Protein AF-0000000075105653 (afdb_homodimer)

Structure (mmCIF, N/CA/C/O backbone):
data_AF-0000000075105653-model_v1
#
loop_
_entity.id
_entity.type
_entity.pdbx_description
1 polymer 'Endonuclease/exonuclease/phosphatase domain-containing protein'
#
loop_
_atom_site.group_PDB
_atom_site.id
_atom_site.type_symbol
_atom_site.label_atom_id
_atom_site.label_alt_id
_atom_site.label_comp_id
_atom_site.label_asym_id
_atom_site.label_entity_id
_atom_site.label_seq_id
_atom_site.pdbx_PDB_ins_code
_atom_site.Cartn_x
_atom_site.Cartn_y
_atom_site.Cartn_z
_atom_site.occupancy
_atom_site.B_iso_or_equiv
_atom_site.auth_seq_id
_atom_site.auth_comp_id
_atom_site.auth_asym_id
_atom_site.auth_atom_id
_atom_site.pdbx_PDB_model_num
ATOM 1 N N . MET A 1 1 ? 20.938 -47.406 -11.391 1 32.22 1 MET A N 1
ATOM 2 C CA . MET A 1 1 ? 21.25 -45.969 -11.5 1 32.22 1 MET A CA 1
ATOM 3 C C . MET A 1 1 ? 20.562 -45.188 -10.383 1 32.22 1 MET A C 1
ATOM 5 O O . MET A 1 1 ? 19.422 -45.469 -10.023 1 32.22 1 MET A O 1
ATOM 9 N N . PRO A 1 2 ? 21.281 -44.562 -9.492 1 34.5 2 PRO A N 1
ATOM 10 C CA . PRO A 1 2 ? 20.594 -43.906 -8.391 1 34.5 2 PRO A CA 1
ATOM 11 C C . PRO A 1 2 ? 19.422 -43.062 -8.859 1 34.5 2 PRO A C 1
ATOM 13 O O . PRO A 1 2 ? 19.516 -42.406 -9.898 1 34.5 2 PRO A O 1
ATOM 16 N N . THR A 1 3 ? 18.203 -43.375 -8.609 1 37.66 3 THR A N 1
ATOM 17 C CA . THR A 1 3 ? 17 -42.656 -9.016 1 37.66 3 THR A CA 1
ATOM 18 C C . THR A 1 3 ? 17.078 -41.188 -8.633 1 37.66 3 THR A C 1
ATOM 20 O O . THR A 1 3 ? 17.312 -40.875 -7.461 1 37.66 3 THR A O 1
ATOM 23 N N . ILE A 1 4 ? 17.656 -40.312 -9.445 1 46.31 4 ILE A N 1
ATOM 24 C CA . ILE A 1 4 ? 17.641 -38.875 -9.188 1 46.31 4 ILE A CA 1
ATOM 25 C C . ILE A 1 4 ? 16.312 -38.469 -8.555 1 46.31 4 ILE A C 1
ATOM 27 O O . ILE A 1 4 ? 15.242 -38.75 -9.117 1 46.31 4 ILE A O 1
ATOM 31 N N . PRO A 1 5 ? 16.406 -38.344 -7.254 1 54.28 5 PRO A N 1
ATOM 32 C CA . PRO A 1 5 ? 15.156 -37.969 -6.594 1 54.28 5 PRO A CA 1
ATOM 33 C C . PRO A 1 5 ? 14.375 -36.906 -7.359 1 54.28 5 PRO A C 1
ATOM 35 O O . PRO A 1 5 ? 14.961 -36 -7.93 1 54.28 5 PRO A O 1
ATOM 38 N N . SER A 1 6 ? 13.117 -37.219 -7.668 1 77.62 6 SER A N 1
ATOM 39 C CA . SER A 1 6 ? 12.211 -36.344 -8.391 1 77.62 6 SER A CA 1
ATOM 40 C C . SER A 1 6 ? 12.094 -35 -7.711 1 77.62 6 SER A C 1
ATOM 42 O O . SER A 1 6 ? 12.047 -34.906 -6.48 1 77.62 6 SER A O 1
ATOM 44 N N . LEU A 1 7 ? 12.492 -33.938 -8.43 1 86.75 7 LEU A N 1
ATOM 45 C CA . LEU A 1 7 ? 12.297 -32.594 -7.969 1 86.75 7 LEU A CA 1
ATOM 46 C C . LEU A 1 7 ? 10.883 -32.406 -7.422 1 86.75 7 LEU A C 1
ATOM 48 O O . LEU A 1 7 ? 10.656 -31.547 -6.555 1 86.75 7 LEU A O 1
ATOM 52 N N . VAL A 1 8 ? 10.016 -33.281 -7.848 1 87.5 8 VAL A N 1
ATOM 53 C CA . VAL A 1 8 ? 8.633 -33.156 -7.402 1 87.5 8 VAL A CA 1
ATOM 54 C C . VAL A 1 8 ? 8.453 -33.906 -6.082 1 87.5 8 VAL A C 1
ATOM 56 O O . VAL A 1 8 ? 8.406 -35.156 -6.066 1 87.5 8 VAL A O 1
ATOM 59 N N . GLN A 1 9 ? 8.5 -33.188 -5.031 1 88.81 9 GLN A N 1
ATOM 60 C CA . GLN A 1 9 ? 8.367 -33.719 -3.68 1 88.81 9 GLN A CA 1
ATOM 61 C C . GLN A 1 9 ? 7.941 -32.625 -2.697 1 88.81 9 GLN A C 1
ATOM 63 O O . GLN A 1 9 ? 8.039 -31.438 -3.004 1 88.81 9 GLN A O 1
ATOM 68 N N . THR A 1 10 ? 7.48 -33.062 -1.556 1 87.81 10 THR A N 1
ATOM 69 C CA . THR A 1 10 ? 7.062 -32.094 -0.527 1 87.81 10 THR A CA 1
ATOM 70 C C . THR A 1 10 ? 8.266 -31.359 0.034 1 87.81 10 THR A C 1
ATOM 72 O O . THR A 1 10 ? 9.312 -31.953 0.294 1 87.81 10 THR A O 1
ATOM 75 N N . ALA A 1 11 ? 8.078 -30.141 0.125 1 89.62 11 ALA A N 1
ATOM 76 C CA . ALA A 1 11 ? 9.141 -29.297 0.685 1 89.62 11 ALA A CA 1
ATOM 77 C C . ALA A 1 11 ? 9.367 -29.625 2.158 1 89.62 11 ALA A C 1
ATOM 79 O O . ALA A 1 11 ? 8.43 -29.953 2.885 1 89.62 11 ALA A O 1
ATOM 80 N N . ALA A 1 12 ? 10.57 -29.484 2.564 1 86.69 12 ALA A N 1
ATOM 81 C CA . ALA A 1 12 ? 10.914 -29.625 3.977 1 86.69 12 ALA A CA 1
ATOM 82 C C . ALA A 1 12 ? 10.828 -28.281 4.695 1 86.69 12 ALA A C 1
ATOM 84 O O . ALA A 1 12 ? 11.289 -27.266 4.176 1 86.69 12 ALA A O 1
ATOM 85 N N . HIS A 1 13 ? 10.164 -28.312 5.84 1 91.81 13 HIS A N 1
ATOM 86 C CA . HIS A 1 13 ? 10.07 -27.094 6.648 1 91.81 13 HIS A CA 1
ATOM 87 C C . HIS A 1 13 ? 10.484 -27.359 8.094 1 91.81 13 HIS A C 1
ATOM 89 O O . HIS A 1 13 ? 10.227 -28.453 8.625 1 91.81 13 HIS A O 1
ATOM 95 N N . PRO A 1 14 ? 11.18 -26.422 8.734 1 92.38 14 PRO A N 1
ATOM 96 C CA . PRO A 1 14 ? 11.648 -25.156 8.18 1 92.38 14 PRO A CA 1
ATOM 97 C C . PRO A 1 14 ? 12.797 -25.344 7.188 1 92.38 14 PRO A C 1
ATOM 99 O O . PRO A 1 14 ? 13.547 -26.312 7.277 1 92.38 14 PRO A O 1
ATOM 102 N N . SER A 1 15 ? 12.891 -24.422 6.242 1 95.56 15 SER A N 1
ATOM 103 C CA . SER A 1 15 ? 13.977 -24.469 5.27 1 95.56 15 SER A CA 1
ATOM 104 C C . SER A 1 15 ? 15.336 -24.359 5.949 1 95.56 15 SER A C 1
ATOM 106 O O . SER A 1 15 ? 15.5 -23.578 6.895 1 95.56 15 SER A O 1
ATOM 108 N N . ALA A 1 16 ? 16.312 -25.094 5.465 1 96.38 16 ALA A N 1
ATOM 109 C CA . ALA A 1 16 ? 17.688 -25.047 5.965 1 96.38 16 ALA A CA 1
ATOM 110 C C . ALA A 1 16 ? 18.344 -23.719 5.605 1 96.38 16 ALA A C 1
ATOM 112 O O . ALA A 1 16 ? 17.875 -23 4.711 1 96.38 16 ALA A O 1
ATOM 113 N N . PRO A 1 17 ? 19.406 -23.406 6.406 1 97.06 17 PRO A N 1
ATOM 114 C CA . PRO A 1 17 ? 20.172 -22.234 5.977 1 97.06 17 PRO A CA 1
ATOM 115 C C . PRO A 1 17 ? 20.609 -22.312 4.516 1 97.06 17 PRO A C 1
ATOM 117 O O . PRO A 1 17 ? 20.875 -23.406 4.008 1 97.06 17 PRO A O 1
ATOM 120 N N . SER A 1 18 ? 20.578 -21.234 3.822 1 97.19 18 SER A N 1
ATOM 121 C CA . SER A 1 18 ? 21 -21.094 2.434 1 97.19 18 SER A CA 1
ATOM 122 C C . SER A 1 18 ? 20.016 -21.766 1.485 1 97.19 18 SER A C 1
ATOM 124 O O . SER A 1 18 ? 20.359 -22.094 0.35 1 97.19 18 SER A O 1
ATOM 126 N N . THR A 1 19 ? 18.859 -22.094 2.006 1 98.19 19 THR A N 1
ATOM 127 C CA . THR A 1 19 ? 17.734 -22.531 1.192 1 98.19 19 THR A CA 1
ATOM 128 C C . THR A 1 19 ? 16.469 -21.734 1.553 1 98.19 19 THR A C 1
ATOM 130 O O . THR A 1 19 ? 16.406 -21.125 2.621 1 98.19 19 THR A O 1
ATOM 133 N N . PHE A 1 20 ? 15.539 -21.672 0.665 1 98.69 20 PHE A N 1
ATOM 134 C CA . PHE A 1 20 ? 14.258 -21.047 0.959 1 98.69 20 PHE A CA 1
ATOM 135 C C . PHE A 1 20 ? 13.18 -21.562 0.019 1 98.69 20 PHE A C 1
ATOM 137 O O . PHE A 1 20 ? 13.469 -21.984 -1.102 1 98.69 20 PHE A O 1
ATOM 144 N N . SER A 1 21 ? 12 -21.578 0.508 1 98.81 21 SER A N 1
ATOM 145 C CA . SER A 1 21 ? 10.852 -21.969 -0.305 1 98.81 21 SER A CA 1
ATOM 146 C C . SER A 1 21 ? 10 -20.75 -0.66 1 98.81 21 SER A C 1
ATOM 148 O O . SER A 1 21 ? 9.852 -19.828 0.151 1 98.81 21 SER A O 1
ATOM 150 N N . ILE A 1 22 ? 9.461 -20.75 -1.882 1 98.88 22 ILE A N 1
ATOM 151 C CA . ILE A 1 22 ? 8.602 -19.672 -2.357 1 98.88 22 ILE A CA 1
ATOM 152 C C . ILE A 1 22 ? 7.352 -20.266 -3.01 1 98.88 22 ILE A C 1
ATOM 154 O O . ILE A 1 22 ? 7.449 -21.141 -3.865 1 98.88 22 ILE A O 1
ATOM 158 N N . ALA A 1 23 ? 6.227 -19.734 -2.553 1 98.88 23 ALA A N 1
ATOM 159 C CA . ALA A 1 23 ? 4.945 -20.125 -3.137 1 98.88 23 ALA A CA 1
ATOM 160 C C . ALA A 1 23 ? 4.352 -18.984 -3.961 1 98.88 23 ALA A C 1
ATOM 162 O O . ALA A 1 23 ? 4.551 -17.812 -3.643 1 98.88 23 ALA A O 1
ATOM 163 N N . GLN A 1 24 ? 3.689 -19.328 -5.008 1 98.88 24 GLN A N 1
ATOM 164 C CA . GLN A 1 24 ? 3.018 -18.422 -5.934 1 98.88 24 GLN A CA 1
ATOM 165 C C . GLN A 1 24 ? 1.549 -18.797 -6.105 1 98.88 24 GLN A C 1
ATOM 167 O O . GLN A 1 24 ? 1.226 -19.969 -6.34 1 98.88 24 GLN A O 1
ATOM 172 N N . LEU A 1 25 ? 0.626 -17.781 -5.914 1 98.94 25 LEU A N 1
ATOM 173 C CA . LEU A 1 25 ? -0.786 -18.094 -6.109 1 98.94 25 LEU A CA 1
ATOM 174 C C . LEU A 1 25 ? -1.576 -16.828 -6.445 1 98.94 25 LEU A C 1
ATOM 176 O O . LEU A 1 25 ? -1.507 -15.836 -5.719 1 98.94 25 LEU A O 1
ATOM 180 N N . ASN A 1 26 ? -2.25 -16.812 -7.562 1 98.75 26 ASN A N 1
ATOM 181 C CA . ASN A 1 26 ? -3.377 -15.906 -7.75 1 98.75 26 ASN A CA 1
ATOM 182 C C . ASN A 1 26 ? -4.598 -16.359 -6.957 1 98.75 26 ASN A C 1
ATOM 184 O O . ASN A 1 26 ? -5.188 -17.391 -7.258 1 98.75 26 ASN A O 1
ATOM 188 N N . ILE A 1 27 ? -5.043 -15.562 -6.02 1 98.69 27 ILE A N 1
ATOM 189 C CA . ILE A 1 27 ? -5.977 -16.109 -5.043 1 98.69 27 ILE A CA 1
ATOM 190 C C . ILE A 1 27 ? -7.41 -15.789 -5.457 1 98.69 27 ILE A C 1
ATOM 192 O O . ILE A 1 27 ? -8.352 -16.078 -4.719 1 98.69 27 ILE A O 1
ATOM 196 N N . LEU A 1 28 ? -7.641 -15.203 -6.637 1 97.94 28 LEU A N 1
ATOM 197 C CA . LEU A 1 28 ? -8.961 -14.828 -7.121 1 97.94 28 LEU A CA 1
ATOM 198 C C . LEU A 1 28 ? -9.602 -13.789 -6.207 1 97.94 28 LEU A C 1
ATOM 200 O O . LEU A 1 28 ? -10.086 -14.125 -5.121 1 97.94 28 LEU A O 1
ATOM 204 N N . ALA A 1 29 ? -9.719 -12.602 -6.672 1 97.44 29 ALA A N 1
ATOM 205 C CA . ALA A 1 29 ? -10.148 -11.453 -5.875 1 97.44 29 ALA A CA 1
ATOM 206 C C . ALA A 1 29 ? -11.562 -11.656 -5.344 1 97.44 29 ALA A C 1
ATOM 208 O O . ALA A 1 29 ? -12.352 -12.414 -5.922 1 97.44 29 ALA A O 1
ATOM 209 N N . SER A 1 30 ? -11.883 -10.938 -4.273 1 96.38 30 SER A N 1
ATOM 210 C CA . SER A 1 30 ? -13.141 -11.078 -3.545 1 96.38 30 SER A CA 1
ATOM 211 C C . SER A 1 30 ? -14.336 -10.812 -4.445 1 96.38 30 SER A C 1
ATOM 213 O O . SER A 1 30 ? -15.391 -11.438 -4.297 1 96.38 30 SER A O 1
ATOM 215 N N . ASN A 1 31 ? -14.18 -9.93 -5.371 1 93.81 31 ASN A N 1
ATOM 216 C CA . ASN A 1 31 ? -15.312 -9.484 -6.172 1 93.81 31 ASN A CA 1
ATOM 217 C C . ASN A 1 31 ? -15.359 -10.195 -7.523 1 93.81 31 ASN A C 1
ATOM 219 O O . ASN A 1 31 ? -16.172 -9.859 -8.383 1 93.81 31 ASN A O 1
ATOM 223 N N . LEU A 1 32 ? -14.531 -11.211 -7.719 1 94.12 32 LEU A N 1
ATOM 224 C CA . LEU A 1 32 ? -14.422 -11.773 -9.062 1 94.12 32 LEU A CA 1
ATOM 225 C C . LEU A 1 32 ? -15.016 -13.18 -9.109 1 94.12 32 LEU A C 1
ATOM 227 O O . LEU A 1 32 ? -15.172 -13.75 -10.188 1 94.12 32 LEU A O 1
ATOM 231 N N . ALA A 1 33 ? -15.344 -13.734 -7.973 1 94.88 33 ALA A N 1
ATOM 232 C CA . ALA A 1 33 ? -15.969 -15.055 -7.922 1 94.88 33 ALA A CA 1
ATOM 233 C C . ALA A 1 33 ? -17.484 -14.938 -7.941 1 94.88 33 ALA A C 1
ATOM 235 O O . ALA A 1 33 ? -18.125 -14.914 -6.883 1 94.88 33 ALA A O 1
ATOM 236 N N . LYS A 1 34 ? -18.031 -14.93 -9.117 1 92.5 34 LYS A N 1
ATOM 237 C CA . LYS A 1 34 ? -19.484 -14.758 -9.281 1 92.5 34 LYS A CA 1
ATOM 238 C C . LYS A 1 34 ? -20.109 -15.977 -9.961 1 92.5 34 LYS A C 1
ATOM 240 O O . LYS A 1 34 ? -19.453 -16.656 -10.758 1 92.5 34 LYS A O 1
ATOM 245 N N . PRO A 1 35 ? -21.375 -16.156 -9.773 1 92.06 35 PRO A N 1
ATOM 246 C CA . PRO A 1 35 ? -22.031 -17.359 -10.305 1 92.06 35 PRO A CA 1
ATOM 247 C C . PRO A 1 35 ? -22.047 -17.391 -11.836 1 92.06 35 PRO A C 1
ATOM 249 O O . PRO A 1 35 ? -22.016 -18.469 -12.43 1 92.06 35 PRO A O 1
ATOM 252 N N . ASP A 1 36 ? -22.078 -16.297 -12.422 1 89.06 36 ASP A N 1
ATOM 253 C CA . ASP A 1 36 ? -22.094 -16.266 -13.883 1 89.06 36 ASP A CA 1
ATOM 254 C C . ASP A 1 36 ? -20.734 -16.656 -14.461 1 89.06 36 ASP A C 1
ATOM 256 O O . ASP A 1 36 ? -20.656 -17.172 -15.57 1 89.06 36 ASP A O 1
ATOM 260 N N . ARG A 1 37 ? -19.703 -16.484 -13.672 1 90.19 37 ARG A N 1
ATOM 261 C CA . ARG A 1 37 ? -18.359 -16.812 -14.125 1 90.19 37 ARG A CA 1
ATOM 262 C C . ARG A 1 37 ? -17.969 -18.219 -13.695 1 90.19 37 ARG A C 1
ATOM 264 O O . ARG A 1 37 ? -17.125 -18.859 -14.336 1 90.19 37 ARG A O 1
ATOM 271 N N . PHE A 1 38 ? -18.562 -18.609 -12.617 1 94.19 38 PHE A N 1
ATOM 272 C CA . PHE A 1 38 ? -18.25 -19.922 -12.078 1 94.19 38 PHE A CA 1
ATOM 273 C C . PHE A 1 38 ? -19.531 -20.719 -11.812 1 94.19 38 PHE A C 1
ATOM 275 O O . PHE A 1 38 ? -19.797 -21.109 -10.68 1 94.19 38 PHE A O 1
ATOM 282 N N . PRO A 1 39 ? -20.266 -21.047 -12.938 1 91.75 39 PRO A N 1
ATOM 283 C CA . PRO A 1 39 ? -21.578 -21.672 -12.773 1 91.75 39 PRO A CA 1
ATOM 284 C C . PRO A 1 39 ? -21.484 -23.109 -12.25 1 91.75 39 PRO A C 1
ATOM 286 O O . PRO A 1 39 ? -22.484 -23.672 -11.805 1 91.75 39 PRO A O 1
ATOM 289 N N . TYR A 1 40 ? -20.344 -23.75 -12.289 1 92.88 40 TYR A N 1
ATOM 290 C CA . TYR A 1 40 ? -20.141 -25.125 -11.867 1 92.88 40 TYR A CA 1
ATOM 291 C C . TYR A 1 40 ? -19.812 -25.203 -10.375 1 92.88 40 TYR A C 1
ATOM 293 O O . TYR A 1 40 ? -19.625 -26.297 -9.828 1 92.88 40 TYR A O 1
ATOM 301 N N . VAL A 1 41 ? -19.719 -24.078 -9.68 1 95.94 41 VAL A N 1
ATOM 302 C 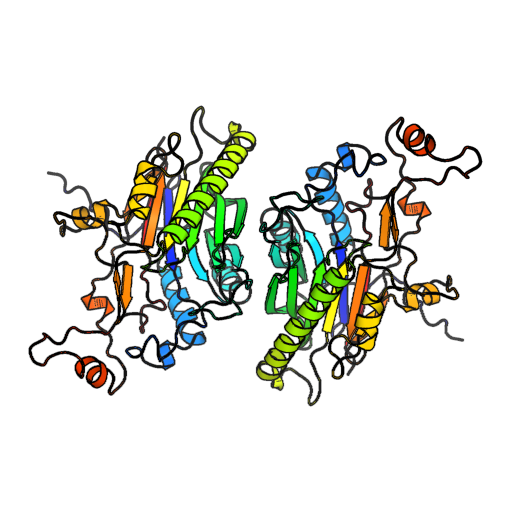CA . VAL A 1 41 ? -19.344 -24.016 -8.273 1 95.94 41 VAL A CA 1
ATOM 303 C C . VAL A 1 41 ? -20.594 -23.781 -7.422 1 95.94 41 VAL A C 1
ATOM 305 O O . VAL A 1 41 ? -21.438 -22.938 -7.754 1 95.94 41 VAL A O 1
ATOM 308 N N . HIS A 1 42 ? -20.75 -24.562 -6.273 1 94.88 42 HIS A N 1
ATOM 309 C CA . HIS A 1 42 ? -21.844 -24.312 -5.336 1 94.88 42 HIS A CA 1
ATOM 310 C C . HIS A 1 42 ? -21.797 -22.875 -4.824 1 94.88 42 HIS A C 1
ATOM 312 O O . HIS A 1 42 ? -20.766 -22.391 -4.363 1 94.88 42 HIS A O 1
ATOM 318 N N . PRO A 1 43 ? -22.906 -22.234 -4.828 1 94.44 43 PRO A N 1
ATOM 319 C CA . PRO A 1 43 ? -22.969 -20.797 -4.535 1 94.44 43 PRO A CA 1
ATOM 320 C C . PRO A 1 43 ? -22.312 -20.453 -3.201 1 94.44 43 PRO A C 1
ATOM 322 O O . PRO A 1 43 ? -21.578 -19.469 -3.111 1 94.44 43 PRO A O 1
ATOM 325 N N . PRO A 1 44 ? -22.469 -21.234 -2.129 1 95.62 44 PRO A N 1
ATOM 326 C CA . PRO A 1 44 ? -21.812 -20.859 -0.869 1 95.62 44 PRO A CA 1
ATOM 327 C C . PRO A 1 44 ? -20.297 -20.797 -0.981 1 95.62 44 PRO A C 1
ATOM 329 O O . PRO A 1 44 ? -19.656 -20.016 -0.282 1 95.62 44 PRO A O 1
ATOM 332 N N . LEU A 1 45 ? -19.703 -21.562 -1.885 1 96.75 45 LEU A N 1
ATOM 333 C CA . LEU A 1 45 ? -18.266 -21.625 -2.037 1 96.75 45 LEU A CA 1
ATOM 334 C C . LEU A 1 45 ? -17.734 -20.438 -2.822 1 96.75 45 LEU A C 1
ATOM 336 O O . LEU A 1 45 ? -16.516 -20.203 -2.887 1 96.75 45 LEU A O 1
ATOM 340 N N . LEU A 1 46 ? -18.625 -19.625 -3.352 1 97.5 46 LEU A N 1
ATOM 341 C CA . LEU A 1 46 ? -18.234 -18.422 -4.062 1 97.5 46 LEU A CA 1
ATOM 342 C C . LEU A 1 46 ? -18.219 -17.219 -3.125 1 97.5 46 LEU A C 1
ATOM 344 O O . LEU A 1 46 ? -17.672 -16.172 -3.465 1 97.5 46 LEU A O 1
ATOM 348 N N . ASP A 1 47 ? -18.797 -17.406 -1.974 1 97.75 47 ASP A N 1
ATOM 349 C CA . ASP A 1 47 ? -18.812 -16.344 -0.975 1 97.75 47 ASP A CA 1
ATOM 350 C C . ASP A 1 47 ? -17.406 -16.062 -0.449 1 97.75 47 ASP A C 1
ATOM 352 O O . ASP A 1 47 ? -16.703 -16.984 -0.026 1 97.75 47 ASP A O 1
ATOM 356 N N . TRP A 1 48 ? -17.062 -14.805 -0.417 1 97.81 48 TRP A N 1
ATOM 357 C CA . TRP A 1 48 ? -15.703 -14.414 -0.025 1 97.81 48 TRP A CA 1
ATOM 358 C C . TRP A 1 48 ? -15.406 -14.844 1.405 1 97.81 48 TRP A C 1
ATOM 360 O O . TRP A 1 48 ? -14.289 -15.266 1.714 1 97.81 48 TRP A O 1
ATOM 370 N N . ALA A 1 49 ? -16.359 -14.766 2.281 1 97.44 49 ALA A N 1
ATOM 371 C CA . ALA A 1 49 ? -16.172 -15.133 3.682 1 97.44 49 ALA A CA 1
ATOM 372 C C . ALA A 1 49 ? -15.766 -16.594 3.816 1 97.44 49 ALA A C 1
ATOM 374 O O . ALA A 1 49 ? -15.008 -16.969 4.719 1 97.44 49 ALA A O 1
ATOM 375 N N . ILE A 1 50 ? -16.203 -17.359 2.906 1 98.06 50 ILE A N 1
ATOM 376 C CA . ILE A 1 50 ? -15.875 -18.781 2.918 1 98.06 50 ILE A CA 1
ATOM 377 C C . ILE A 1 50 ? -14.57 -19.016 2.16 1 98.06 50 ILE A C 1
ATOM 379 O O . ILE A 1 50 ? -13.672 -19.703 2.66 1 98.06 50 ILE A O 1
ATOM 383 N N . ARG A 1 51 ? -14.414 -18.453 1.004 1 98.25 51 ARG A N 1
ATOM 384 C CA . ARG A 1 51 ? -13.258 -18.672 0.137 1 98.25 51 ARG A CA 1
ATOM 385 C C . ARG A 1 51 ? -11.969 -18.234 0.823 1 98.25 51 ARG A C 1
ATOM 387 O O . ARG A 1 51 ? -10.938 -18.891 0.706 1 98.25 51 ARG A O 1
ATOM 394 N N . LYS A 1 52 ? -12.016 -17.047 1.552 1 98.44 52 LYS A N 1
ATOM 395 C CA . LYS A 1 52 ? -10.781 -16.547 2.16 1 98.44 52 LYS A CA 1
ATOM 396 C C . LYS A 1 52 ? -10.297 -17.5 3.26 1 98.44 52 LYS A C 1
ATOM 398 O O . LYS A 1 52 ? -9.094 -17.625 3.479 1 98.44 52 LYS A O 1
ATOM 403 N N . GLU A 1 53 ? -11.211 -18.219 3.902 1 98.44 53 GLU A N 1
ATOM 404 C CA . GLU A 1 53 ? -10.812 -19.219 4.895 1 98.44 53 GLU A CA 1
ATOM 405 C C . GLU A 1 53 ? -10.172 -20.438 4.234 1 98.44 53 GLU A C 1
ATOM 407 O O . GLU A 1 53 ? -9.211 -21 4.758 1 98.44 53 GLU A O 1
ATOM 412 N N . ILE A 1 54 ? -10.734 -20.859 3.123 1 98.5 54 ILE A N 1
ATOM 413 C CA . ILE A 1 54 ? -10.148 -21.953 2.357 1 98.5 54 ILE A CA 1
ATOM 414 C C . ILE A 1 54 ? -8.734 -21.562 1.906 1 98.5 54 ILE A C 1
ATOM 416 O O . ILE A 1 54 ? -7.801 -22.359 2.027 1 98.5 54 ILE A O 1
ATOM 420 N N . LEU A 1 55 ? -8.586 -20.359 1.484 1 98.81 55 LEU A N 1
ATOM 421 C CA . LEU A 1 55 ? -7.297 -19.844 1.019 1 98.81 55 LEU A CA 1
ATOM 422 C C . LEU A 1 55 ? -6.273 -19.828 2.15 1 98.81 55 LEU A C 1
ATOM 424 O O . LEU A 1 55 ? -5.121 -20.219 1.955 1 98.81 55 LEU A O 1
ATOM 428 N N . VAL A 1 56 ? -6.672 -19.375 3.328 1 98.75 56 VAL A N 1
ATOM 429 C CA . VAL A 1 56 ? -5.766 -19.328 4.473 1 98.75 56 VAL A CA 1
ATOM 430 C C . VAL A 1 56 ? -5.301 -20.75 4.809 1 98.75 56 VAL A C 1
ATOM 432 O O . VAL A 1 56 ? -4.113 -20.969 5.059 1 98.75 56 VAL A O 1
ATOM 435 N N . ARG A 1 57 ? -6.223 -21.656 4.785 1 98.25 57 ARG A N 1
ATOM 436 C CA . ARG A 1 57 ? -5.859 -23.047 5.055 1 98.25 57 ARG A CA 1
ATOM 437 C C . ARG A 1 57 ? -4.867 -23.562 4.023 1 98.25 57 ARG A C 1
ATOM 439 O O . ARG A 1 57 ? -3.881 -24.203 4.375 1 98.25 57 ARG A O 1
ATOM 446 N N . GLN A 1 58 ? -5.117 -23.281 2.779 1 98.06 58 GLN A N 1
ATOM 447 C CA . GLN A 1 58 ? -4.23 -23.719 1.704 1 98.06 58 GLN A CA 1
ATOM 448 C C . GLN A 1 58 ? -2.838 -23.109 1.865 1 98.06 58 GLN A C 1
ATOM 450 O O . GLN A 1 58 ? -1.836 -23.828 1.81 1 98.06 58 GLN A O 1
ATOM 455 N N . LEU A 1 59 ? -2.785 -21.859 2.098 1 98.56 59 LEU A N 1
ATOM 456 C CA . LEU A 1 59 ? -1.519 -21.141 2.164 1 98.56 59 LEU A CA 1
ATOM 457 C C . LEU A 1 59 ? -0.726 -21.547 3.4 1 98.56 59 LEU A C 1
ATOM 459 O O . LEU A 1 59 ? 0.498 -21.688 3.342 1 98.56 59 LEU A O 1
ATOM 463 N N . THR A 1 60 ? -1.425 -21.75 4.516 1 98.12 60 THR A N 1
ATOM 464 C CA . THR A 1 60 ? -0.767 -22.141 5.75 1 98.12 60 THR A CA 1
ATOM 465 C C . THR A 1 60 ? -0.184 -23.547 5.621 1 98.12 60 THR A C 1
ATOM 467 O O . THR A 1 60 ? 0.901 -23.828 6.137 1 98.12 60 THR A O 1
ATOM 470 N N . SER A 1 61 ? -0.899 -24.375 4.91 1 97.44 61 SER A N 1
ATOM 471 C CA . SER A 1 61 ? -0.457 -25.766 4.766 1 97.44 61 SER A CA 1
ATOM 472 C C . SER A 1 61 ? 0.826 -25.844 3.945 1 97.44 61 SER A C 1
ATOM 474 O O . SER A 1 61 ? 1.581 -26.812 4.062 1 97.44 61 SER A O 1
ATOM 476 N N . LEU A 1 62 ? 1.066 -24.891 3.121 1 97.75 62 LEU A N 1
ATOM 477 C CA . LEU A 1 62 ? 2.264 -24.891 2.289 1 97.75 62 LEU A CA 1
ATOM 478 C C . LEU A 1 62 ? 3.514 -24.656 3.133 1 97.75 62 LEU A C 1
ATOM 480 O O . LEU A 1 62 ? 4.605 -25.094 2.76 1 97.75 62 LEU A O 1
ATOM 484 N N . GLN A 1 63 ? 3.404 -23.844 4.215 1 97.69 63 GLN A N 1
ATOM 485 C CA . GLN A 1 63 ? 4.492 -23.5 5.125 1 97.69 63 GLN A CA 1
ATOM 486 C C . GLN A 1 63 ? 5.66 -22.875 4.375 1 97.69 63 GLN A C 1
ATOM 488 O O . GLN A 1 63 ? 6.824 -23.109 4.711 1 97.69 63 GLN A O 1
ATOM 493 N N . ALA A 1 64 ? 5.375 -22.203 3.291 1 98.69 64 ALA A N 1
ATOM 494 C CA . ALA A 1 64 ? 6.418 -21.578 2.479 1 98.69 64 ALA A CA 1
ATOM 495 C C . ALA A 1 64 ? 7.117 -20.469 3.244 1 98.69 64 ALA A C 1
ATOM 497 O O . ALA A 1 64 ? 6.492 -19.766 4.047 1 98.69 64 ALA A O 1
ATOM 498 N N . ASP A 1 65 ? 8.43 -20.234 2.984 1 98.88 65 ASP A N 1
ATOM 499 C CA . ASP A 1 65 ? 9.164 -19.109 3.564 1 98.88 65 ASP A CA 1
ATOM 500 C C . ASP A 1 65 ? 8.672 -17.781 3.002 1 98.88 65 ASP A C 1
ATOM 502 O O . ASP A 1 65 ? 8.688 -16.766 3.697 1 98.88 65 ASP A O 1
ATOM 506 N N . VAL A 1 66 ? 8.305 -17.797 1.732 1 98.94 66 VAL A N 1
ATOM 507 C CA . VAL A 1 66 ? 7.801 -16.609 1.039 1 98.94 66 VAL A CA 1
ATOM 508 C C . VAL A 1 66 ? 6.52 -16.969 0.281 1 98.94 66 VAL A C 1
ATOM 510 O O . VAL A 1 66 ? 6.441 -18.016 -0.365 1 98.94 66 VAL A O 1
ATOM 513 N N . LEU A 1 67 ? 5.5 -16.125 0.393 1 98.94 67 LEU A N 1
ATOM 514 C CA . LEU A 1 67 ? 4.266 -16.219 -0.378 1 98.94 67 LEU A CA 1
ATOM 515 C C . LEU A 1 67 ? 4.105 -15.031 -1.312 1 98.94 67 LEU A C 1
ATOM 517 O O . LEU A 1 67 ? 4.129 -13.883 -0.865 1 98.94 67 LEU A O 1
ATOM 521 N N . CYS A 1 68 ? 4.051 -15.289 -2.582 1 98.94 68 CYS A N 1
ATOM 522 C CA . CYS A 1 68 ? 3.705 -14.273 -3.574 1 98.94 68 CYS A CA 1
ATOM 523 C C . CYS A 1 68 ? 2.258 -14.43 -4.031 1 98.94 68 CYS A C 1
ATOM 525 O O . CYS A 1 68 ? 1.897 -15.438 -4.633 1 98.94 68 CYS A O 1
ATOM 527 N N . LEU A 1 69 ? 1.444 -13.398 -3.783 1 98.94 69 LEU A N 1
ATOM 528 C CA . LEU A 1 69 ? 0.009 -13.516 -4.02 1 98.94 69 LEU A CA 1
ATOM 529 C C . LEU A 1 69 ? -0.483 -12.406 -4.938 1 98.94 69 LEU A C 1
ATOM 531 O O . LEU A 1 69 ? -0.057 -11.258 -4.812 1 98.94 69 LEU A O 1
ATOM 535 N N . GLU A 1 70 ? -1.33 -12.773 -5.906 1 98.69 70 GLU A N 1
ATOM 536 C CA . GLU A 1 70 ? -2.021 -11.82 -6.77 1 98.69 70 GLU A CA 1
ATOM 537 C C . GLU A 1 70 ? -3.527 -11.836 -6.52 1 98.69 70 GLU A C 1
ATOM 539 O O . GLU A 1 70 ? -4.047 -12.773 -5.91 1 98.69 70 GLU A O 1
ATOM 544 N N . GLU A 1 71 ? -4.191 -10.758 -6.957 1 98.19 71 GLU A N 1
ATOM 545 C CA . GLU A 1 71 ? -5.609 -10.539 -6.688 1 98.19 71 GLU A CA 1
ATOM 546 C C . GLU A 1 71 ? -5.902 -10.602 -5.191 1 98.19 71 GLU A C 1
ATOM 548 O O . GLU A 1 71 ? -6.953 -11.102 -4.781 1 98.19 71 GLU A O 1
ATOM 553 N N . LEU A 1 72 ? -4.918 -10.18 -4.445 1 98.69 72 LEU A N 1
ATOM 554 C CA . LEU A 1 72 ? -5.035 -10.195 -2.992 1 98.69 72 LEU A CA 1
ATOM 555 C C . LEU A 1 72 ? -6.008 -9.125 -2.51 1 98.69 72 LEU A C 1
ATOM 557 O O . LEU A 1 72 ? -5.688 -7.934 -2.535 1 98.69 72 LEU A O 1
ATOM 561 N N . SER A 1 73 ? -7.164 -9.562 -2.133 1 97.31 73 SER A N 1
ATOM 562 C CA . SER A 1 73 ? -8.18 -8.727 -1.5 1 97.31 73 SER A CA 1
ATOM 563 C C . SER A 1 73 ? -8.086 -8.797 0.02 1 97.31 73 SER A C 1
ATOM 565 O O . SER A 1 73 ? -7.492 -9.727 0.568 1 97.31 73 SER A O 1
ATOM 567 N N . ASP A 1 74 ? -8.594 -7.773 0.807 1 97.75 74 ASP A N 1
ATOM 568 C CA . ASP A 1 74 ? -8.695 -7.758 2.264 1 97.75 74 ASP A CA 1
ATOM 569 C C . ASP A 1 74 ? -7.316 -7.91 2.908 1 97.75 74 ASP A C 1
ATOM 571 O O . ASP A 1 74 ? -7.176 -8.602 3.918 1 97.75 74 ASP A O 1
ATOM 575 N N . TYR A 1 75 ? -6.312 -7.277 2.289 1 98.69 75 TYR A N 1
ATOM 576 C CA . TYR A 1 75 ? -4.953 -7.348 2.816 1 98.69 75 TYR A CA 1
ATOM 577 C C . TYR A 1 75 ? -4.887 -6.773 4.227 1 98.69 75 TYR A C 1
ATOM 579 O O . TYR A 1 75 ? -4.422 -7.438 5.152 1 98.69 75 TYR A O 1
ATOM 587 N N . TRP A 1 76 ? -5.348 -5.594 4.438 1 98.62 76 TRP A N 1
ATOM 588 C CA . TRP A 1 76 ? -5.133 -4.828 5.66 1 98.62 76 TRP A CA 1
ATOM 589 C C . TRP A 1 76 ? -5.91 -5.434 6.824 1 98.62 76 TRP A C 1
ATOM 591 O O . TRP A 1 76 ? -5.418 -5.473 7.953 1 98.62 76 TRP A O 1
ATOM 601 N N . THR A 1 77 ? -7.105 -5.914 6.555 1 98 77 THR A N 1
ATOM 602 C CA . THR A 1 77 ? -8 -6.223 7.66 1 98 77 THR A CA 1
ATOM 603 C C . THR A 1 77 ? -8.047 -7.73 7.914 1 98 77 THR A C 1
ATOM 605 O O . THR A 1 77 ? -8.523 -8.172 8.961 1 98 77 THR A O 1
ATOM 608 N N . PHE A 1 78 ? -7.523 -8.531 6.949 1 98.56 78 PHE A N 1
ATOM 609 C CA . PHE A 1 78 ? -7.695 -9.969 7.141 1 98.56 78 PHE A CA 1
ATOM 610 C C . PHE A 1 78 ? -6.371 -10.703 6.934 1 98.56 78 PHE A C 1
ATOM 612 O O . PHE A 1 78 ? -5.84 -11.305 7.867 1 98.56 78 PHE A O 1
ATOM 619 N N . PHE A 1 79 ? -5.82 -10.617 5.738 1 98.88 79 PHE A N 1
ATOM 620 C CA . PHE A 1 79 ? -4.676 -11.469 5.438 1 98.88 79 PHE A CA 1
ATOM 621 C C . PHE A 1 79 ? -3.449 -11.023 6.227 1 98.88 79 PHE A C 1
ATOM 623 O O . PHE A 1 79 ? -2.715 -11.859 6.762 1 98.88 79 PHE A O 1
ATOM 630 N N . ARG A 1 80 ? -3.207 -9.711 6.281 1 98.69 80 ARG A N 1
ATOM 631 C CA . ARG A 1 80 ? -2.023 -9.227 6.984 1 98.69 80 ARG A CA 1
ATOM 632 C C . ARG A 1 80 ? -2.051 -9.641 8.453 1 98.69 80 ARG A C 1
ATOM 634 O O . ARG A 1 80 ? -1.123 -10.289 8.938 1 98.69 80 ARG A O 1
ATOM 641 N N . PRO A 1 81 ? -3.113 -9.297 9.203 1 97.94 81 PRO A N 1
ATOM 642 C CA . PRO A 1 81 ? -3.1 -9.695 10.617 1 97.94 81 PRO A CA 1
ATOM 643 C C . PRO A 1 81 ? -3.096 -11.211 10.797 1 97.94 81 PRO A C 1
ATOM 645 O O . PRO A 1 81 ? -2.488 -11.719 11.75 1 97.94 81 PRO A O 1
ATOM 648 N N . THR A 1 82 ? -3.783 -12.008 9.906 1 98.69 82 THR A N 1
ATOM 649 C CA . THR A 1 82 ? -3.818 -13.461 10 1 98.69 82 THR A CA 1
ATOM 650 C C . THR A 1 82 ? -2.418 -14.047 9.852 1 98.69 82 THR A C 1
ATOM 652 O O . THR A 1 82 ? -1.989 -14.859 10.672 1 98.69 82 THR A O 1
ATOM 655 N N . PHE A 1 83 ? -1.725 -13.602 8.914 1 98.81 83 PHE A N 1
ATOM 656 C CA . PHE A 1 83 ? -0.418 -14.195 8.648 1 98.81 83 PHE A CA 1
ATOM 657 C C . PHE A 1 83 ? 0.637 -13.625 9.586 1 98.81 83 PHE A C 1
ATOM 659 O O . PHE A 1 83 ? 1.639 -14.281 9.875 1 98.81 83 PHE A O 1
ATOM 666 N N . LEU A 1 84 ? 0.443 -12.359 10.023 1 98.19 84 LEU A N 1
ATOM 667 C CA . LEU A 1 84 ? 1.318 -11.867 11.078 1 98.19 84 LEU A CA 1
ATOM 668 C C . LEU A 1 84 ? 1.282 -12.789 12.297 1 98.19 84 LEU A C 1
ATOM 670 O O . LEU A 1 84 ? 2.324 -13.094 12.875 1 98.19 84 LEU A O 1
ATOM 674 N N . ALA A 1 85 ? 0.105 -13.25 12.633 1 97.62 85 ALA A N 1
ATOM 675 C CA . ALA A 1 85 ? -0.072 -14.148 13.766 1 97.62 85 ALA A CA 1
ATOM 676 C C . ALA A 1 85 ? 0.598 -15.492 13.508 1 97.62 85 ALA A C 1
ATOM 678 O O . ALA A 1 85 ? 0.92 -16.234 14.445 1 97.62 85 ALA A O 1
ATOM 679 N N . LEU A 1 86 ? 0.812 -15.797 12.242 1 98.19 86 LEU A N 1
ATOM 680 C CA . LEU A 1 86 ? 1.439 -17.047 11.859 1 98.19 86 LEU A CA 1
ATOM 681 C C . LEU A 1 86 ? 2.943 -16.875 11.672 1 98.19 86 LEU A C 1
ATOM 683 O O . LEU A 1 86 ? 3.629 -17.797 11.219 1 98.19 86 LEU A O 1
ATOM 687 N N . GLY A 1 87 ? 3.461 -15.719 11.961 1 98.12 87 GLY A N 1
ATOM 688 C CA . GLY A 1 87 ? 4.895 -15.484 11.945 1 98.12 87 GLY A CA 1
ATOM 689 C C . GLY A 1 87 ? 5.387 -14.867 10.648 1 98.12 87 GLY A C 1
ATOM 690 O O . GLY A 1 87 ? 6.594 -14.82 10.398 1 98.12 87 GLY A O 1
ATOM 691 N N . TYR A 1 88 ? 4.453 -14.406 9.836 1 98.81 88 TYR A N 1
ATOM 692 C CA . TYR A 1 88 ? 4.832 -13.75 8.586 1 98.81 88 TYR A CA 1
ATOM 693 C C . TYR A 1 88 ? 4.789 -12.234 8.734 1 98.81 88 TYR A C 1
ATOM 695 O O . TYR A 1 88 ? 3.945 -11.695 9.453 1 98.81 88 TYR A O 1
ATOM 703 N N . ASP A 1 89 ? 5.746 -11.523 8.172 1 98.69 89 ASP A N 1
ATOM 704 C CA . ASP A 1 89 ? 5.559 -10.125 7.781 1 98.69 89 ASP A CA 1
ATOM 705 C C . ASP A 1 89 ? 5.184 -10.016 6.305 1 98.69 89 ASP A C 1
ATOM 707 O O . ASP A 1 89 ? 5.141 -11.023 5.59 1 98.69 89 ASP A O 1
ATOM 711 N N . SER A 1 90 ? 4.758 -8.797 5.883 1 98.88 90 SER A N 1
ATOM 712 C CA . SER A 1 90 ? 4.242 -8.742 4.52 1 98.88 90 SER A CA 1
ATOM 713 C C . SER A 1 90 ? 4.301 -7.32 3.961 1 98.88 90 SER A C 1
ATOM 715 O O . SER A 1 90 ? 4.504 -6.363 4.707 1 98.88 90 SER A O 1
ATOM 717 N N . VAL A 1 91 ? 4.324 -7.227 2.666 1 98.81 91 VAL A N 1
ATOM 718 C CA . VAL A 1 91 ? 4.211 -5.992 1.896 1 98.81 91 VAL A CA 1
ATOM 719 C C . VAL A 1 91 ? 3.076 -6.121 0.88 1 98.81 91 VAL A C 1
ATOM 721 O O . VAL A 1 91 ? 2.688 -7.23 0.513 1 98.81 91 VAL A O 1
ATOM 724 N N . TYR A 1 92 ? 2.545 -4.941 0.5 1 98.69 92 TYR A N 1
ATOM 725 C CA . TYR A 1 92 ? 1.34 -4.953 -0.323 1 98.69 92 TYR A CA 1
ATOM 726 C C . TYR A 1 92 ? 1.285 -3.729 -1.229 1 98.69 92 TYR A C 1
ATOM 728 O O . TYR A 1 92 ? 1.751 -2.65 -0.854 1 98.69 92 TYR A O 1
ATOM 736 N N . VAL A 1 93 ? 0.805 -3.938 -2.443 1 98.06 93 VAL A N 1
ATOM 737 C CA . VAL A 1 93 ? 0.458 -2.834 -3.332 1 98.06 93 VAL A CA 1
ATOM 738 C C . VAL A 1 93 ? -0.91 -3.088 -3.961 1 98.06 93 VAL A C 1
ATOM 740 O O . VAL A 1 93 ? -1.152 -4.156 -4.523 1 98.06 93 VAL A O 1
ATOM 743 N N . LYS A 1 94 ? -1.817 -2.131 -3.811 1 97.5 94 LYS A N 1
ATOM 744 C CA . LYS A 1 94 ? -3.145 -2.229 -4.41 1 97.5 94 LYS A CA 1
ATOM 745 C C . LYS A 1 94 ? -3.125 -1.767 -5.867 1 97.5 94 LYS A C 1
ATOM 747 O O . LYS A 1 94 ? -2.424 -0.812 -6.211 1 97.5 94 LYS A O 1
ATOM 752 N N . ARG A 1 95 ? -3.889 -2.434 -6.715 1 95.81 95 ARG A N 1
ATOM 753 C CA . ARG A 1 95 ? -4.141 -1.894 -8.047 1 95.81 95 ARG A CA 1
ATOM 754 C C . ARG A 1 95 ? -4.824 -0.533 -7.965 1 95.81 95 ARG A C 1
ATOM 756 O O . ARG A 1 95 ? -5.742 -0.34 -7.168 1 95.81 95 ARG A O 1
ATOM 763 N N . PRO A 1 96 ? -4.297 0.314 -8.852 1 92.75 96 PRO A N 1
ATOM 764 C CA . PRO A 1 96 ? -5.012 1.592 -8.867 1 92.75 96 PRO A CA 1
ATOM 765 C C . PRO A 1 96 ? -6.344 1.511 -9.609 1 92.75 96 PRO A C 1
ATOM 767 O O . PRO A 1 96 ? -6.547 0.606 -10.422 1 92.75 96 PRO A O 1
ATOM 770 N N . SER A 1 97 ? -7.32 2.229 -9.383 1 91.69 97 SER A N 1
ATOM 771 C CA . SER A 1 97 ? -8.625 2.297 -10.023 1 91.69 97 SER A CA 1
ATOM 772 C C . SER A 1 97 ? -8.695 3.441 -11.031 1 91.69 97 SER A C 1
ATOM 774 O O . SER A 1 97 ? -9.641 4.227 -11.031 1 91.69 97 SER A O 1
ATOM 776 N N . GLY A 1 98 ? -7.688 3.422 -11.867 1 87.62 98 GLY A N 1
ATOM 777 C CA . GLY A 1 98 ? -7.59 4.523 -12.812 1 87.62 98 GLY A CA 1
ATOM 778 C C . GLY A 1 98 ? -8.391 4.293 -14.078 1 87.62 98 GLY A C 1
ATOM 779 O O . GLY A 1 98 ? -8.688 5.238 -14.812 1 87.62 98 GLY A O 1
ATOM 780 N N . HIS A 1 99 ? -8.727 3.066 -14.352 1 90 99 HIS A N 1
ATOM 781 C CA . HIS A 1 99 ? -9.43 2.713 -15.578 1 90 99 HIS A CA 1
ATOM 782 C C . HIS A 1 99 ? -10.547 1.712 -15.305 1 90 99 HIS A C 1
ATOM 784 O O . HIS A 1 99 ? -10.461 0.928 -14.352 1 90 99 HIS A O 1
ATOM 790 N N . VAL A 1 100 ? -11.547 1.782 -16.156 1 87 100 VAL A N 1
ATOM 791 C CA . VAL A 1 100 ? -12.633 0.808 -16.078 1 87 100 VAL A CA 1
ATOM 792 C C . VAL A 1 100 ? -12.25 -0.458 -16.844 1 87 100 VAL A C 1
ATOM 794 O O . VAL A 1 100 ? -11.742 -0.383 -17.969 1 87 100 VAL A O 1
ATOM 797 N N . SER A 1 101 ? -12.422 -1.551 -16.188 1 84.12 101 SER A N 1
ATOM 798 C CA . SER A 1 101 ? -12.133 -2.82 -16.844 1 84.12 101 SER A CA 1
ATOM 799 C C . SER A 1 101 ? -13.375 -3.695 -16.938 1 84.12 101 SER A C 1
ATOM 801 O O . SER A 1 101 ? -14.328 -3.516 -16.172 1 84.12 101 SER A O 1
ATOM 803 N N . GLU A 1 102 ? -13.367 -4.594 -17.891 1 77.19 102 GLU A N 1
ATOM 804 C CA . GLU A 1 102 ? -14.5 -5.488 -18.109 1 77.19 102 GLU A CA 1
ATOM 805 C C . GLU A 1 102 ? -14.711 -6.422 -16.922 1 77.19 102 GLU A C 1
ATOM 807 O O . GLU A 1 102 ? -15.844 -6.652 -16.5 1 77.19 102 GLU A O 1
ATOM 812 N N . TRP A 1 103 ? -13.695 -6.891 -16.375 1 77.69 103 TRP A N 1
ATOM 813 C CA . TRP A 1 103 ? -13.82 -7.914 -15.344 1 77.69 103 TRP A CA 1
ATOM 814 C C . TRP A 1 103 ? -13.891 -7.285 -13.953 1 77.69 103 TRP A C 1
ATOM 816 O O . TRP A 1 103 ? -14.75 -7.648 -13.141 1 77.69 103 TRP A O 1
ATOM 826 N N . SER A 1 104 ? -13.062 -6.297 -13.703 1 80 104 SER A N 1
ATOM 827 C CA . SER A 1 104 ? -12.953 -5.758 -12.352 1 80 104 SER A CA 1
ATOM 828 C C . SER A 1 104 ? -13.781 -4.488 -12.195 1 80 104 SER A C 1
ATOM 830 O O . SER A 1 104 ? -13.945 -3.984 -11.078 1 80 104 SER A O 1
ATOM 832 N N . GLY A 1 105 ? -14.336 -4.008 -13.242 1 83.75 105 GLY A N 1
ATOM 833 C CA . GLY A 1 105 ? -15.102 -2.775 -13.156 1 83.75 105 GLY A CA 1
ATOM 834 C C . GLY A 1 105 ? -14.242 -1.55 -12.914 1 83.75 105 GLY A C 1
ATOM 835 O O . GLY A 1 105 ? -13.102 -1.482 -13.383 1 83.75 105 GLY A O 1
ATOM 836 N N . GLU A 1 106 ? -14.883 -0.605 -12.289 1 84.5 106 GLU A N 1
ATOM 837 C CA . GLU A 1 106 ? -14.211 0.671 -12.055 1 84.5 106 GLU A CA 1
ATOM 838 C C . GLU A 1 106 ? -13.328 0.612 -10.812 1 84.5 106 GLU A C 1
ATOM 840 O O . GLU A 1 106 ? -12.156 1 -10.859 1 84.5 106 GLU A O 1
ATOM 845 N N . LYS A 1 107 ? -13.828 0.101 -9.781 1 89.62 107 LYS A N 1
ATOM 846 C CA . LYS A 1 107 ? -13.109 0.076 -8.516 1 89.62 107 LYS A CA 1
ATOM 847 C C . LYS A 1 107 ? -12.391 -1.258 -8.312 1 89.62 107 LYS A C 1
ATOM 849 O O . LYS A 1 107 ? -13.039 -2.295 -8.156 1 89.62 107 LYS A O 1
ATOM 854 N N . LYS A 1 108 ? -11.047 -1.174 -8.281 1 93.5 108 LYS A N 1
ATOM 855 C CA . LYS A 1 108 ? -10.266 -2.371 -7.996 1 93.5 108 LYS A CA 1
ATOM 856 C C . LYS A 1 108 ? -10.219 -2.652 -6.496 1 93.5 108 LYS A C 1
ATOM 858 O O . LYS A 1 108 ? -10.102 -1.729 -5.688 1 93.5 108 LYS A O 1
ATOM 863 N N . MET A 1 109 ? -10.305 -3.928 -6.156 1 93.44 109 MET A N 1
ATOM 864 C CA . MET A 1 109 ? -10.367 -4.297 -4.746 1 93.44 109 MET A CA 1
ATOM 865 C C . MET A 1 109 ? -9.188 -5.18 -4.355 1 93.44 109 MET A C 1
ATOM 867 O O . MET A 1 109 ? -9.141 -5.703 -3.24 1 93.44 109 MET A O 1
ATOM 871 N N . ASP A 1 110 ? -8.273 -5.328 -5.234 1 97.25 110 ASP A N 1
ATOM 872 C CA . ASP A 1 110 ? -7.191 -6.281 -5.023 1 97.25 110 ASP A CA 1
ATOM 873 C C . ASP A 1 110 ? -5.848 -5.691 -5.441 1 97.25 110 ASP A C 1
ATOM 875 O O . ASP A 1 110 ? -5.789 -4.57 -5.949 1 97.25 110 ASP A O 1
ATOM 879 N N . GLY A 1 111 ? -4.797 -6.391 -5.152 1 97.88 111 GLY A N 1
ATOM 880 C CA . GLY A 1 111 ? -3.43 -6.074 -5.543 1 97.88 111 GLY A CA 1
ATOM 881 C C . GLY A 1 111 ? -2.486 -7.258 -5.418 1 97.88 111 GLY A C 1
ATOM 882 O O . GLY A 1 111 ? -2.902 -8.406 -5.574 1 97.88 111 GLY A O 1
ATOM 883 N N . CYS A 1 112 ? -1.215 -6.918 -5.363 1 98.81 112 CYS A N 1
ATOM 884 C CA . CYS A 1 112 ? -0.181 -7.926 -5.148 1 98.81 112 CYS A CA 1
ATOM 885 C C . CYS A 1 112 ? 0.371 -7.844 -3.729 1 98.81 112 CYS A C 1
ATOM 887 O O . CYS A 1 112 ? 0.577 -6.75 -3.201 1 98.81 112 CYS A O 1
ATOM 889 N N . GLY A 1 113 ? 0.546 -9 -3.148 1 98.88 113 GLY A N 1
ATOM 890 C CA . GLY A 1 113 ? 1.139 -9.086 -1.823 1 98.88 113 GLY A CA 1
ATOM 891 C C . GLY A 1 113 ? 2.271 -10.094 -1.742 1 98.88 113 GLY A C 1
ATOM 892 O O . GLY A 1 113 ? 2.293 -11.07 -2.49 1 98.88 113 GLY A O 1
ATOM 893 N N . LEU A 1 114 ? 3.209 -9.805 -0.894 1 98.94 114 LEU A N 1
ATOM 894 C CA . LEU A 1 114 ? 4.316 -10.703 -0.583 1 98.94 114 LEU A CA 1
ATOM 895 C C . LEU A 1 114 ? 4.453 -10.898 0.924 1 98.94 114 LEU A C 1
ATOM 897 O O . LEU A 1 114 ? 4.555 -9.922 1.671 1 98.94 114 LEU A O 1
ATOM 901 N N . PHE A 1 115 ? 4.344 -12.133 1.357 1 98.94 115 PHE A N 1
ATOM 902 C CA . PHE A 1 115 ? 4.527 -12.516 2.752 1 98.94 115 PHE A CA 1
ATOM 903 C C . PHE A 1 115 ? 5.828 -13.289 2.932 1 98.94 115 PHE A C 1
ATOM 905 O O . PHE A 1 115 ? 6.211 -14.078 2.066 1 98.94 115 PHE A O 1
ATOM 912 N N . PHE A 1 116 ? 6.5 -13.062 4.035 1 98.94 116 PHE A N 1
ATOM 913 C CA . PHE A 1 116 ? 7.723 -13.805 4.32 1 98.94 116 PHE A CA 1
ATOM 914 C C . PHE A 1 116 ? 7.836 -14.109 5.809 1 98.94 116 PHE A C 1
ATOM 916 O O . PHE A 1 116 ? 7.43 -13.305 6.645 1 98.94 116 PHE A O 1
ATOM 923 N N . LYS A 1 117 ? 8.375 -15.266 6.113 1 98.88 117 LYS A N 1
ATOM 924 C CA . LYS A 1 117 ? 8.586 -15.648 7.508 1 98.88 117 LYS A CA 1
ATOM 925 C C . LYS A 1 117 ? 9.625 -14.75 8.172 1 98.88 117 LYS A C 1
ATOM 927 O O . LYS A 1 117 ? 10.758 -14.648 7.703 1 98.88 117 LYS A O 1
ATOM 932 N N . GLN A 1 118 ? 9.242 -14.227 9.273 1 98.38 118 GLN A N 1
ATOM 933 C CA . GLN A 1 118 ? 10.109 -13.297 10 1 98.38 118 GLN A CA 1
ATOM 934 C C . GLN A 1 118 ? 11.312 -14.023 10.594 1 98.38 118 GLN A C 1
ATOM 936 O O . GLN A 1 118 ? 12.352 -13.406 10.844 1 98.38 118 GLN A O 1
ATOM 941 N N . SER A 1 119 ? 11.18 -15.297 10.812 1 98.44 119 SER A N 1
ATOM 942 C CA . SER A 1 119 ? 12.281 -16.094 11.352 1 98.44 119 SER A CA 1
ATOM 943 C C . SER A 1 119 ? 13.32 -16.406 10.281 1 98.44 119 SER A C 1
ATOM 945 O O . SER A 1 119 ? 14.445 -16.781 10.594 1 98.44 119 SER A O 1
ATOM 947 N N . LYS A 1 120 ? 12.938 -16.234 9.016 1 98.69 120 LYS A N 1
ATOM 948 C CA . LYS A 1 120 ? 13.805 -16.625 7.91 1 98.69 120 LYS A CA 1
ATOM 949 C C . LYS A 1 120 ? 14.445 -15.422 7.242 1 98.69 120 LYS A C 1
ATOM 951 O O . LYS A 1 120 ? 15.594 -15.484 6.797 1 98.69 120 LYS A O 1
ATOM 956 N N . PHE A 1 121 ? 13.672 -14.305 7.23 1 98.81 121 PHE A N 1
ATOM 957 C CA . PHE A 1 121 ? 14.148 -13.195 6.402 1 98.81 121 PHE A CA 1
ATOM 958 C C . PHE A 1 121 ? 13.984 -11.867 7.133 1 98.81 121 PHE A C 1
ATOM 960 O O . PHE A 1 121 ? 13.086 -11.711 7.957 1 98.81 121 PHE A O 1
ATOM 967 N N . ARG A 1 122 ? 14.906 -10.938 6.785 1 98.5 122 ARG A N 1
ATOM 968 C CA . ARG A 1 122 ? 14.75 -9.516 7.066 1 98.5 122 ARG A CA 1
ATOM 969 C C . ARG A 1 122 ? 14.375 -8.742 5.801 1 98.5 122 ARG A C 1
ATOM 971 O O . ARG A 1 122 ? 14.914 -9.008 4.727 1 98.5 122 ARG A O 1
ATOM 978 N N . LEU A 1 123 ? 13.477 -7.848 5.922 1 98.88 123 LEU A N 1
ATOM 979 C CA . LEU A 1 123 ? 13.078 -6.973 4.828 1 98.88 123 LEU A CA 1
ATOM 980 C C . LEU A 1 123 ? 14.094 -5.848 4.637 1 98.88 123 LEU A C 1
ATOM 982 O O . LEU A 1 123 ? 14.391 -5.109 5.574 1 98.88 123 LEU A O 1
ATOM 986 N N . LYS A 1 124 ? 14.578 -5.66 3.389 1 98.62 124 LYS A N 1
ATOM 987 C CA . LYS A 1 124 ? 15.625 -4.664 3.178 1 98.62 124 LYS A CA 1
ATOM 988 C C . LYS A 1 124 ? 15.133 -3.531 2.283 1 98.62 124 LYS A C 1
ATOM 990 O O . LYS A 1 124 ? 15.43 -2.361 2.537 1 98.62 124 LYS A O 1
ATOM 995 N N . GLU A 1 125 ? 14.484 -3.893 1.18 1 98.44 125 GLU A N 1
ATOM 996 C CA . GLU A 1 125 ? 13.969 -2.916 0.226 1 98.44 125 GLU A CA 1
ATOM 997 C C . GLU A 1 125 ? 12.586 -3.312 -0.279 1 98.44 125 GLU A C 1
ATOM 999 O O . GLU A 1 125 ? 12.273 -4.5 -0.377 1 98.44 125 GLU A O 1
ATOM 1004 N N . VAL A 1 126 ? 11.766 -2.332 -0.54 1 98.38 126 VAL A N 1
ATOM 1005 C CA . VAL A 1 126 ? 10.453 -2.525 -1.155 1 98.38 126 VAL A CA 1
ATOM 1006 C C . VAL A 1 126 ? 10.25 -1.508 -2.275 1 98.38 126 VAL A C 1
ATOM 1008 O O . VAL A 1 126 ? 10.5 -0.315 -2.092 1 98.38 126 VAL A O 1
ATOM 1011 N N . GLU A 1 127 ? 9.852 -2.006 -3.377 1 97.38 127 GLU A N 1
ATOM 1012 C CA . GLU A 1 127 ? 9.438 -1.154 -4.492 1 97.38 127 GLU A CA 1
ATOM 1013 C C . GLU A 1 127 ? 8.156 -1.668 -5.137 1 97.38 127 GLU A C 1
ATOM 1015 O O . GLU A 1 127 ? 8.031 -2.859 -5.426 1 97.38 127 GLU A O 1
ATOM 1020 N N . SER A 1 128 ? 7.215 -0.793 -5.238 1 97.44 128 SER A N 1
ATOM 1021 C CA . SER A 1 128 ? 6.012 -1.136 -5.984 1 97.44 128 SER A CA 1
ATOM 1022 C C . SER A 1 128 ? 5.996 -0.459 -7.352 1 97.44 128 SER A C 1
ATOM 1024 O O . SER A 1 128 ? 6.488 0.662 -7.5 1 97.44 128 SER A O 1
ATOM 1026 N N . VAL A 1 129 ? 5.438 -1.154 -8.305 1 96.75 129 VAL A N 1
ATOM 1027 C CA . VAL A 1 129 ? 5.348 -0.669 -9.68 1 96.75 129 VAL A CA 1
ATOM 1028 C C . VAL A 1 129 ? 3.885 -0.616 -10.117 1 96.75 129 VAL A C 1
ATOM 1030 O O . VAL A 1 129 ? 3.168 -1.616 -10.031 1 96.75 129 VAL A O 1
ATOM 1033 N N . ASN A 1 130 ? 3.432 0.568 -10.508 1 95.62 130 ASN A N 1
ATOM 1034 C CA . ASN A 1 130 ? 2.219 0.71 -11.305 1 95.62 130 ASN A CA 1
ATOM 1035 C C . ASN A 1 130 ? 2.535 0.789 -12.797 1 95.62 130 ASN A C 1
ATOM 1037 O O . ASN A 1 130 ? 3.148 1.754 -13.258 1 95.62 130 ASN A O 1
ATOM 1041 N N . PHE A 1 131 ? 2.084 -0.203 -13.484 1 96.19 131 PHE A N 1
ATOM 1042 C CA . PHE A 1 131 ? 2.439 -0.205 -14.898 1 96.19 131 PHE A CA 1
ATOM 1043 C C . PHE A 1 131 ? 1.794 0.973 -15.617 1 96.19 131 PHE A C 1
ATOM 1045 O O . PHE A 1 131 ? 0.655 1.34 -15.32 1 96.19 131 PHE A O 1
ATOM 1052 N N . SER A 1 132 ? 2.58 1.486 -16.625 1 92 132 SER A N 1
ATOM 1053 C CA . SER A 1 132 ? 2.141 2.668 -17.359 1 92 132 SER A CA 1
ATOM 1054 C C . SER A 1 132 ? 1.208 2.291 -18.5 1 92 132 SER A C 1
ATOM 1056 O O . SER A 1 132 ? 1.594 2.361 -19.672 1 92 132 SER A O 1
ATOM 1058 N N . ASP A 1 133 ? 0.074 1.825 -18.281 1 92.19 133 ASP A N 1
ATOM 1059 C CA . ASP A 1 133 ? -0.928 1.501 -19.281 1 92.19 133 ASP A CA 1
ATOM 1060 C C . ASP A 1 133 ? -2.342 1.682 -18.734 1 92.19 133 ASP A C 1
ATOM 1062 O O . ASP A 1 133 ? -2.539 2.371 -17.734 1 92.19 133 ASP A O 1
ATOM 1066 N N . GLU A 1 134 ? -3.275 1.162 -19.422 1 91 134 GLU A N 1
ATOM 1067 C CA . GLU A 1 134 ? -4.664 1.435 -19.062 1 91 134 GLU A CA 1
ATOM 1068 C C . GLU A 1 134 ? -5.305 0.234 -18.375 1 91 134 GLU A C 1
ATOM 1070 O O . GLU A 1 134 ? -6.527 0.088 -18.375 1 91 134 GLU A O 1
ATOM 1075 N N . HIS A 1 135 ? -4.441 -0.664 -17.75 1 93.38 135 HIS A N 1
ATOM 1076 C CA . HIS A 1 135 ? -5.016 -1.905 -17.25 1 93.38 135 HIS A CA 1
ATOM 1077 C C . HIS A 1 135 ? -4.902 -1.987 -15.734 1 93.38 135 HIS A C 1
ATOM 1079 O O . HIS A 1 135 ? -5.434 -2.914 -15.117 1 93.38 135 HIS A O 1
ATOM 1085 N N . ASP A 1 136 ? -4.195 -1.066 -15.117 1 94.19 136 ASP A N 1
ATOM 1086 C CA . ASP A 1 136 ? -4.113 -0.891 -13.672 1 94.19 136 ASP A CA 1
ATOM 1087 C C . ASP A 1 136 ? -3.451 -2.098 -13.008 1 94.19 136 ASP A C 1
ATOM 1089 O O . ASP A 1 136 ? -3.865 -2.523 -11.93 1 94.19 136 ASP A O 1
ATOM 1093 N N . ARG A 1 137 ? -2.521 -2.721 -13.734 1 96.56 137 ARG A N 1
ATOM 1094 C CA . ARG A 1 137 ? -1.771 -3.828 -13.156 1 96.56 137 ARG A CA 1
ATOM 1095 C C . ARG A 1 137 ? -0.55 -3.322 -12.391 1 96.56 137 ARG A C 1
ATOM 1097 O O . ARG A 1 137 ? -0.124 -2.182 -12.578 1 96.56 137 ARG A O 1
ATOM 1104 N N . VAL A 1 138 ? -0.057 -4.168 -11.461 1 98 138 VAL A N 1
ATOM 1105 C CA . VAL A 1 138 ? 1.004 -3.717 -10.562 1 98 138 VAL A CA 1
ATOM 1106 C C . VAL A 1 138 ? 2.018 -4.84 -10.359 1 98 138 VAL A C 1
ATOM 1108 O O . VAL A 1 138 ? 1.764 -5.988 -10.727 1 98 138 VAL A O 1
ATOM 1111 N N . ALA A 1 139 ? 3.154 -4.496 -9.82 1 98.62 139 ALA A N 1
ATOM 1112 C CA . ALA A 1 139 ? 4.18 -5.434 -9.375 1 98.62 139 ALA A CA 1
ATOM 1113 C C . ALA A 1 139 ? 4.785 -4.988 -8.047 1 98.62 139 ALA A C 1
ATOM 1115 O O . ALA A 1 139 ? 4.77 -3.801 -7.715 1 98.62 139 ALA A O 1
ATOM 1116 N N . LEU A 1 140 ? 5.227 -5.945 -7.312 1 98.5 140 LEU A N 1
ATOM 1117 C CA . LEU A 1 140 ? 5.961 -5.73 -6.07 1 98.5 140 LEU A CA 1
ATOM 1118 C C . LEU A 1 140 ? 7.371 -6.305 -6.164 1 98.5 140 LEU A C 1
ATOM 1120 O O . LEU A 1 140 ? 7.551 -7.438 -6.617 1 98.5 140 LEU A O 1
ATOM 1124 N N . LEU A 1 141 ? 8.344 -5.508 -5.855 1 98.81 141 LEU A N 1
ATOM 1125 C CA . LEU A 1 141 ? 9.742 -5.914 -5.781 1 98.81 141 LEU A CA 1
ATOM 1126 C C . LEU A 1 141 ? 10.266 -5.789 -4.355 1 98.81 141 LEU A C 1
ATOM 1128 O O . LEU A 1 141 ? 10.258 -4.699 -3.779 1 98.81 141 LEU A O 1
ATOM 1132 N N . VAL A 1 142 ? 10.75 -6.918 -3.812 1 98.88 142 VAL A N 1
ATOM 1133 C CA . VAL A 1 142 ? 11.094 -6.973 -2.396 1 98.88 142 VAL A CA 1
ATOM 1134 C C . VAL A 1 142 ? 12.477 -7.605 -2.221 1 98.88 142 VAL A C 1
ATOM 1136 O O . VAL A 1 142 ? 12.719 -8.719 -2.695 1 98.88 142 VAL A O 1
ATOM 1139 N N . LEU A 1 143 ? 13.383 -6.863 -1.587 1 98.88 143 LEU A N 1
ATOM 1140 C CA . LEU A 1 143 ? 14.688 -7.414 -1.246 1 98.88 143 LEU A CA 1
ATOM 1141 C C . LEU A 1 143 ? 14.672 -8.023 0.152 1 98.88 143 LEU A C 1
ATOM 1143 O O . LEU A 1 143 ? 14.367 -7.34 1.13 1 98.88 143 LEU A O 1
ATOM 1147 N N . LEU A 1 144 ? 14.977 -9.305 0.202 1 98.88 144 LEU A N 1
ATOM 1148 C CA . LEU A 1 144 ? 15.023 -10.047 1.46 1 98.88 144 LEU A CA 1
ATOM 1149 C C . LEU A 1 144 ? 16.453 -10.5 1.77 1 98.88 144 LEU A C 1
ATOM 1151 O O . LEU A 1 144 ? 17.203 -10.828 0.859 1 98.88 144 LEU A O 1
ATOM 1155 N N . GLN A 1 145 ? 16.766 -10.461 3.027 1 98.69 145 GLN A N 1
ATOM 1156 C CA . GLN A 1 145 ? 18.031 -10.977 3.514 1 98.69 145 GLN A CA 1
ATOM 1157 C C . GLN A 1 145 ? 17.828 -12.156 4.457 1 98.69 145 GLN A C 1
ATOM 1159 O O . GLN A 1 145 ? 17.141 -12.039 5.469 1 98.69 145 GLN A O 1
ATOM 1164 N N . GLU A 1 146 ? 18.391 -13.297 4.105 1 98.38 146 GLU A N 1
ATOM 1165 C CA . GLU A 1 146 ? 18.266 -14.461 4.98 1 98.38 146 GLU A CA 1
ATOM 1166 C C . GLU A 1 146 ? 19 -14.234 6.297 1 98.38 146 GLU A C 1
ATOM 1168 O O . GLU A 1 146 ? 20.188 -13.875 6.305 1 98.38 146 GLU A O 1
ATOM 1173 N N . ILE A 1 147 ? 18.375 -14.523 7.348 1 98.19 147 ILE A N 1
ATOM 1174 C CA . ILE A 1 147 ? 18.891 -14.188 8.672 1 98.19 147 ILE A CA 1
ATOM 1175 C C . ILE A 1 147 ? 20.109 -15.039 8.992 1 98.19 147 ILE A C 1
ATOM 1177 O O . ILE A 1 147 ? 21.125 -14.531 9.5 1 98.19 147 ILE A O 1
ATOM 1181 N N . ALA A 1 148 ? 20.078 -16.312 8.609 1 97.44 148 ALA A N 1
ATOM 1182 C CA . ALA A 1 148 ? 21.125 -17.25 9.016 1 97.44 148 ALA A CA 1
ATOM 1183 C C . ALA A 1 148 ? 22.422 -16.984 8.273 1 97.44 148 ALA A C 1
ATOM 1185 O O . ALA A 1 148 ? 23.516 -17.188 8.82 1 97.44 148 ALA A O 1
ATOM 1186 N N . THR A 1 149 ? 22.359 -16.5 7.062 1 96.5 149 THR A N 1
ATOM 1187 C CA . THR A 1 149 ? 23.562 -16.469 6.238 1 96.5 149 THR A CA 1
ATOM 1188 C C . THR A 1 149 ? 23.828 -15.047 5.734 1 96.5 149 THR A C 1
ATOM 1190 O O . THR A 1 149 ? 24.891 -14.781 5.164 1 96.5 149 THR A O 1
ATOM 1193 N N . ASN A 1 150 ? 22.875 -14.133 5.816 1 96.62 150 ASN A N 1
ATOM 1194 C CA . ASN A 1 150 ? 22.922 -12.75 5.348 1 96.62 150 ASN A CA 1
ATOM 1195 C C . ASN A 1 150 ? 22.875 -12.672 3.824 1 96.62 150 ASN A C 1
ATOM 1197 O O . ASN A 1 150 ? 23.125 -11.617 3.242 1 96.62 150 ASN A O 1
ATOM 1201 N N . GLN A 1 151 ? 22.547 -13.781 3.174 1 96.31 151 GLN A N 1
ATOM 1202 C CA . GLN A 1 151 ? 22.406 -13.758 1.724 1 96.31 151 GLN A CA 1
ATOM 1203 C C . GLN A 1 151 ? 21.156 -12.984 1.308 1 96.31 151 GLN A C 1
ATOM 1205 O O . GLN A 1 151 ? 20.125 -13.062 1.968 1 96.31 151 GLN A O 1
ATOM 1210 N N . LEU A 1 152 ? 21.297 -12.266 0.186 1 98.06 152 LEU A N 1
ATOM 1211 C CA . LEU A 1 152 ? 20.203 -11.445 -0.327 1 98.06 152 LEU A CA 1
ATOM 1212 C C . LEU A 1 152 ? 19.484 -12.156 -1.462 1 98.06 152 LEU A C 1
ATOM 1214 O O . LEU A 1 152 ? 20.094 -12.922 -2.213 1 98.06 152 LEU A O 1
ATOM 1218 N N . VAL A 1 153 ? 18.188 -11.898 -1.614 1 98.62 153 VAL A N 1
ATOM 1219 C CA . VAL A 1 153 ? 17.391 -12.336 -2.764 1 98.62 153 VAL A CA 1
ATOM 1220 C C . VAL A 1 153 ? 16.328 -11.297 -3.084 1 98.62 153 VAL A C 1
ATOM 1222 O O . VAL A 1 153 ? 15.617 -10.828 -2.189 1 98.62 153 VAL A O 1
ATOM 1225 N N . LEU A 1 154 ? 16.297 -10.836 -4.316 1 98.81 154 LEU A N 1
ATOM 1226 C CA . LEU A 1 154 ? 15.25 -9.945 -4.801 1 98.81 154 LEU A CA 1
ATOM 1227 C C . LEU A 1 154 ? 14.062 -10.742 -5.332 1 98.81 154 LEU A C 1
ATOM 1229 O O . LEU A 1 154 ? 14.203 -11.516 -6.285 1 98.81 154 LEU A O 1
ATOM 1233 N N . VAL A 1 155 ? 12.93 -10.562 -4.707 1 98.94 155 VAL A N 1
ATOM 1234 C CA . VAL A 1 155 ? 11.719 -11.289 -5.094 1 98.94 155 VAL A CA 1
ATOM 1235 C C . VAL A 1 155 ? 10.734 -10.336 -5.758 1 98.94 155 VAL A C 1
ATOM 1237 O O . VAL A 1 155 ? 10.438 -9.266 -5.219 1 98.94 155 VAL A O 1
ATOM 1240 N N . GLY A 1 156 ? 10.273 -10.688 -6.914 1 98.75 156 GLY A N 1
ATOM 1241 C CA . GLY A 1 156 ? 9.227 -9.961 -7.613 1 98.75 156 GLY A CA 1
ATOM 1242 C C . GLY A 1 156 ? 7.926 -10.734 -7.703 1 98.75 156 GLY A C 1
ATOM 1243 O O . GLY A 1 156 ? 7.934 -11.953 -7.891 1 98.75 156 GLY A O 1
ATOM 1244 N N . ALA A 1 157 ? 6.797 -10.062 -7.543 1 98.75 157 ALA A N 1
ATOM 1245 C CA . ALA A 1 157 ? 5.461 -10.617 -7.738 1 98.75 157 ALA A CA 1
ATOM 1246 C C . ALA A 1 157 ? 4.621 -9.719 -8.641 1 98.75 157 ALA A C 1
ATOM 1248 O O . ALA A 1 157 ? 4.578 -8.5 -8.453 1 98.75 157 ALA A O 1
ATOM 1249 N N . THR A 1 158 ? 3.949 -10.336 -9.656 1 98.75 158 THR A N 1
ATOM 1250 C CA . THR A 1 158 ? 3.156 -9.516 -10.57 1 98.75 158 THR A CA 1
ATOM 1251 C C . THR A 1 158 ? 1.99 -10.32 -11.141 1 98.75 158 THR A C 1
ATOM 1253 O O . THR A 1 158 ? 1.972 -11.547 -11.055 1 98.75 158 THR A O 1
ATOM 1256 N N . HIS A 1 159 ? 1.01 -9.625 -11.609 1 98.44 159 HIS A N 1
ATOM 1257 C CA . HIS A 1 159 ? -0.148 -10.125 -12.336 1 98.44 159 HIS A CA 1
ATOM 1258 C C . HIS A 1 159 ? -0.345 -9.375 -13.648 1 98.44 159 HIS A C 1
ATOM 1260 O O . HIS A 1 159 ? -0.875 -8.258 -13.656 1 98.44 159 HIS A O 1
ATOM 1266 N N . LEU A 1 160 ? 0.019 -10.039 -14.734 1 97.25 160 LEU A N 1
ATOM 1267 C CA . LEU A 1 160 ? -0.046 -9.367 -16.031 1 97.25 160 LEU A CA 1
ATOM 1268 C C . LEU A 1 160 ? -1.463 -9.414 -16.594 1 97.25 160 LEU A C 1
ATOM 1270 O O . LEU A 1 160 ? -2.229 -10.328 -16.297 1 97.25 160 LEU A O 1
ATOM 1274 N N . TRP A 1 161 ? -1.736 -8.453 -17.359 1 92.75 161 TRP A N 1
ATOM 1275 C CA . TRP A 1 161 ? -3.033 -8.352 -18.031 1 92.75 161 TRP A CA 1
ATOM 1276 C C . TRP A 1 161 ? -3.123 -9.312 -19.203 1 92.75 161 TRP A C 1
ATOM 1278 O O . TRP A 1 161 ? -2.102 -9.773 -19.719 1 92.75 161 TRP A O 1
ATOM 1288 N N . TRP A 1 162 ? -4.426 -9.672 -19.547 1 83.31 162 TRP A N 1
ATOM 1289 C CA . TRP A 1 162 ? -4.508 -10.57 -20.688 1 83.31 162 TRP A CA 1
ATOM 1290 C C . TRP A 1 162 ? -5.707 -10.219 -21.562 1 83.31 162 TRP A C 1
ATOM 1292 O O . TRP A 1 162 ? -6.781 -9.891 -21.062 1 83.31 162 TRP A O 1
ATOM 1302 N N . ASN A 1 163 ? -5.355 -10.18 -22.734 1 82.25 163 ASN A N 1
ATOM 1303 C CA . ASN A 1 163 ? -6.289 -10.211 -23.844 1 82.25 163 ASN A CA 1
ATOM 1304 C C . ASN A 1 163 ? -5.684 -10.906 -25.062 1 82.25 163 ASN A C 1
ATOM 1306 O O . ASN A 1 163 ? -4.586 -10.562 -25.5 1 82.25 163 ASN A O 1
ATOM 1310 N N . SER A 1 164 ? -6.34 -11.945 -25.578 1 76.25 164 SER A N 1
ATOM 1311 C CA . SER A 1 164 ? -5.809 -12.789 -26.656 1 76.25 164 SER A CA 1
ATOM 1312 C C . SER A 1 164 ? -5.41 -11.953 -27.859 1 76.25 164 SER A C 1
ATOM 1314 O O . SER A 1 164 ? -4.5 -12.328 -28.609 1 76.25 164 SER A O 1
ATOM 1316 N N . SER A 1 165 ? -6.07 -10.898 -28 1 80.75 165 SER A N 1
ATOM 1317 C CA . SER A 1 165 ? -5.848 -10.086 -29.188 1 80.75 165 SER A CA 1
ATOM 1318 C C . SER A 1 165 ? -4.844 -8.969 -28.922 1 80.75 165 SER A C 1
ATOM 1320 O O . SER A 1 165 ? -4.48 -8.219 -29.828 1 80.75 165 SER A O 1
ATOM 1322 N N . LYS A 1 166 ? -4.336 -8.914 -27.703 1 86.44 166 LYS A N 1
ATOM 1323 C CA . LYS A 1 166 ? -3.516 -7.762 -27.344 1 86.44 166 LYS A CA 1
ATOM 1324 C C . LYS A 1 166 ? -2.277 -8.188 -26.562 1 86.44 166 LYS A C 1
ATOM 1326 O O . LYS A 1 166 ? -1.991 -7.637 -25.5 1 86.44 166 LYS A O 1
ATOM 1331 N N . ILE A 1 167 ? -1.582 -9.039 -27.141 1 87.94 167 ILE A N 1
ATOM 1332 C CA . ILE A 1 167 ? -0.381 -9.555 -26.5 1 87.94 167 ILE A CA 1
ATOM 1333 C C . ILE A 1 167 ? 0.654 -8.445 -26.359 1 87.94 167 ILE A C 1
ATOM 1335 O O . ILE A 1 167 ? 1.483 -8.469 -25.438 1 87.94 167 ILE A O 1
ATOM 1339 N N . ASP A 1 168 ? 0.582 -7.461 -27.219 1 91.75 168 ASP A N 1
ATOM 1340 C CA . ASP A 1 168 ? 1.509 -6.336 -27.188 1 91.75 168 ASP A CA 1
ATOM 1341 C C . ASP A 1 168 ? 1.372 -5.547 -25.891 1 91.75 168 ASP A C 1
ATOM 1343 O O . ASP A 1 168 ? 2.355 -5.004 -25.375 1 91.75 168 ASP A O 1
ATOM 1347 N N . HIS A 1 169 ? 0.218 -5.504 -25.328 1 92.38 169 HIS A N 1
ATOM 1348 C CA . HIS A 1 169 ? 0.022 -4.809 -24.062 1 92.38 169 HIS A CA 1
ATOM 1349 C C . HIS A 1 169 ? 0.69 -5.555 -22.906 1 92.38 169 HIS A C 1
ATOM 1351 O O . HIS A 1 169 ? 1.291 -4.938 -22.031 1 92.38 169 HIS A O 1
ATOM 1357 N N . GLN A 1 170 ? 0.604 -6.816 -23 1 93.75 170 GLN A N 1
ATOM 1358 C CA . GLN A 1 170 ? 1.262 -7.629 -21.969 1 93.75 170 GLN A CA 1
ATOM 1359 C C . GLN A 1 170 ? 2.779 -7.504 -22.062 1 93.75 170 GLN A C 1
ATOM 1361 O O . GLN A 1 170 ? 3.465 -7.418 -21.047 1 93.75 170 GLN A O 1
ATOM 1366 N N . MET A 1 171 ? 3.197 -7.566 -23.281 1 95.62 171 MET A N 1
ATOM 1367 C CA . MET A 1 171 ? 4.633 -7.426 -23.5 1 95.62 171 MET A CA 1
ATOM 1368 C C . MET A 1 171 ? 5.137 -6.078 -22.984 1 95.62 171 MET A C 1
ATOM 1370 O O . MET A 1 171 ? 6.23 -5.992 -22.422 1 95.62 171 MET A O 1
ATOM 1374 N N . LYS A 1 172 ? 4.363 -5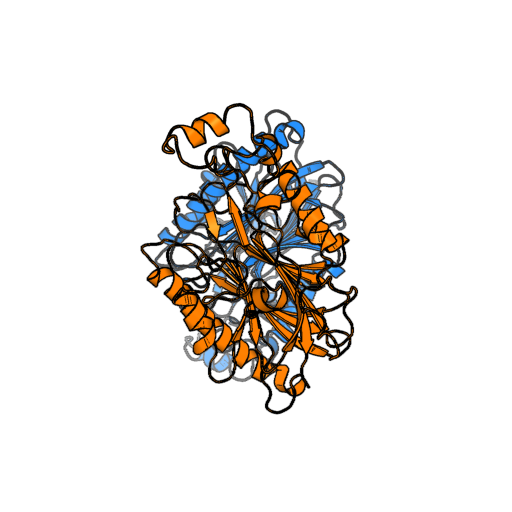.078 -23.188 1 96.38 172 LYS A N 1
ATOM 1375 C CA . LYS A 1 172 ? 4.73 -3.76 -22.672 1 96.38 172 LYS A CA 1
ATOM 1376 C C . LYS A 1 172 ? 4.895 -3.779 -21.156 1 96.38 172 LYS A C 1
ATOM 1378 O O . LYS A 1 172 ? 5.836 -3.191 -20.625 1 96.38 172 LYS A O 1
ATOM 1383 N N . GLN A 1 173 ? 3.996 -4.402 -20.438 1 97.44 173 GLN A N 1
ATOM 1384 C CA . GLN A 1 173 ? 4.098 -4.539 -18.984 1 97.44 173 GLN A CA 1
ATOM 1385 C C . GLN A 1 173 ? 5.379 -5.273 -18.594 1 97.44 173 GLN A C 1
ATOM 1387 O O . GLN A 1 173 ? 6.082 -4.852 -17.672 1 97.44 173 GLN A O 1
ATOM 1392 N N . LEU A 1 174 ? 5.652 -6.34 -19.312 1 97.38 174 LEU A N 1
ATOM 1393 C CA . LEU A 1 174 ? 6.824 -7.148 -19 1 97.38 174 LEU A CA 1
ATOM 1394 C C . LEU A 1 174 ? 8.109 -6.359 -19.234 1 97.38 174 LEU A C 1
ATOM 1396 O O . LEU A 1 174 ? 9.047 -6.438 -18.438 1 97.38 174 LEU A O 1
ATOM 1400 N N . VAL A 1 175 ? 8.18 -5.609 -20.281 1 97.94 175 VAL A N 1
ATOM 1401 C CA . VAL A 1 175 ? 9.344 -4.785 -20.594 1 97.94 175 VAL A CA 1
ATOM 1402 C C . VAL A 1 175 ? 9.5 -3.695 -19.547 1 97.94 175 VAL A C 1
ATOM 1404 O O . VAL A 1 175 ? 10.617 -3.367 -19.141 1 97.94 175 VAL A O 1
ATOM 1407 N N . GLU A 1 176 ? 8.422 -3.162 -19.141 1 97.69 176 GLU A N 1
ATOM 1408 C CA . GLU A 1 176 ? 8.484 -2.172 -18.062 1 97.69 176 GLU A CA 1
ATOM 1409 C C . GLU A 1 176 ? 8.984 -2.793 -16.766 1 97.69 176 GLU A C 1
ATOM 1411 O O . GLU A 1 176 ? 9.805 -2.201 -16.062 1 97.69 176 GLU A O 1
ATOM 1416 N N . LEU A 1 177 ? 8.469 -3.926 -16.453 1 98.44 177 LEU A N 1
ATOM 1417 C CA . LEU A 1 177 ? 8.969 -4.637 -15.273 1 98.44 177 LEU A CA 1
ATOM 1418 C C . LEU A 1 177 ? 10.469 -4.875 -15.375 1 98.44 177 LEU A C 1
ATOM 1420 O O . LEU A 1 177 ? 11.195 -4.703 -14.391 1 98.44 177 LEU A O 1
ATOM 1424 N N . HIS A 1 178 ? 10.898 -5.266 -16.547 1 98.62 178 HIS A N 1
ATOM 1425 C CA . HIS A 1 178 ? 12.312 -5.465 -16.828 1 98.62 178 HIS A CA 1
ATOM 1426 C C . HIS A 1 178 ? 13.125 -4.219 -16.5 1 98.62 178 HIS A C 1
ATOM 1428 O O . HIS A 1 178 ? 14.141 -4.301 -15.797 1 98.62 178 HIS A O 1
ATOM 1434 N N . ARG A 1 179 ? 12.68 -3.145 -16.938 1 97.62 179 ARG A N 1
ATOM 1435 C CA . ARG A 1 179 ? 13.383 -1.888 -16.719 1 97.62 179 ARG A CA 1
ATOM 1436 C C . ARG A 1 179 ? 13.414 -1.535 -15.234 1 97.62 179 ARG A C 1
ATOM 1438 O O . ARG A 1 179 ? 14.453 -1.144 -14.703 1 97.62 179 ARG A O 1
ATOM 1445 N N . GLU A 1 180 ? 12.297 -1.648 -14.594 1 97.38 180 GLU A N 1
ATOM 1446 C CA . GLU A 1 180 ? 12.195 -1.335 -13.172 1 97.38 180 GLU A CA 1
ATOM 1447 C C . GLU A 1 180 ? 13.117 -2.23 -12.344 1 97.38 180 GLU A C 1
ATOM 1449 O O . GLU A 1 180 ? 13.781 -1.76 -11.422 1 97.38 180 GLU A O 1
ATOM 1454 N N . MET A 1 181 ? 13.148 -3.475 -12.664 1 98.19 181 MET A N 1
ATOM 1455 C CA . MET A 1 181 ? 13.977 -4.406 -11.914 1 98.19 181 MET A CA 1
ATOM 1456 C C . MET A 1 181 ? 15.461 -4.168 -12.195 1 98.19 181 MET A C 1
ATOM 1458 O O . MET A 1 181 ? 16.297 -4.293 -11.305 1 98.19 181 MET A O 1
ATOM 1462 N N . ALA A 1 182 ? 15.758 -3.854 -13.445 1 97.94 182 ALA A N 1
ATOM 1463 C CA . ALA A 1 182 ? 17.141 -3.508 -13.781 1 97.94 182 ALA A CA 1
ATOM 1464 C C . ALA A 1 182 ? 17.625 -2.311 -12.961 1 97.94 182 ALA A C 1
ATOM 1466 O O . ALA A 1 182 ? 18.703 -2.342 -12.383 1 97.94 182 ALA A O 1
ATOM 1467 N N . ASP A 1 183 ? 16.797 -1.302 -12.914 1 96.81 183 ASP A N 1
ATOM 1468 C CA . ASP A 1 183 ? 17.125 -0.114 -12.125 1 96.81 183 ASP A CA 1
ATOM 1469 C C . ASP A 1 183 ? 17.312 -0.463 -10.656 1 96.81 183 ASP A C 1
ATOM 1471 O O . ASP A 1 183 ? 18.25 0.01 -10.008 1 96.81 183 ASP A O 1
ATOM 1475 N N . LEU A 1 184 ? 16.422 -1.234 -10.148 1 97.69 184 LEU A N 1
ATOM 1476 C CA . LEU A 1 184 ? 16.484 -1.596 -8.742 1 97.69 184 LEU A CA 1
ATOM 1477 C C . LEU A 1 184 ? 17.734 -2.426 -8.453 1 97.69 184 LEU A C 1
ATOM 1479 O O . LEU A 1 184 ? 18.344 -2.277 -7.391 1 97.69 184 LEU A O 1
ATOM 1483 N N . THR A 1 185 ? 18.078 -3.338 -9.344 1 97.69 185 THR A N 1
ATOM 1484 C CA . THR A 1 185 ? 19.266 -4.156 -9.133 1 97.69 185 THR A CA 1
ATOM 1485 C C . THR A 1 185 ? 20.531 -3.297 -9.133 1 97.69 185 THR A C 1
ATOM 1487 O O . THR A 1 185 ? 21.484 -3.576 -8.398 1 97.69 185 THR A O 1
ATOM 1490 N N . GLU A 1 186 ? 20.578 -2.26 -9.938 1 96.44 186 GLU A N 1
ATOM 1491 C CA . GLU A 1 186 ? 21.688 -1.321 -9.906 1 96.44 186 GLU A CA 1
ATOM 1492 C C . GLU A 1 186 ? 21.797 -0.625 -8.555 1 96.44 186 GLU A C 1
ATOM 1494 O O . GLU A 1 186 ? 22.875 -0.512 -7.984 1 96.44 186 GLU A O 1
ATOM 1499 N N . PHE A 1 187 ? 20.719 -0.182 -8.117 1 96.5 187 PHE A N 1
ATOM 1500 C CA . PHE A 1 187 ? 20.672 0.442 -6.801 1 96.5 187 PHE A CA 1
ATOM 1501 C C . PHE A 1 187 ? 21.141 -0.52 -5.723 1 96.5 187 PHE A C 1
ATOM 1503 O O . PHE A 1 187 ? 21.938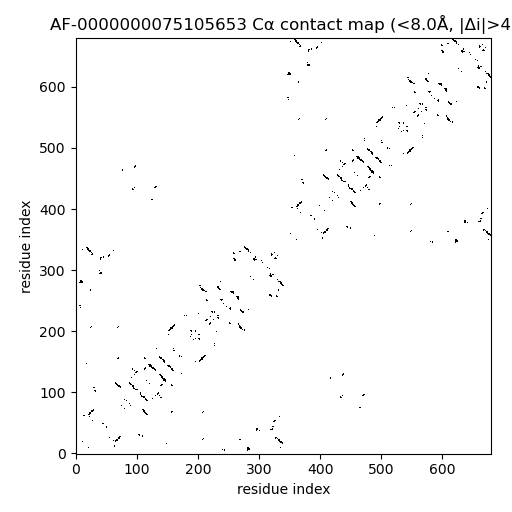 -0.145 -4.859 1 96.5 187 PHE A O 1
ATOM 1510 N N . ILE A 1 188 ? 20.656 -1.777 -5.754 1 97.62 188 ILE A N 1
ATOM 1511 C CA . ILE A 1 188 ? 21 -2.791 -4.766 1 97.62 188 ILE A CA 1
ATOM 1512 C C . ILE A 1 188 ? 22.5 -3.064 -4.809 1 97.62 188 ILE A C 1
ATOM 1514 O O . ILE A 1 188 ? 23.156 -3.16 -3.768 1 97.62 188 ILE A O 1
ATOM 1518 N N . HIS A 1 189 ? 23.062 -3.145 -5.98 1 96.31 189 HIS A N 1
ATOM 1519 C CA . HIS A 1 189 ? 24.5 -3.404 -6.129 1 96.31 189 HIS A CA 1
ATOM 1520 C C . HIS A 1 189 ? 25.328 -2.268 -5.543 1 96.31 189 HIS A C 1
ATOM 1522 O O . HIS A 1 189 ? 26.375 -2.506 -4.945 1 96.31 189 HIS A O 1
ATOM 1528 N N . ALA A 1 190 ? 24.844 -1.08 -5.688 1 95.62 190 ALA A N 1
ATOM 1529 C CA . ALA A 1 190 ? 25.547 0.08 -5.156 1 95.62 190 ALA A CA 1
ATOM 1530 C C . ALA A 1 190 ? 25.453 0.132 -3.635 1 95.62 190 ALA A C 1
ATOM 1532 O O . ALA A 1 190 ? 26.453 0.383 -2.955 1 95.62 190 ALA A O 1
ATOM 1533 N N . LYS A 1 191 ? 24.359 -0.136 -3.113 1 95.62 191 LYS A N 1
ATOM 1534 C CA . LYS A 1 191 ? 24.109 0.05 -1.687 1 95.62 191 LYS A CA 1
ATOM 1535 C C . LYS A 1 191 ? 24.594 -1.15 -0.881 1 95.62 191 LYS A C 1
ATOM 1537 O O . LYS A 1 191 ? 25.062 -0.998 0.251 1 95.62 191 LYS A O 1
ATOM 1542 N N . TYR A 1 192 ? 24.484 -2.299 -1.5 1 96.69 192 TYR A N 1
ATOM 1543 C CA . TYR A 1 192 ? 24.75 -3.52 -0.75 1 96.69 192 TYR A CA 1
ATOM 1544 C C . TYR A 1 192 ? 25.984 -4.234 -1.298 1 96.69 192 TYR A C 1
ATOM 1546 O O . TYR A 1 192 ? 26.047 -5.465 -1.283 1 96.69 192 TYR A O 1
ATOM 1554 N N . THR A 1 193 ? 26.891 -3.531 -1.746 1 92.69 193 THR A N 1
ATOM 1555 C CA . THR A 1 193 ? 28.109 -4.07 -2.361 1 92.69 193 THR A CA 1
ATOM 1556 C C . THR A 1 193 ? 28.828 -5.012 -1.402 1 92.69 193 THR A C 1
ATOM 1558 O O . THR A 1 193 ? 29.344 -6.051 -1.817 1 92.69 193 THR A O 1
ATOM 1561 N N . GLU A 1 194 ? 28.812 -4.688 -0.141 1 91.44 194 GLU A N 1
ATOM 1562 C CA . GLU A 1 194 ? 29.547 -5.461 0.853 1 91.44 194 GLU A CA 1
ATOM 1563 C C . GLU A 1 194 ? 28.812 -6.75 1.212 1 91.44 194 GLU A C 1
ATOM 1565 O O . GLU A 1 194 ? 29.422 -7.699 1.71 1 91.44 194 GLU A O 1
ATOM 1570 N N . ASP A 1 195 ? 27.516 -6.77 0.932 1 91.19 195 ASP A N 1
ATOM 1571 C CA . ASP A 1 195 ? 26.688 -7.918 1.287 1 91.19 195 ASP A CA 1
ATOM 1572 C C . ASP A 1 195 ? 26.625 -8.93 0.143 1 91.19 195 ASP A C 1
ATOM 1574 O O . ASP A 1 195 ? 26.109 -10.031 0.31 1 91.19 195 ASP A O 1
ATOM 1578 N N . LEU A 1 196 ? 27.141 -8.508 -0.999 1 91.06 196 LEU A N 1
ATOM 1579 C CA . LEU A 1 196 ? 27.156 -9.375 -2.166 1 91.06 196 LEU A CA 1
ATOM 1580 C C . LEU A 1 196 ? 28.562 -9.922 -2.422 1 91.06 196 LEU A C 1
ATOM 1582 O O . LEU A 1 196 ? 29.547 -9.203 -2.24 1 91.06 196 LEU A O 1
ATOM 1586 N N . PRO A 1 197 ? 28.594 -11.273 -2.734 1 84.19 197 PRO A N 1
ATOM 1587 C CA . PRO A 1 197 ? 29.922 -11.758 -3.121 1 84.19 197 PRO A CA 1
ATOM 1588 C C . PRO A 1 197 ? 30.516 -10.984 -4.293 1 84.19 197 PRO A C 1
ATOM 1590 O O . PRO A 1 197 ? 29.781 -10.484 -5.145 1 84.19 197 PRO A O 1
ATOM 1593 N N . ALA A 1 198 ? 31.812 -10.969 -4.25 1 77.31 198 ALA A N 1
ATOM 1594 C CA . ALA A 1 198 ? 32.531 -10.188 -5.258 1 77.31 198 ALA A CA 1
ATOM 1595 C C . ALA A 1 198 ? 32.156 -10.648 -6.668 1 77.31 198 ALA A C 1
ATOM 1597 O O . ALA A 1 198 ? 32.219 -11.844 -6.973 1 77.31 198 ALA A O 1
ATOM 1598 N N . GLY A 1 199 ? 31.734 -9.719 -7.492 1 77.94 199 GLY A N 1
ATOM 1599 C CA . GLY A 1 199 ? 31.453 -9.977 -8.898 1 77.94 199 GLY A CA 1
ATOM 1600 C C . GLY A 1 199 ? 30.109 -10.633 -9.133 1 77.94 199 GLY A C 1
ATOM 1601 O O . GLY A 1 199 ? 29.766 -10.977 -10.266 1 77.94 199 GLY A O 1
ATOM 1602 N N . ARG A 1 200 ? 29.391 -10.742 -8.023 1 86.88 200 ARG A N 1
ATOM 1603 C CA . ARG A 1 200 ? 28.109 -11.422 -8.203 1 86.88 200 ARG A CA 1
ATOM 1604 C C . ARG A 1 200 ? 26.953 -10.445 -8.094 1 86.88 200 ARG A C 1
ATOM 1606 O O . ARG A 1 200 ? 26.984 -9.516 -7.285 1 86.88 200 ARG A O 1
ATOM 1613 N N . THR A 1 201 ? 26.016 -10.703 -8.859 1 93 201 THR A N 1
ATOM 1614 C CA . THR A 1 201 ? 24.766 -9.945 -8.82 1 93 201 THR A CA 1
ATOM 1615 C C . THR A 1 201 ? 23.797 -10.562 -7.816 1 93 201 THR A C 1
ATOM 1617 O O . THR A 1 201 ? 24 -11.68 -7.344 1 93 201 THR A O 1
ATOM 1620 N N . VAL A 1 202 ? 22.812 -9.812 -7.426 1 97.44 202 VAL A N 1
ATOM 1621 C CA . VAL A 1 202 ? 21.828 -10.273 -6.453 1 97.44 202 VAL A CA 1
ATOM 1622 C C . VAL A 1 202 ? 20.969 -11.367 -7.07 1 97.44 202 VAL A C 1
ATOM 1624 O O . VAL A 1 202 ? 20.531 -11.25 -8.219 1 97.44 202 VAL A O 1
ATOM 1627 N N . PRO A 1 203 ? 20.766 -12.547 -6.383 1 97.81 203 PRO A N 1
ATOM 1628 C CA . PRO A 1 203 ? 19.797 -13.531 -6.855 1 97.81 203 PRO A CA 1
ATOM 1629 C C . PRO A 1 203 ? 18.406 -12.945 -7.043 1 97.81 203 PRO A C 1
ATOM 1631 O O . PRO A 1 203 ? 17.969 -12.094 -6.258 1 97.81 203 PRO A O 1
ATOM 1634 N N . VAL A 1 204 ? 17.719 -13.422 -8.109 1 98.5 204 VAL A N 1
ATOM 1635 C CA . VAL A 1 204 ? 16.391 -12.891 -8.453 1 98.5 204 VAL A CA 1
ATOM 1636 C C . VAL A 1 204 ? 15.398 -14.039 -8.602 1 98.5 204 VAL A C 1
ATOM 1638 O O . VAL A 1 204 ? 15.727 -15.078 -9.172 1 98.5 204 VAL A O 1
ATOM 1641 N N . VAL A 1 205 ? 14.227 -13.883 -8.008 1 98.88 205 VAL A N 1
ATOM 1642 C CA . VAL A 1 205 ? 13.07 -14.734 -8.242 1 98.88 205 VAL A CA 1
ATOM 1643 C C . VAL A 1 205 ? 11.859 -13.883 -8.602 1 98.88 205 VAL A C 1
ATOM 1645 O O . VAL A 1 205 ? 11.578 -12.883 -7.941 1 98.88 205 VAL A O 1
ATOM 1648 N N . VAL A 1 206 ? 11.148 -14.203 -9.695 1 98.88 206 VAL A N 1
ATOM 1649 C CA . VAL A 1 206 ? 9.961 -13.477 -10.125 1 98.88 206 VAL A CA 1
ATOM 1650 C C . VAL A 1 206 ? 8.773 -14.43 -10.219 1 98.88 206 VAL A C 1
ATOM 1652 O O . VAL A 1 206 ? 8.805 -15.406 -10.977 1 98.88 206 VAL A O 1
ATOM 1655 N N . CYS A 1 207 ? 7.762 -14.148 -9.453 1 98.81 207 CYS A N 1
ATOM 1656 C CA . CYS A 1 207 ? 6.555 -14.961 -9.414 1 98.81 207 CYS A CA 1
ATOM 1657 C C . CYS A 1 207 ? 5.363 -14.203 -9.992 1 98.81 207 CYS A C 1
ATOM 1659 O O . CYS A 1 207 ? 5.328 -12.969 -9.945 1 98.81 207 CYS A O 1
ATOM 1661 N N . GLY A 1 208 ? 4.398 -15.031 -10.508 1 98.75 208 GLY A N 1
ATOM 1662 C CA . GLY A 1 208 ? 3.16 -14.336 -10.82 1 98.75 208 GLY A CA 1
ATOM 1663 C C . GLY A 1 208 ? 2.26 -15.109 -11.766 1 98.75 208 GLY A C 1
ATOM 1664 O O . GLY A 1 208 ? 2.6 -16.219 -12.18 1 98.75 208 GLY A O 1
ATOM 1665 N N . ASP A 1 209 ? 1.077 -14.586 -11.977 1 98.44 209 ASP A N 1
ATOM 1666 C CA . ASP A 1 209 ? 0.178 -14.922 -13.07 1 98.44 209 ASP A CA 1
ATOM 1667 C C . ASP A 1 209 ? 0.507 -14.109 -14.32 1 98.44 209 ASP A C 1
ATOM 1669 O O . ASP A 1 209 ? 0.169 -12.93 -14.406 1 98.44 209 ASP A O 1
ATOM 1673 N N . PHE A 1 210 ? 1.122 -14.805 -15.266 1 97.44 210 PHE A N 1
ATOM 1674 C CA . PHE A 1 210 ? 1.595 -14.109 -16.453 1 97.44 210 PHE A CA 1
ATOM 1675 C C . PHE A 1 210 ? 0.526 -14.102 -17.531 1 97.44 210 PHE A C 1
ATOM 1677 O O . PHE A 1 210 ? 0.687 -13.453 -18.578 1 97.44 210 PHE A O 1
ATOM 1684 N N . ASN A 1 211 ? -0.513 -14.773 -17.312 1 95.56 211 ASN A N 1
ATOM 1685 C CA . ASN A 1 211 ? -1.676 -14.844 -18.188 1 95.56 211 ASN A CA 1
ATOM 1686 C C . ASN A 1 211 ? -1.285 -15.273 -19.594 1 95.56 211 ASN A C 1
ATOM 1688 O O . ASN A 1 211 ? -1.807 -14.734 -20.578 1 95.56 211 ASN A O 1
ATOM 1692 N N . ASN A 1 212 ? -0.284 -16.109 -19.672 1 93.31 212 ASN A N 1
ATOM 1693 C CA . ASN A 1 212 ? 0.095 -16.672 -20.984 1 93.31 212 ASN A CA 1
ATOM 1694 C C . ASN A 1 212 ? 0.795 -18.016 -20.828 1 93.31 212 ASN A C 1
ATOM 1696 O O . ASN A 1 212 ? 1.411 -18.297 -19.797 1 93.31 212 ASN A O 1
ATOM 1700 N N . SER A 1 213 ? 0.72 -18.797 -21.906 1 93.31 213 SER A N 1
ATOM 1701 C CA . SER A 1 213 ? 1.191 -20.188 -21.891 1 93.31 213 SER A CA 1
ATOM 1702 C C . SER A 1 213 ? 2.699 -20.25 -22.094 1 93.31 213 SER A C 1
ATOM 1704 O O . SER A 1 213 ? 3.328 -19.266 -22.469 1 93.31 213 SER A O 1
ATOM 1706 N N . PRO A 1 214 ? 3.271 -21.453 -21.859 1 94.69 214 PRO A N 1
ATOM 1707 C CA . PRO A 1 214 ? 4.711 -21.641 -22.047 1 94.69 214 PRO A CA 1
ATOM 1708 C C . PRO A 1 214 ? 5.141 -21.5 -23.5 1 94.69 214 PRO A C 1
ATOM 1710 O O . PRO A 1 214 ? 6.332 -21.328 -23.781 1 94.69 214 PRO A O 1
ATOM 1713 N N . SER A 1 215 ? 4.242 -21.531 -24.422 1 92.44 215 SER A N 1
ATOM 1714 C CA . SER A 1 215 ? 4.578 -21.406 -25.844 1 92.44 215 SER A CA 1
ATOM 1715 C C . SER A 1 215 ? 4.516 -19.953 -26.297 1 92.44 215 SER A C 1
ATOM 1717 O O . SER A 1 215 ? 4.809 -19.656 -27.453 1 92.44 215 SER A O 1
ATOM 1719 N N . SER A 1 216 ? 4.195 -19.109 -25.391 1 92.31 216 SER A N 1
ATOM 1720 C CA . SER A 1 216 ? 3.965 -17.719 -25.75 1 92.31 216 SER A CA 1
ATOM 1721 C C . SER A 1 216 ? 5.281 -16.969 -25.938 1 92.31 216 SER A C 1
ATOM 1723 O O . SER A 1 216 ? 6.336 -17.453 -25.516 1 92.31 216 SER A O 1
ATOM 1725 N N . GLN A 1 217 ? 5.168 -15.805 -26.562 1 93.94 217 GLN A N 1
ATOM 1726 C CA . GLN A 1 217 ? 6.312 -14.906 -26.719 1 93.94 217 GLN A CA 1
ATOM 1727 C C . GLN A 1 217 ? 6.77 -14.367 -25.359 1 93.94 217 GLN A C 1
ATOM 1729 O O . GLN A 1 217 ? 7.953 -14.078 -25.172 1 93.94 217 GLN A O 1
ATOM 1734 N N . LEU A 1 218 ? 5.855 -14.234 -24.453 1 95.75 218 LEU A N 1
ATOM 1735 C CA . LEU A 1 218 ? 6.203 -13.75 -23.125 1 95.75 218 LEU A CA 1
ATOM 1736 C C . LEU A 1 218 ? 7.145 -14.727 -22.422 1 95.75 218 LEU A C 1
ATOM 1738 O O . LEU A 1 218 ? 8.117 -14.305 -21.781 1 95.75 218 LEU A O 1
ATOM 1742 N N . TYR A 1 219 ? 6.805 -15.961 -22.547 1 96.44 219 TYR A N 1
ATOM 1743 C CA . TYR A 1 219 ? 7.652 -17 -21.969 1 96.44 219 TYR A CA 1
ATOM 1744 C C . TYR A 1 219 ? 9.055 -16.953 -22.562 1 96.44 219 TYR A C 1
ATOM 1746 O O . TYR A 1 219 ? 10.047 -17.016 -21.844 1 96.44 219 TYR A O 1
ATOM 1754 N N . LYS A 1 220 ? 9.148 -16.844 -23.844 1 96.75 220 LYS A N 1
ATOM 1755 C CA . LYS A 1 220 ? 10.43 -16.766 -24.531 1 96.75 220 LYS A CA 1
ATOM 1756 C C . LYS A 1 220 ? 11.227 -15.531 -24.109 1 96.75 220 LYS A C 1
ATOM 1758 O O . LYS A 1 220 ? 12.445 -15.594 -23.969 1 96.75 220 LYS A O 1
ATOM 1763 N N . TYR A 1 221 ? 10.5 -14.469 -23.969 1 97.81 221 TYR A N 1
ATOM 1764 C CA . TYR A 1 221 ? 11.148 -13.25 -23.516 1 97.81 221 TYR A CA 1
ATOM 1765 C C . TYR A 1 221 ? 11.773 -13.438 -22.141 1 97.81 221 TYR A C 1
ATOM 1767 O O . TYR A 1 221 ? 12.906 -13.023 -21.891 1 97.81 221 TYR A O 1
ATOM 1775 N N . MET A 1 222 ? 11.055 -14.047 -21.25 1 98.12 222 MET A N 1
ATOM 1776 C CA . MET A 1 222 ? 11.578 -14.305 -19.922 1 98.12 222 MET A CA 1
ATOM 1777 C C . MET A 1 222 ? 12.844 -15.156 -19.984 1 98.12 222 MET A C 1
ATOM 1779 O O . MET A 1 222 ? 13.828 -14.867 -19.297 1 98.12 222 MET A O 1
ATOM 1783 N N . GLU A 1 223 ? 12.875 -16.109 -20.812 1 97.06 223 GLU A N 1
ATOM 1784 C CA . GLU A 1 223 ? 13.992 -17.047 -20.906 1 97.06 223 GLU A CA 1
ATOM 1785 C C . GLU A 1 223 ? 15.195 -16.406 -21.578 1 97.06 223 GLU A C 1
ATOM 1787 O O . GLU A 1 223 ? 16.344 -16.656 -21.188 1 97.06 223 GLU A O 1
ATOM 1792 N N . ASN A 1 224 ? 14.906 -15.531 -22.516 1 97.5 224 ASN A N 1
ATOM 1793 C CA . ASN A 1 224 ? 15.992 -15.195 -23.438 1 97.5 224 ASN A CA 1
ATOM 1794 C C . ASN A 1 224 ? 16.406 -13.734 -23.297 1 97.5 224 ASN A C 1
ATOM 1796 O O . ASN A 1 224 ? 17.469 -13.336 -23.781 1 97.5 224 ASN A O 1
ATOM 1800 N N . SER A 1 225 ? 15.562 -12.922 -22.625 1 98.06 225 SER A N 1
ATOM 1801 C CA . SER A 1 225 ? 15.836 -11.492 -22.688 1 98.06 225 SER A CA 1
ATOM 1802 C C . SER A 1 225 ? 15.742 -10.836 -21.312 1 98.06 225 SER A C 1
ATOM 1804 O O . SER A 1 225 ? 16.5 -9.914 -21.016 1 98.06 225 SER A O 1
ATOM 1806 N N . PHE A 1 226 ? 14.922 -11.234 -20.484 1 98.5 226 PHE A N 1
ATOM 1807 C CA . PHE A 1 226 ? 14.617 -10.578 -19.219 1 98.5 226 PHE A CA 1
ATOM 1808 C C . PHE A 1 226 ? 15.859 -10.508 -18.328 1 98.5 226 PHE A C 1
ATOM 1810 O O . PHE A 1 226 ? 16.406 -11.547 -17.938 1 98.5 226 PHE A O 1
ATOM 1817 N N . LEU A 1 227 ? 16.359 -9.289 -18.031 1 97.94 227 LEU A N 1
ATOM 1818 C CA . LEU A 1 227 ? 17.484 -8.922 -17.156 1 97.94 227 LEU A CA 1
ATOM 1819 C C . LEU A 1 227 ? 18.797 -9.414 -17.734 1 97.94 227 LEU A C 1
ATOM 1821 O O . LEU A 1 227 ? 19.812 -9.453 -17.031 1 97.94 227 LEU A O 1
ATOM 1825 N N . ARG A 1 228 ? 18.844 -9.898 -18.984 1 96.31 228 ARG A N 1
ATOM 1826 C CA . ARG A 1 228 ? 20.078 -10.273 -19.656 1 96.31 228 ARG A CA 1
ATOM 1827 C C . ARG A 1 228 ? 20.953 -9.047 -19.922 1 96.31 228 ARG A C 1
ATOM 1829 O O . ARG A 1 228 ? 20.438 -7.938 -20.078 1 96.31 228 ARG A O 1
ATOM 1836 N N . PRO A 1 229 ? 22.266 -9.211 -19.828 1 94.19 229 PRO A N 1
ATOM 1837 C CA . PRO A 1 229 ? 23.031 -10.469 -19.781 1 94.19 229 PRO A CA 1
ATOM 1838 C C . PRO A 1 229 ? 23.438 -10.852 -18.359 1 94.19 229 PRO A C 1
ATOM 1840 O O . PRO A 1 229 ? 24 -11.922 -18.141 1 94.19 229 PRO A O 1
ATOM 1843 N N . ASP A 1 230 ? 23.094 -10.07 -17.5 1 94.06 230 ASP A N 1
ATOM 1844 C CA . ASP A 1 230 ? 23.641 -10.258 -16.156 1 94.06 230 ASP A CA 1
ATOM 1845 C C . ASP A 1 230 ? 22.922 -11.406 -15.438 1 94.06 230 ASP A C 1
ATOM 1847 O O . ASP A 1 230 ? 23.484 -12.016 -14.531 1 94.06 230 ASP A O 1
ATOM 1851 N N . TRP A 1 231 ? 21.688 -11.711 -15.859 1 96.94 231 TRP A N 1
ATOM 1852 C CA . TRP A 1 231 ? 20.906 -12.805 -15.297 1 96.94 231 TRP A CA 1
ATOM 1853 C C . TRP A 1 231 ? 20.391 -13.734 -16.391 1 96.94 231 TRP A C 1
ATOM 1855 O O . TRP A 1 231 ? 20.109 -13.289 -17.516 1 96.94 231 TRP A O 1
ATOM 1865 N N . THR A 1 232 ? 20.312 -15.008 -16.031 1 97.5 232 THR A N 1
ATOM 1866 C CA . THR A 1 232 ? 19.609 -16 -16.828 1 97.5 232 THR A CA 1
ATOM 1867 C C . THR A 1 232 ? 18.406 -16.547 -16.078 1 97.5 232 THR A C 1
ATOM 1869 O O . THR A 1 232 ? 18.547 -17.234 -15.078 1 97.5 232 THR A O 1
ATOM 1872 N N . MET A 1 233 ? 17.25 -16.234 -16.688 1 98.5 233 MET A N 1
ATOM 1873 C CA . MET A 1 233 ? 16.016 -16.641 -16 1 98.5 233 MET A CA 1
ATOM 1874 C C . MET A 1 233 ? 15.547 -18.016 -16.484 1 98.5 233 MET A C 1
ATOM 1876 O O . MET A 1 233 ? 15.57 -18.281 -17.688 1 98.5 233 MET A O 1
ATOM 1880 N N . LYS A 1 234 ? 15.117 -18.828 -15.562 1 98.19 234 LYS A N 1
ATOM 1881 C CA . LYS A 1 234 ? 14.508 -20.125 -15.844 1 98.19 234 LYS A CA 1
ATOM 1882 C C . LYS A 1 234 ? 13.25 -20.328 -15.008 1 98.19 234 LYS A C 1
ATOM 1884 O O . LYS A 1 234 ? 13.188 -19.906 -13.852 1 98.19 234 LYS A O 1
ATOM 1889 N N . SER A 1 235 ? 12.289 -20.938 -15.609 1 98.38 235 SER A N 1
ATOM 1890 C CA . SER A 1 235 ? 11.109 -21.328 -14.836 1 98.38 235 SER A CA 1
ATOM 1891 C C . SER A 1 235 ? 11.422 -22.516 -13.93 1 98.38 235 SER A C 1
ATOM 1893 O O . SER A 1 235 ? 12.031 -23.5 -14.359 1 98.38 235 SER A O 1
ATOM 1895 N N . ALA A 1 236 ? 11.008 -22.453 -12.719 1 98.19 236 ALA A N 1
ATOM 1896 C CA . ALA A 1 236 ? 11.242 -23.531 -11.773 1 98.19 236 ALA A CA 1
ATOM 1897 C C . ALA A 1 236 ? 10.578 -24.828 -12.234 1 98.19 236 ALA A C 1
ATOM 1899 O O . ALA A 1 236 ? 11.078 -25.922 -11.984 1 98.19 236 ALA A O 1
ATOM 1900 N N . TYR A 1 237 ? 9.469 -24.672 -12.977 1 97.06 237 TYR A N 1
ATOM 1901 C CA . TYR A 1 237 ? 8.688 -25.828 -13.383 1 97.06 237 TYR A CA 1
ATOM 1902 C C . TYR A 1 237 ? 8.969 -26.188 -14.836 1 97.06 237 TYR A C 1
ATOM 1904 O O . TYR A 1 237 ? 8.219 -26.953 -15.445 1 97.06 237 TYR A O 1
ATOM 1912 N N . ALA A 1 238 ? 10.008 -25.672 -15.422 1 95.06 238 ALA A N 1
ATOM 1913 C CA . ALA A 1 238 ? 10.305 -25.859 -16.844 1 95.06 238 ALA A CA 1
ATOM 1914 C C . ALA A 1 238 ? 10.461 -27.344 -17.172 1 95.06 238 ALA A C 1
ATOM 1916 O O . ALA A 1 238 ? 10.156 -27.766 -18.281 1 95.06 238 ALA A O 1
ATOM 1917 N N . ASP A 1 239 ? 10.945 -28.141 -16.203 1 92 239 ASP A N 1
ATOM 1918 C CA . ASP A 1 239 ? 11.195 -29.562 -16.438 1 92 239 ASP A CA 1
ATOM 1919 C C . ASP A 1 239 ? 10.258 -30.422 -15.602 1 92 239 ASP A C 1
ATOM 1921 O O . ASP A 1 239 ? 10.586 -31.578 -15.281 1 92 239 ASP A O 1
ATOM 1925 N N . TYR A 1 240 ? 9.141 -29.844 -15.281 1 93 240 TYR A N 1
ATOM 1926 C CA . TYR A 1 240 ? 8.195 -30.5 -14.375 1 93 240 TYR A CA 1
ATOM 1927 C C . TYR A 1 240 ? 7.727 -31.828 -14.945 1 93 240 TYR A C 1
ATOM 1929 O O . TYR A 1 240 ? 7.77 -32.844 -14.266 1 93 240 TYR A O 1
ATOM 1937 N N . ARG A 1 241 ? 7.332 -31.875 -16.234 1 88 241 ARG A N 1
ATOM 1938 C CA . ARG A 1 241 ? 6.746 -33.062 -16.828 1 88 241 ARG A CA 1
ATOM 1939 C C . ARG A 1 241 ? 7.805 -34.156 -17.062 1 88 241 ARG A C 1
ATOM 1941 O O . ARG A 1 241 ? 7.48 -35.344 -17.172 1 88 241 ARG A O 1
ATOM 1948 N N . ILE A 1 242 ? 9.039 -33.719 -17.141 1 82 242 ILE A N 1
ATOM 1949 C CA . ILE A 1 242 ? 10.133 -34.688 -17.172 1 82 242 ILE A CA 1
ATOM 1950 C C . ILE A 1 242 ? 10.25 -35.375 -15.797 1 82 242 ILE A C 1
ATOM 1952 O O . ILE A 1 242 ? 10.359 -36.594 -15.703 1 82 242 ILE A O 1
ATOM 1956 N N . ALA A 1 243 ? 10.109 -34.531 -14.898 1 73.81 243 ALA A N 1
ATOM 1957 C CA . ALA A 1 243 ? 10.273 -35 -13.523 1 73.81 243 ALA A CA 1
ATOM 1958 C C . ALA A 1 243 ? 9.109 -35.875 -13.102 1 73.81 243 ALA A C 1
ATOM 1960 O O . ALA A 1 243 ? 9.281 -36.781 -12.297 1 73.81 243 ALA A O 1
ATOM 1961 N N . ASP A 1 244 ? 7.965 -35.562 -13.758 1 69.5 244 ASP A N 1
ATOM 1962 C CA . ASP A 1 244 ? 6.809 -36.344 -13.312 1 69.5 244 ASP A CA 1
ATOM 1963 C C . ASP A 1 244 ? 6.52 -37.5 -14.281 1 69.5 244 ASP A C 1
ATOM 1965 O O . ASP A 1 244 ? 5.555 -38.25 -14.086 1 69.5 244 ASP A O 1
ATOM 1969 N N . GLY A 1 245 ? 7.363 -37.594 -15.312 1 70.44 245 GLY A N 1
ATOM 1970 C CA . GLY A 1 245 ? 7.312 -38.75 -16.219 1 70.44 245 GLY A CA 1
ATOM 1971 C C . GLY A 1 245 ? 6.305 -38.562 -17.344 1 70.44 245 GLY A C 1
ATOM 1972 O O . GLY A 1 245 ? 5.945 -39.531 -18.016 1 70.44 245 GLY A O 1
ATOM 1973 N N . THR A 1 246 ? 5.758 -37.312 -17.562 1 70.88 246 THR A N 1
ATOM 1974 C CA . THR A 1 246 ? 4.734 -37.094 -18.578 1 70.88 246 THR A CA 1
ATOM 1975 C C . THR A 1 246 ? 5.285 -36.281 -19.734 1 70.88 246 THR A C 1
ATOM 1977 O O . THR A 1 246 ? 4.531 -35.594 -20.438 1 70.88 246 THR A O 1
ATOM 1980 N N . ALA A 1 247 ? 6.543 -36.25 -19.797 1 77.44 247 ALA A N 1
ATOM 1981 C CA . ALA A 1 247 ? 7.223 -35.438 -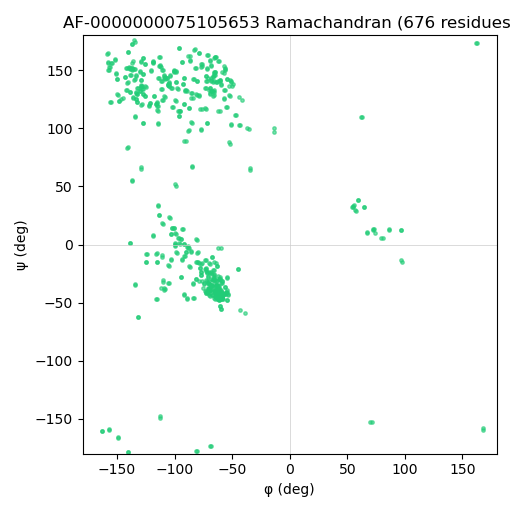20.797 1 77.44 247 ALA A CA 1
ATOM 1982 C C . ALA A 1 247 ? 6.672 -35.688 -22.203 1 77.44 247 ALA A C 1
ATOM 1984 O O . ALA A 1 247 ? 6.27 -36.812 -22.516 1 77.44 247 ALA A O 1
ATOM 1985 N N . ASP A 1 248 ? 6.469 -34.5 -22.953 1 72.81 248 ASP A N 1
ATOM 1986 C CA . ASP A 1 248 ? 6.059 -34.594 -24.344 1 72.81 248 ASP A CA 1
ATOM 1987 C C . ASP A 1 248 ? 6.859 -33.656 -25.219 1 72.81 248 ASP A C 1
ATOM 1989 O O . ASP A 1 248 ? 7.828 -33.031 -24.75 1 72.81 248 ASP A O 1
ATOM 1993 N N . THR A 1 249 ? 6.695 -33.688 -26.547 1 70.62 249 THR A N 1
ATOM 1994 C CA . THR A 1 249 ? 7.441 -32.906 -27.547 1 70.62 249 THR A CA 1
ATOM 1995 C C . THR A 1 249 ? 7.266 -31.422 -27.328 1 70.62 249 THR A C 1
ATOM 1997 O O . THR A 1 249 ? 8.039 -30.609 -27.859 1 70.62 249 THR A O 1
ATOM 2000 N N . GLY A 1 250 ? 6.523 -31.047 -26.438 1 79.06 250 GLY A N 1
ATOM 2001 C CA . GLY A 1 250 ? 6.309 -29.625 -26.234 1 79.06 250 GLY A CA 1
ATOM 2002 C C . GLY A 1 250 ? 6.879 -29.125 -24.922 1 79.06 250 GLY A C 1
ATOM 2003 O O . GLY A 1 250 ? 7.973 -29.531 -24.516 1 79.06 250 GLY A O 1
ATOM 2004 N N . SER A 1 251 ? 6.32 -28.234 -24.375 1 86.69 251 SER A N 1
ATOM 2005 C CA . SER A 1 251 ? 6.723 -27.672 -23.094 1 86.69 251 SER A CA 1
ATOM 2006 C C . SER A 1 251 ? 6.645 -28.719 -21.984 1 86.69 251 SER A C 1
ATOM 2008 O O . SER A 1 251 ? 5.734 -29.547 -21.969 1 86.69 251 SER A O 1
ATOM 2010 N N . ASN A 1 252 ? 7.656 -28.656 -21.109 1 91.56 252 ASN A N 1
ATOM 2011 C CA . ASN A 1 252 ? 7.648 -29.562 -19.969 1 91.56 252 ASN A CA 1
ATOM 2012 C C . ASN A 1 252 ? 7.168 -28.859 -18.688 1 91.56 252 ASN A C 1
ATOM 2014 O O . ASN A 1 252 ? 7.363 -29.359 -17.594 1 91.56 252 ASN A O 1
ATOM 2018 N N . GLU A 1 253 ? 6.594 -27.719 -18.938 1 95.12 253 GLU A N 1
ATOM 2019 C CA . GLU A 1 253 ? 5.809 -27.109 -17.859 1 95.12 253 GLU A CA 1
ATOM 2020 C C . GLU A 1 253 ? 4.598 -27.969 -17.5 1 95.12 253 GLU A C 1
ATOM 2022 O O . GLU A 1 253 ? 4.199 -28.844 -18.281 1 95.12 253 GLU A O 1
ATOM 2027 N N . PRO A 1 254 ? 4.062 -27.688 -16.281 1 94.56 254 PRO A N 1
ATOM 2028 C CA . PRO A 1 254 ? 2.801 -28.391 -16.016 1 94.56 254 PRO A CA 1
ATOM 2029 C C . PRO A 1 254 ? 1.738 -28.109 -17.078 1 94.56 254 PRO A C 1
ATOM 2031 O O . PRO A 1 254 ? 1.735 -27.031 -17.672 1 94.56 254 PRO A O 1
ATOM 2034 N N . LEU A 1 255 ? 0.809 -29.047 -17.266 1 92.5 255 LEU A N 1
ATOM 2035 C CA . LEU A 1 255 ? -0.25 -28.875 -18.266 1 92.5 255 LEU A CA 1
ATOM 2036 C C . LEU A 1 255 ? -1.202 -27.766 -17.859 1 92.5 255 LEU A C 1
ATOM 2038 O O . LEU A 1 255 ? -1.817 -27.125 -18.719 1 92.5 255 LEU A O 1
ATOM 2042 N N . HIS A 1 256 ? -1.327 -27.609 -16.516 1 95.38 256 HIS A N 1
ATOM 2043 C CA . HIS A 1 256 ? -2.26 -26.578 -16.047 1 95.38 256 HIS A CA 1
ATOM 2044 C C . HIS A 1 256 ? -1.822 -26.016 -14.711 1 95.38 256 HIS A C 1
ATOM 2046 O O . HIS A 1 256 ? -1.158 -26.688 -13.922 1 95.38 256 HIS A O 1
ATOM 2052 N N . THR A 1 257 ? -2.1 -24.781 -14.508 1 97.81 257 THR A N 1
ATOM 2053 C CA . THR A 1 257 ? -2.025 -24.109 -13.211 1 97.81 257 THR A CA 1
ATOM 2054 C C . THR A 1 257 ? -3.357 -23.453 -12.859 1 97.81 257 THR A C 1
ATOM 2056 O O . THR A 1 257 ? -3.529 -22.938 -11.758 1 97.81 257 THR A O 1
ATOM 2059 N N . THR A 1 258 ? -4.273 -23.422 -13.773 1 97.25 258 THR A N 1
ATOM 2060 C CA . THR A 1 258 ? -5.652 -22.984 -13.594 1 97.25 258 THR A CA 1
ATOM 2061 C C . THR A 1 258 ? -6.613 -23.906 -14.344 1 97.25 258 THR A C 1
ATOM 2063 O O . THR A 1 258 ? -6.352 -24.297 -15.484 1 97.25 258 THR A O 1
ATOM 2066 N N . VAL A 1 259 ? -7.66 -24.344 -13.648 1 95.06 259 VAL A N 1
ATOM 2067 C CA . VAL A 1 259 ? -8.648 -25.25 -14.227 1 95.06 259 VAL A CA 1
ATOM 2068 C C . VAL A 1 259 ? -10.055 -24.766 -13.883 1 95.06 259 VAL A C 1
ATOM 2070 O O . VAL A 1 259 ? -10.438 -24.719 -12.711 1 95.06 259 VAL A O 1
ATOM 2073 N N . ASN A 1 260 ? -10.766 -24.297 -14.867 1 90.31 260 ASN A N 1
ATOM 2074 C CA . ASN A 1 260 ? -12.188 -23.969 -14.773 1 90.31 260 ASN A CA 1
ATOM 2075 C C . ASN A 1 260 ? -12.938 -24.375 -16.047 1 90.31 260 ASN A C 1
ATOM 2077 O O . ASN A 1 260 ? -12.391 -25.078 -16.891 1 90.31 260 ASN A O 1
ATOM 2081 N N . PHE A 1 261 ? -14.234 -24.109 -16.094 1 85.44 261 PHE A N 1
ATOM 2082 C CA . PHE A 1 261 ? -15.062 -24.656 -17.172 1 85.44 261 PHE A CA 1
ATOM 2083 C C . PHE A 1 261 ? -14.617 -24.125 -18.531 1 85.44 261 PHE A C 1
ATOM 2085 O O . PHE A 1 261 ? -14.867 -24.75 -19.562 1 85.44 261 PHE A O 1
ATOM 2092 N N . ARG A 1 262 ? -13.859 -23 -18.516 1 78.5 262 ARG A N 1
ATOM 2093 C CA . ARG A 1 262 ? -13.445 -22.391 -19.766 1 78.5 262 ARG A CA 1
ATOM 2094 C C . ARG A 1 262 ? -11.969 -22.656 -20.047 1 78.5 262 ARG A C 1
ATOM 2096 O O . ARG A 1 262 ? -11.516 -22.516 -21.188 1 78.5 262 ARG A O 1
ATOM 2103 N N . ARG A 1 263 ? -11.266 -23.047 -18.953 1 80.94 263 ARG A N 1
ATOM 2104 C CA . ARG A 1 263 ? -9.82 -22.969 -19.078 1 80.94 263 ARG A CA 1
ATOM 2105 C C . ARG A 1 263 ? -9.148 -24.156 -18.406 1 80.94 263 ARG A C 1
ATOM 2107 O O . ARG A 1 263 ? -9.609 -24.641 -17.359 1 80.94 263 ARG A O 1
ATOM 2114 N N . CYS A 1 264 ? -8.195 -24.656 -19 1 88.38 264 CYS A N 1
ATOM 2115 C CA . CYS A 1 264 ? -7.191 -25.578 -18.484 1 88.38 264 CYS A CA 1
ATOM 2116 C C . CYS A 1 264 ? -5.809 -25.25 -19.031 1 88.38 264 CYS A C 1
ATOM 2118 O O . CYS A 1 264 ? -5.383 -25.828 -20.031 1 88.38 264 CYS A O 1
ATOM 2120 N N . TRP A 1 265 ? -5.172 -24.281 -18.328 1 92.5 265 TRP A N 1
ATOM 2121 C CA . TRP A 1 265 ? -3.973 -23.672 -18.891 1 92.5 265 TRP A CA 1
ATOM 2122 C C . TRP A 1 265 ? -2.879 -23.547 -17.844 1 92.5 265 TRP A C 1
ATOM 2124 O O . TRP A 1 265 ? -3.164 -23.547 -16.641 1 92.5 265 TRP A O 1
ATOM 2134 N N . ALA A 1 266 ? -1.669 -23.594 -18.328 1 96.06 266 ALA A N 1
ATOM 2135 C CA . ALA A 1 266 ? -0.531 -23.219 -17.5 1 96.06 266 ALA A CA 1
ATOM 2136 C C . ALA A 1 266 ? -0.128 -21.766 -17.75 1 96.06 266 ALA A C 1
ATOM 2138 O O . ALA A 1 266 ? 0.417 -21.438 -18.797 1 96.06 266 ALA A O 1
ATOM 2139 N N . ILE A 1 267 ? -0.385 -20.875 -16.672 1 97.19 267 ILE A N 1
ATOM 2140 C CA . ILE A 1 267 ? -0.127 -19.469 -16.938 1 97.19 267 ILE A CA 1
ATOM 2141 C C . ILE A 1 267 ? 0.543 -18.828 -15.727 1 97.19 267 ILE A C 1
ATOM 2143 O O . ILE A 1 267 ? 0.808 -17.625 -15.719 1 97.19 267 ILE A O 1
ATOM 2147 N N . ASP A 1 268 ? 0.813 -19.578 -14.68 1 98.62 268 ASP A N 1
ATOM 2148 C CA . ASP A 1 268 ? 1.505 -19.141 -13.469 1 98.62 268 ASP A CA 1
ATOM 2149 C C . ASP A 1 268 ? 2.939 -19.672 -13.438 1 98.62 268 ASP A C 1
ATOM 2151 O O . ASP A 1 268 ? 3.189 -20.828 -13.789 1 98.62 268 ASP A O 1
ATOM 2155 N N . TYR A 1 269 ? 3.877 -18.812 -12.992 1 98.81 269 TYR A N 1
ATOM 2156 C CA . TYR A 1 269 ? 5.277 -19.219 -13.055 1 98.81 269 TYR A CA 1
ATOM 2157 C C . TYR A 1 269 ? 6.043 -18.734 -11.828 1 98.81 269 TYR A C 1
ATOM 2159 O O . TYR A 1 269 ? 5.664 -17.75 -11.203 1 98.81 269 TYR A O 1
ATOM 2167 N N . ILE A 1 270 ? 7.059 -19.438 -11.461 1 98.88 270 ILE A N 1
ATOM 2168 C CA . ILE A 1 270 ? 8.172 -19.016 -10.609 1 98.88 270 ILE A CA 1
ATOM 2169 C C . ILE A 1 270 ? 9.461 -19.016 -11.422 1 98.88 270 ILE A C 1
ATOM 2171 O O . ILE A 1 270 ? 10.008 -20.062 -11.75 1 98.88 270 ILE A O 1
ATOM 2175 N N . TRP A 1 271 ? 9.875 -17.828 -11.773 1 98.88 271 TRP A N 1
ATOM 2176 C CA . TRP A 1 271 ? 11.141 -17.656 -12.484 1 98.88 271 TRP A CA 1
ATOM 2177 C C . TRP A 1 271 ? 12.281 -17.422 -11.5 1 98.88 271 TRP A C 1
ATOM 2179 O O . TRP A 1 271 ? 12.109 -16.719 -10.5 1 98.88 271 TRP A O 1
ATOM 2189 N N . TYR A 1 272 ? 13.43 -17.938 -11.773 1 98.75 272 TYR A N 1
ATOM 2190 C CA . TYR A 1 272 ? 14.586 -17.734 -10.914 1 98.75 272 TYR A CA 1
ATOM 2191 C C . TYR A 1 272 ? 15.852 -17.5 -11.742 1 98.75 272 TYR A C 1
ATOM 2193 O O . TYR A 1 272 ? 15.914 -17.906 -12.898 1 98.75 272 TYR A O 1
ATOM 2201 N N . SER A 1 273 ? 16.766 -16.781 -11.18 1 98.06 273 SER A N 1
ATOM 2202 C CA . SER A 1 273 ? 18.078 -16.625 -11.805 1 98.06 273 SER A CA 1
ATOM 2203 C C . SER A 1 273 ? 18.938 -17.875 -11.609 1 98.06 273 SER A C 1
ATOM 2205 O O . SER A 1 273 ? 19.438 -18.125 -10.508 1 98.06 273 SER A O 1
ATOM 2207 N N . SER A 1 274 ? 19.297 -18.531 -12.648 1 96.5 274 SER A N 1
ATOM 2208 C CA . SER A 1 274 ? 19.844 -19.891 -12.586 1 96.5 274 SER A CA 1
ATOM 2209 C C . SER A 1 274 ? 21.328 -19.859 -12.195 1 96.5 274 SER A C 1
ATOM 2211 O O . SER A 1 274 ? 21.875 -20.891 -11.781 1 96.5 274 SER A O 1
ATOM 2213 N N . GLU A 1 275 ? 22.016 -18.719 -12.25 1 94.44 275 GLU A N 1
ATOM 2214 C CA . GLU A 1 275 ? 23.406 -18.625 -11.828 1 94.44 275 GLU A CA 1
ATOM 2215 C C . GLU A 1 275 ? 23.516 -18.5 -10.305 1 94.44 275 GLU A C 1
ATOM 2217 O O . GLU A 1 275 ? 24.578 -18.719 -9.734 1 94.44 275 GLU A O 1
ATOM 2222 N N . HIS A 1 276 ? 22.391 -18.188 -9.672 1 96.19 276 HIS A N 1
ATOM 2223 C CA . HIS A 1 276 ? 22.469 -17.812 -8.266 1 96.19 276 HIS A CA 1
ATOM 2224 C C . HIS A 1 276 ? 21.812 -18.875 -7.387 1 96.19 276 HIS A C 1
ATOM 2226 O O . HIS A 1 276 ? 22.188 -19.062 -6.23 1 96.19 276 HIS A O 1
ATOM 2232 N N . VAL A 1 277 ? 20.656 -19.469 -7.93 1 96.94 277 VAL A N 1
ATOM 2233 C CA . VAL A 1 277 ? 19.922 -20.438 -7.129 1 96.94 277 VAL A CA 1
ATOM 2234 C C . VAL A 1 277 ? 19.531 -21.641 -7.992 1 96.94 277 VAL A C 1
ATOM 2236 O O . VAL A 1 277 ? 19.484 -21.531 -9.219 1 96.94 277 VAL A O 1
ATOM 2239 N N . ARG A 1 278 ? 19.281 -22.781 -7.297 1 96.62 278 ARG A N 1
ATOM 2240 C CA . ARG A 1 278 ? 18.812 -23.984 -7.977 1 96.62 278 ARG A CA 1
ATOM 2241 C C . ARG A 1 278 ? 17.641 -24.609 -7.234 1 96.62 278 ARG A C 1
ATOM 2243 O O . ARG A 1 278 ? 17.609 -24.594 -6 1 96.62 278 ARG A O 1
ATOM 2250 N N . PRO A 1 279 ? 16.734 -25.188 -7.949 1 96.25 279 PRO A N 1
ATOM 2251 C CA . PRO A 1 279 ? 15.586 -25.812 -7.293 1 96.25 279 PRO A CA 1
ATOM 2252 C C . PRO A 1 279 ? 15.961 -27.109 -6.57 1 96.25 279 PRO A C 1
ATOM 2254 O O . PRO A 1 279 ? 16.797 -27.875 -7.051 1 96.25 279 PRO A O 1
ATOM 2257 N N . LEU A 1 280 ? 15.344 -27.297 -5.383 1 95.94 280 LEU A N 1
ATOM 2258 C CA . LEU A 1 280 ? 15.531 -28.516 -4.598 1 95.94 280 LEU A CA 1
ATOM 2259 C C . LEU A 1 280 ? 14.258 -29.359 -4.598 1 95.94 280 LEU A C 1
ATOM 2261 O O . LEU A 1 280 ? 14.328 -30.594 -4.488 1 95.94 280 LEU A O 1
ATOM 2265 N N . SER A 1 281 ? 13.172 -28.75 -4.66 1 95.69 281 SER A N 1
ATOM 2266 C CA . SER A 1 281 ? 11.898 -29.438 -4.664 1 95.69 281 SER A CA 1
ATOM 2267 C C . SER A 1 281 ? 10.805 -28.594 -5.305 1 95.69 281 SER A C 1
ATOM 2269 O O . SER A 1 281 ? 10.906 -27.375 -5.344 1 95.69 281 SER A O 1
ATOM 2271 N N . LEU A 1 282 ? 9.828 -29.25 -5.844 1 96.69 282 LEU A N 1
ATOM 2272 C CA . LEU A 1 282 ? 8.648 -28.656 -6.441 1 96.69 282 LEU A CA 1
ATOM 2273 C C . LEU A 1 282 ? 7.375 -29.281 -5.895 1 96.69 282 LEU A C 1
ATOM 2275 O O . LEU A 1 282 ? 7.297 -30.516 -5.75 1 96.69 282 LEU A O 1
ATOM 2279 N N . LEU A 1 283 ? 6.453 -28.422 -5.598 1 96.94 283 LEU A N 1
ATOM 2280 C CA . LEU A 1 283 ? 5.141 -28.922 -5.219 1 96.94 283 LEU A CA 1
ATOM 2281 C C . LEU A 1 283 ? 4.441 -29.562 -6.414 1 96.94 283 LEU A C 1
ATOM 2283 O O . LEU A 1 283 ? 4.426 -29 -7.508 1 96.94 283 LEU A O 1
ATOM 2287 N N . GLU A 1 284 ? 3.91 -30.734 -6.188 1 95.5 284 GLU A N 1
ATOM 2288 C CA . GLU A 1 284 ? 3.172 -31.438 -7.242 1 95.5 284 GLU A CA 1
ATOM 2289 C C . GLU A 1 284 ? 1.895 -30.672 -7.605 1 95.5 284 GLU A C 1
ATOM 2291 O O . GLU A 1 284 ? 1.185 -30.188 -6.723 1 95.5 284 GLU A O 1
ATOM 2296 N N . ILE A 1 285 ? 1.62 -30.656 -8.891 1 95.81 285 ILE A N 1
ATOM 2297 C CA . ILE A 1 285 ? 0.375 -30.062 -9.375 1 95.81 285 ILE A CA 1
ATOM 2298 C C . ILE A 1 285 ? -0.738 -31.109 -9.328 1 95.81 285 ILE A C 1
ATOM 2300 O O . ILE A 1 285 ? -0.599 -32.219 -9.891 1 95.81 285 ILE A O 1
ATOM 2304 N N . PRO A 1 286 ? -1.842 -30.75 -8.648 1 95.62 286 PRO A N 1
ATOM 2305 C CA . PRO A 1 286 ? -2.945 -31.703 -8.695 1 95.62 286 PRO A CA 1
ATOM 2306 C C . PRO A 1 286 ? -3.402 -32.031 -10.117 1 95.62 286 PRO A C 1
ATOM 2308 O O . PRO A 1 286 ? -3.406 -31.125 -10.977 1 95.62 286 PRO A O 1
ATOM 2311 N N . SER A 1 287 ? -3.865 -33.25 -10.352 1 93.56 287 SER A N 1
ATOM 2312 C CA . SER A 1 287 ? -4.316 -33.656 -11.688 1 93.56 287 SER A CA 1
ATOM 2313 C C . SER A 1 287 ? -5.594 -32.906 -12.07 1 93.56 287 SER A C 1
ATOM 2315 O O . SER A 1 287 ? -6.348 -32.469 -11.203 1 93.56 287 SER A O 1
ATOM 2317 N N . GLU A 1 288 ? -5.758 -32.781 -13.375 1 93.12 288 GLU A N 1
ATOM 2318 C CA . GLU A 1 288 ? -7.004 -32.188 -13.852 1 93.12 288 GLU A CA 1
ATOM 2319 C C . GLU A 1 288 ? -8.219 -32.906 -13.281 1 93.12 288 GLU A C 1
ATOM 2321 O O . GLU A 1 288 ? -9.195 -32.281 -12.891 1 93.12 288 GLU A O 1
ATOM 2326 N N . ALA A 1 289 ? -8.18 -34.25 -13.258 1 92.94 289 ALA A N 1
ATOM 2327 C CA . ALA A 1 289 ? -9.281 -35.062 -12.742 1 92.94 289 ALA A CA 1
ATOM 2328 C C . ALA A 1 289 ? -9.586 -34.719 -11.289 1 92.94 289 ALA A C 1
ATOM 2330 O O . ALA A 1 289 ? -10.75 -34.594 -10.906 1 92.94 289 ALA A O 1
ATOM 2331 N N . GLU A 1 290 ? -8.555 -34.531 -10.523 1 95.19 290 GLU A N 1
ATOM 2332 C CA . GLU A 1 290 ? -8.727 -34.156 -9.125 1 95.19 290 GLU A CA 1
ATOM 2333 C C . GLU A 1 290 ? -9.375 -32.781 -8.992 1 95.19 290 GLU A C 1
ATOM 2335 O O . GLU A 1 290 ? -10.273 -32.594 -8.18 1 95.19 290 GLU A O 1
ATOM 2340 N N . LEU A 1 291 ? -8.961 -31.859 -9.828 1 96.44 291 LEU A N 1
ATOM 2341 C CA . LEU A 1 291 ? -9.43 -30.484 -9.75 1 96.44 291 LEU A CA 1
ATOM 2342 C C . LEU A 1 291 ? -10.875 -30.375 -10.227 1 96.44 291 LEU A C 1
ATOM 2344 O O . LEU A 1 291 ? -11.594 -29.453 -9.828 1 96.44 291 LEU A O 1
ATOM 2348 N N . ARG A 1 292 ? -11.336 -31.344 -11 1 93.94 292 ARG A N 1
ATOM 2349 C CA . ARG A 1 292 ? -12.688 -31.328 -11.555 1 93.94 292 ARG A CA 1
ATOM 2350 C C . ARG A 1 292 ? -13.594 -32.281 -10.773 1 93.94 292 ARG A C 1
ATOM 2352 O O . ARG A 1 292 ? -14.75 -32.5 -11.156 1 93.94 292 ARG A O 1
ATOM 2359 N N . SER A 1 293 ? -13.156 -32.812 -9.688 1 93.06 293 SER A N 1
ATOM 2360 C CA . SER A 1 293 ? -13.812 -33.969 -9.055 1 93.06 293 SER A CA 1
ATOM 2361 C C . SER A 1 293 ? -15.078 -33.531 -8.312 1 93.06 293 SER A C 1
ATOM 2363 O O . SER A 1 293 ? -15.984 -34.344 -8.125 1 93.06 293 SER A O 1
ATOM 2365 N N . GLU A 1 294 ? -15.109 -32.25 -7.883 1 94.25 294 GLU A N 1
ATOM 2366 C CA . GLU A 1 294 ? -16.266 -31.797 -7.125 1 94.25 294 GLU A CA 1
ATOM 2367 C C . GLU A 1 294 ? -17.438 -31.453 -8.047 1 94.25 294 GLU A C 1
ATOM 2369 O O . GLU A 1 294 ? -17.281 -30.672 -8.984 1 94.25 294 GLU A O 1
ATOM 2374 N N . ASP A 1 295 ? -18.656 -32.031 -7.746 1 91.31 295 ASP A N 1
ATOM 2375 C CA . ASP A 1 295 ? -19.844 -31.781 -8.57 1 91.31 295 ASP A CA 1
ATOM 2376 C C . ASP A 1 295 ? -20.375 -30.375 -8.352 1 91.31 295 ASP A C 1
ATOM 2378 O O . ASP A 1 295 ? -20.297 -29.828 -7.25 1 91.31 295 ASP A O 1
ATOM 2382 N N . GLY A 1 296 ? -20.891 -29.828 -9.453 1 89.88 296 GLY A N 1
ATOM 2383 C CA . GLY A 1 296 ? -21.547 -28.531 -9.375 1 89.88 296 GLY A CA 1
ATOM 2384 C C . GLY A 1 296 ? -22.969 -28.609 -8.867 1 89.88 296 GLY A C 1
ATOM 2385 O O . GLY A 1 296 ? -23.422 -29.656 -8.422 1 89.88 296 GLY A O 1
ATOM 2386 N N . PRO A 1 297 ? -23.625 -27.438 -8.82 1 90 297 PRO A N 1
ATOM 2387 C CA . PRO A 1 297 ? -25.031 -27.422 -8.391 1 90 297 PRO A CA 1
ATOM 2388 C C . PRO A 1 297 ? -25.953 -28.172 -9.352 1 90 297 PRO A C 1
ATOM 2390 O O . PRO A 1 297 ? -25.562 -28.469 -10.477 1 90 297 PRO A O 1
ATOM 2393 N N . ALA A 1 298 ? -27.094 -28.484 -8.773 1 84.31 298 ALA A N 1
ATOM 2394 C CA . ALA A 1 298 ? -28.094 -29.172 -9.578 1 84.31 298 ALA A CA 1
ATOM 2395 C C . ALA A 1 298 ? -28.375 -28.406 -10.875 1 84.31 298 ALA A C 1
ATOM 2397 O O . ALA A 1 298 ? -28.516 -27.188 -10.867 1 84.31 298 ALA A O 1
ATOM 2398 N N . GLY A 1 299 ? -28.328 -29.031 -12.023 1 79.75 299 GLY A N 1
ATOM 2399 C CA . GLY A 1 299 ? -28.734 -28.422 -13.281 1 79.75 299 GLY A CA 1
ATOM 2400 C C . GLY A 1 299 ? -27.562 -27.875 -14.078 1 79.75 299 GLY A C 1
ATOM 2401 O O . GLY A 1 299 ? -27.719 -27.531 -15.258 1 79.75 299 GLY A O 1
ATOM 2402 N N . TRP A 1 300 ? -26.375 -27.719 -13.453 1 81.31 300 TRP A N 1
ATOM 2403 C CA . TRP A 1 300 ? -25.297 -27.094 -14.195 1 81.31 300 TRP A CA 1
ATOM 2404 C C . TRP A 1 300 ? -24.812 -28 -15.328 1 81.31 300 TRP A C 1
ATOM 2406 O O . TRP A 1 300 ? -24.484 -27.516 -16.422 1 81.31 300 TRP A O 1
ATOM 2416 N N . GLN A 1 301 ? -24.797 -29.312 -15.055 1 64.94 301 GLN A N 1
ATOM 2417 C CA . GLN A 1 301 ? -24.344 -30.25 -16.078 1 64.94 301 GLN A CA 1
ATOM 2418 C C . GLN A 1 301 ? -25.234 -30.188 -17.312 1 64.94 301 GLN A C 1
ATOM 2420 O O . GLN A 1 301 ? -24.766 -30.422 -18.422 1 64.94 301 GLN A O 1
ATOM 2425 N N . ASP A 1 302 ? -26.438 -29.984 -17.047 1 56.59 302 ASP A N 1
ATOM 2426 C CA . ASP A 1 302 ? -27.391 -29.906 -18.141 1 56.59 302 ASP A CA 1
ATOM 2427 C C . ASP A 1 302 ? -27.094 -28.719 -19.047 1 56.59 302 ASP A C 1
ATOM 2429 O O . ASP A 1 302 ? -27.172 -28.828 -20.281 1 56.59 302 ASP A O 1
ATOM 2433 N N . LYS A 1 303 ? -26.734 -27.672 -18.547 1 54.91 303 LYS A N 1
ATOM 2434 C CA . LYS A 1 303 ? -26.438 -26.438 -19.266 1 54.91 303 LYS A CA 1
ATOM 2435 C C . LYS A 1 303 ? -25.125 -26.531 -20.016 1 54.91 303 LYS A C 1
ATOM 2437 O O . LYS A 1 303 ? -24.984 -25.969 -21.109 1 54.91 303 LYS A O 1
ATOM 2442 N N . SER A 1 304 ? -24.297 -27.141 -19.281 1 52.62 304 SER A N 1
ATOM 2443 C CA . SER A 1 304 ? -22.984 -27.25 -19.891 1 52.62 304 SER A CA 1
ATOM 2444 C C . SER A 1 304 ? -22.984 -28.203 -21.078 1 52.62 304 SER A C 1
ATOM 2446 O O . SER A 1 304 ? -22.266 -27.984 -22.047 1 52.62 304 SER A O 1
ATOM 2448 N N . LEU A 1 305 ? -23.938 -29.281 -20.922 1 48.56 305 LEU A N 1
ATOM 2449 C CA . LEU A 1 305 ? -24.078 -30.312 -21.953 1 48.56 305 LEU A CA 1
ATOM 2450 C C . LEU A 1 305 ? -24.906 -29.797 -23.125 1 48.56 305 LEU A C 1
ATOM 2452 O O . LEU A 1 305 ? -24.781 -30.297 -24.25 1 48.56 305 LEU A O 1
ATOM 2456 N N . GLY A 1 306 ? -25.797 -28.953 -22.828 1 46.56 306 GLY A N 1
ATOM 2457 C CA . GLY A 1 306 ? -26.75 -28.609 -23.891 1 46.56 306 GLY A CA 1
ATOM 2458 C C . GLY A 1 306 ? -26.094 -28.094 -25.141 1 46.56 306 GLY A C 1
ATOM 2459 O O . GLY A 1 306 ? -26.672 -28.125 -26.219 1 46.56 306 GLY A O 1
ATOM 2460 N N . ASN A 1 307 ? -25.141 -27.266 -25.047 1 44.25 307 ASN A N 1
ATOM 2461 C CA . ASN A 1 307 ? -24.594 -26.781 -26.312 1 44.25 307 ASN A CA 1
ATOM 2462 C C . ASN A 1 307 ? -23.469 -27.688 -26.812 1 44.25 307 ASN A C 1
ATOM 2464 O O . ASN A 1 307 ? -22.75 -27.328 -27.75 1 44.25 307 ASN A O 1
ATOM 2468 N N . LEU A 1 308 ? -23.141 -28.734 -26 1 45.09 308 LEU A N 1
ATOM 2469 C CA . LEU A 1 308 ? -22.094 -29.594 -26.516 1 45.09 308 LEU A CA 1
ATOM 2470 C C . LEU A 1 308 ? -22.688 -30.703 -27.375 1 45.09 308 LEU A C 1
ATOM 2472 O O . LEU A 1 308 ? -23.797 -31.172 -27.109 1 45.09 308 LEU A O 1
ATOM 2476 N N . PRO A 1 309 ? -22.219 -31.047 -28.625 1 43.59 309 PRO A N 1
ATOM 2477 C CA . PRO A 1 309 ? -22.672 -32.188 -29.438 1 43.59 309 PRO A CA 1
ATOM 2478 C C . PRO A 1 309 ? -22.703 -33.5 -28.641 1 43.59 309 PRO A C 1
ATOM 2480 O O . PRO A 1 309 ? -21.922 -33.688 -27.719 1 43.59 309 PRO A O 1
ATOM 2483 N N . ALA A 1 310 ? -23.812 -34.406 -28.797 1 46.22 310 ALA A N 1
ATOM 2484 C CA . ALA A 1 310 ? -24.188 -35.719 -28.203 1 46.22 310 ALA A CA 1
ATOM 2485 C C . ALA A 1 310 ? -22.969 -36.594 -28.031 1 46.22 310 ALA A C 1
ATOM 2487 O O . ALA A 1 310 ? -22.875 -37.344 -27.062 1 46.22 310 ALA A O 1
ATOM 2488 N N . ASP A 1 311 ? -22.219 -36.938 -28.984 1 42.28 311 ASP A N 1
ATOM 2489 C CA . ASP A 1 311 ? -21.125 -37.906 -29.016 1 42.28 311 ASP A CA 1
ATOM 2490 C C . ASP A 1 311 ? -19.953 -37.438 -28.172 1 42.28 311 ASP A C 1
ATOM 2492 O O . ASP A 1 311 ? -18.875 -38.031 -28.203 1 42.28 311 ASP A O 1
ATOM 2496 N N . THR A 1 312 ? -19.906 -36.219 -27.703 1 42.19 312 THR A N 1
ATOM 2497 C CA . THR A 1 312 ? -18.703 -35.719 -27.078 1 42.19 312 THR A CA 1
ATOM 2498 C C . THR A 1 312 ? -18.547 -36.25 -25.656 1 42.19 312 THR A C 1
ATOM 2500 O O . THR A 1 312 ? -19.516 -36.281 -24.891 1 42.19 312 THR A O 1
ATOM 2503 N N . THR A 1 313 ? -17.781 -37.281 -25.359 1 44.38 313 THR A N 1
ATOM 2504 C CA . THR A 1 313 ? -17.281 -37.688 -24.047 1 44.38 313 THR A CA 1
ATOM 2505 C C . THR A 1 313 ? -17.484 -36.531 -23.047 1 44.38 313 THR A C 1
ATOM 2507 O O . THR A 1 313 ? -17.109 -35.406 -23.312 1 44.38 313 THR A O 1
ATOM 2510 N N . THR A 1 314 ? -18.547 -36.594 -22.297 1 50.19 314 THR A N 1
ATOM 2511 C CA . THR A 1 314 ? -19.016 -35.656 -21.281 1 50.19 314 THR A CA 1
ATOM 2512 C C . THR A 1 314 ? -17.844 -35.031 -20.547 1 50.19 314 THR A C 1
ATOM 2514 O O . THR A 1 314 ? -17.203 -35.656 -19.703 1 50.19 314 THR A O 1
ATOM 2517 N N . THR A 1 315 ? -17.047 -34.25 -21.219 1 59.62 315 THR A N 1
ATOM 2518 C CA . THR A 1 315 ? -15.914 -33.562 -20.609 1 59.62 315 THR A CA 1
ATOM 2519 C C . THR A 1 315 ? -16.359 -32.812 -19.344 1 59.62 315 THR A C 1
ATOM 2521 O O . THR A 1 315 ? -17.328 -32.062 -19.391 1 59.62 315 THR A O 1
ATOM 2524 N N . ASN A 1 316 ? -16.016 -33.469 -18.109 1 73.38 316 ASN A N 1
ATOM 2525 C CA . ASN A 1 316 ? -16.203 -32.812 -16.828 1 73.38 316 ASN A CA 1
ATOM 2526 C C . ASN A 1 316 ? -15.734 -31.359 -16.875 1 73.38 316 ASN A C 1
ATOM 2528 O O . ASN A 1 316 ? -14.531 -31.094 -17.016 1 73.38 316 ASN A O 1
ATOM 2532 N N . GLN A 1 317 ? -16.766 -30.531 -16.969 1 82.06 317 GLN A N 1
ATOM 2533 C CA . GLN A 1 317 ? -16.453 -29.109 -17.109 1 82.06 317 GLN A CA 1
ATOM 2534 C C . GLN A 1 317 ? -16.422 -28.406 -15.758 1 82.06 317 GLN A C 1
ATOM 2536 O O . GLN A 1 317 ? -16.516 -27.188 -15.688 1 82.06 317 GLN A O 1
ATOM 2541 N N . ASN A 1 318 ? -16.391 -29.219 -14.695 1 91.06 318 ASN A N 1
ATOM 2542 C CA . ASN A 1 318 ? -16.203 -28.625 -13.375 1 91.06 318 ASN A CA 1
ATOM 2543 C C . ASN A 1 318 ? -14.781 -28.062 -13.227 1 91.06 318 ASN A C 1
ATOM 2545 O O . ASN A 1 318 ? -14.039 -27.953 -14.203 1 91.06 318 ASN A O 1
ATOM 2549 N N . GLY A 1 319 ? -14.477 -27.641 -12.031 1 94.88 319 GLY A N 1
ATOM 2550 C CA . GLY A 1 319 ? -13.156 -27.094 -11.797 1 94.88 319 GLY A CA 1
ATOM 2551 C C . GLY A 1 319 ? -13.031 -26.375 -10.461 1 94.88 319 GLY A C 1
ATOM 2552 O O . GLY A 1 319 ? -13.75 -26.703 -9.508 1 94.88 319 GLY A O 1
ATOM 2553 N N . ILE A 1 320 ? -12.078 -25.578 -10.438 1 97.12 320 ILE A N 1
ATOM 2554 C CA . ILE A 1 320 ? -11.836 -24.766 -9.242 1 97.12 320 ILE A CA 1
ATOM 2555 C C . ILE A 1 320 ? -12.172 -23.297 -9.539 1 97.12 320 ILE A C 1
ATOM 2557 O O . ILE A 1 320 ? -12.133 -22.875 -10.688 1 97.12 320 ILE A O 1
ATOM 2561 N N . PRO A 1 321 ? -12.609 -22.578 -8.484 1 97.62 321 PRO A N 1
ATOM 2562 C CA . PRO A 1 321 ? -12.562 -22.938 -7.066 1 97.62 321 PRO A CA 1
ATOM 2563 C C . PRO A 1 321 ? -13.539 -24.047 -6.707 1 97.62 321 PRO A C 1
ATOM 2565 O O . PRO A 1 321 ? -14.383 -24.422 -7.52 1 97.62 321 PRO A O 1
ATOM 2568 N N . ASN A 1 322 ? -13.352 -24.688 -5.555 1 97.19 322 ASN A N 1
ATOM 2569 C CA . ASN A 1 322 ? -14.219 -25.703 -4.953 1 97.19 322 ASN A CA 1
ATOM 2570 C C . ASN A 1 322 ? -14.008 -25.797 -3.445 1 97.19 322 ASN A C 1
ATOM 2572 O O . ASN A 1 322 ? -13.547 -24.828 -2.818 1 97.19 322 ASN A O 1
ATOM 2576 N N . SER A 1 323 ? -14.375 -26.891 -2.816 1 97.31 323 SER A N 1
ATOM 2577 C CA . SER A 1 323 ? -14.336 -26.984 -1.36 1 97.31 323 SER A CA 1
ATOM 2578 C C . SER A 1 323 ? -12.898 -27.094 -0.851 1 97.31 323 SER A C 1
ATOM 2580 O O . SER A 1 323 ? -12.641 -26.906 0.34 1 97.31 323 SER A O 1
ATOM 2582 N N . VAL A 1 324 ? -11.938 -27.359 -1.74 1 97 324 VAL A N 1
ATOM 2583 C CA . VAL A 1 324 ? -10.555 -27.578 -1.352 1 97 324 VAL A CA 1
ATOM 2584 C C . VAL A 1 324 ? -9.695 -26.391 -1.779 1 97 324 VAL A C 1
ATOM 2586 O O . VAL A 1 324 ? -8.797 -25.969 -1.051 1 97 324 VAL A O 1
ATOM 2589 N N . HIS A 1 325 ? -10.031 -25.891 -2.949 1 98.19 325 HIS A N 1
ATOM 2590 C CA . HIS A 1 325 ? -9.273 -24.781 -3.535 1 98.19 325 HIS A CA 1
ATOM 2591 C C . HIS A 1 325 ? -10.094 -23.5 -3.559 1 98.19 325 HIS A C 1
ATOM 2593 O O . HIS A 1 325 ? -11.133 -23.438 -4.227 1 98.19 325 HIS A O 1
ATOM 2599 N N . GLY A 1 326 ? -9.531 -22.469 -2.961 1 98.19 326 GLY A N 1
ATOM 2600 C CA . GLY A 1 326 ? -10.258 -21.203 -2.85 1 98.19 326 GLY A CA 1
ATOM 2601 C C . GLY A 1 326 ? -10.102 -20.312 -4.066 1 98.19 326 GLY A C 1
ATOM 2602 O O . GLY A 1 326 ? -10.758 -19.281 -4.176 1 98.19 326 GLY A O 1
ATOM 2603 N N . SER A 1 327 ? -9.281 -20.688 -4.984 1 98.31 327 SER A N 1
ATOM 2604 C CA . SER A 1 327 ? -8.992 -19.938 -6.203 1 98.31 327 SER A CA 1
ATOM 2605 C C . SER A 1 327 ? -9.164 -20.812 -7.441 1 98.31 327 SER A C 1
ATOM 2607 O O . SER A 1 327 ? -9.211 -22.031 -7.344 1 98.31 327 SER A O 1
ATOM 2609 N N . ASP A 1 328 ? -9.32 -20.141 -8.57 1 97.5 328 ASP A N 1
ATOM 2610 C CA . ASP A 1 328 ? -9.336 -20.875 -9.836 1 97.5 328 ASP A CA 1
ATOM 2611 C C . ASP A 1 328 ? -7.926 -21.188 -10.305 1 97.5 328 ASP A C 1
ATOM 2613 O O . ASP A 1 328 ? -7.734 -21.703 -11.414 1 97.5 328 ASP A O 1
ATOM 2617 N N . HIS A 1 329 ? -6.902 -20.891 -9.57 1 98.44 329 HIS A N 1
ATOM 2618 C CA . HIS A 1 329 ? -5.508 -21.281 -9.766 1 98.44 329 HIS A CA 1
ATOM 2619 C C . HIS A 1 329 ? -5.039 -22.219 -8.664 1 98.44 329 HIS A C 1
ATOM 2621 O O . HIS A 1 329 ? -5.586 -22.219 -7.562 1 98.44 329 HIS A O 1
ATOM 2627 N N . VAL A 1 330 ? -4.062 -23.047 -8.953 1 98.31 330 VAL A N 1
ATOM 2628 C CA . VAL A 1 330 ? -3.438 -23.875 -7.926 1 98.31 330 VAL A CA 1
ATOM 2629 C C . VAL A 1 330 ? -2.115 -23.25 -7.488 1 98.31 330 VAL A C 1
ATOM 2631 O O . VAL A 1 330 ? -1.461 -22.562 -8.273 1 98.31 330 VAL A O 1
ATOM 2634 N N . PRO A 1 331 ? -1.741 -23.469 -6.227 1 98.56 331 PRO A N 1
ATOM 2635 C CA . PRO A 1 331 ? -0.449 -22.938 -5.785 1 98.56 331 PRO A CA 1
ATOM 2636 C C . PRO A 1 331 ? 0.734 -23.641 -6.449 1 98.56 331 PRO A C 1
ATOM 2638 O O . PRO A 1 331 ? 0.682 -24.844 -6.695 1 98.56 331 PRO A O 1
ATOM 2641 N N . LEU A 1 332 ? 1.73 -22.875 -6.789 1 98.69 332 LEU A N 1
ATOM 2642 C CA . LEU A 1 332 ? 3.074 -23.375 -7.066 1 98.69 332 LEU A CA 1
ATOM 2643 C C . LEU A 1 332 ? 3.98 -23.188 -5.855 1 98.69 332 LEU A C 1
ATOM 2645 O O . LEU A 1 332 ? 3.785 -22.266 -5.062 1 98.69 332 LEU A O 1
ATOM 2649 N N . LEU A 1 333 ? 4.922 -24.094 -5.711 1 98.75 333 LEU A N 1
ATOM 2650 C CA . LEU A 1 333 ? 5.922 -23.953 -4.656 1 98.75 333 LEU A CA 1
ATOM 2651 C C . LEU A 1 333 ? 7.246 -24.578 -5.074 1 98.75 333 LEU A C 1
ATOM 2653 O O . LEU A 1 333 ? 7.277 -25.703 -5.547 1 98.75 333 LEU A O 1
ATOM 2657 N N . ALA A 1 334 ? 8.266 -23.844 -4.945 1 98.44 334 ALA A N 1
ATOM 2658 C CA . ALA A 1 334 ? 9.617 -24.328 -5.195 1 98.44 334 ALA A CA 1
ATOM 2659 C C . ALA A 1 334 ? 10.539 -24.016 -4.02 1 98.44 334 ALA A C 1
ATOM 2661 O O . ALA A 1 334 ? 10.453 -22.938 -3.424 1 98.44 334 ALA A O 1
ATOM 2662 N N . THR A 1 335 ? 11.328 -24.953 -3.662 1 98.31 335 THR A N 1
ATOM 2663 C CA . THR A 1 335 ? 12.422 -24.719 -2.727 1 98.31 335 THR A CA 1
ATOM 2664 C C . THR A 1 335 ? 13.734 -24.5 -3.475 1 98.31 335 THR A C 1
ATOM 2666 O O . THR A 1 335 ? 14.062 -25.25 -4.398 1 98.31 335 THR A O 1
ATOM 2669 N N . PHE A 1 336 ? 14.445 -23.5 -3.066 1 98.31 336 PHE A N 1
ATOM 2670 C CA . PHE A 1 336 ? 15.695 -23.172 -3.738 1 98.31 336 PHE A CA 1
ATOM 2671 C C . PHE A 1 336 ? 16.875 -23.25 -2.771 1 98.31 336 PHE A C 1
ATOM 2673 O O . PHE A 1 336 ? 16.719 -23 -1.574 1 98.31 336 PHE A O 1
ATOM 2680 N N . ALA A 1 337 ? 18.016 -23.578 -3.318 1 97.94 337 ALA A N 1
ATOM 2681 C CA . ALA A 1 337 ? 19.297 -23.438 -2.643 1 97.94 337 ALA A CA 1
ATOM 2682 C C . ALA A 1 337 ? 20.156 -22.344 -3.309 1 97.94 337 ALA A C 1
ATOM 2684 O O . ALA A 1 337 ? 20.219 -22.266 -4.535 1 97.94 337 ALA A O 1
ATOM 2685 N N . PHE A 1 338 ? 20.719 -21.5 -2.467 1 96.06 338 PHE A N 1
ATOM 2686 C CA . PHE A 1 338 ? 21.703 -20.578 -3.016 1 96.06 338 PHE A CA 1
ATOM 2687 C C . PHE A 1 338 ? 22.922 -21.328 -3.551 1 96.06 338 PHE A C 1
ATOM 2689 O O . PHE A 1 338 ? 23.375 -22.297 -2.945 1 96.06 338 PHE A O 1
ATOM 2696 N N . THR A 1 339 ? 23.359 -20.812 -4.695 1 89.88 339 THR A N 1
ATOM 2697 C CA . THR A 1 339 ? 24.547 -21.453 -5.266 1 89.88 339 THR A CA 1
ATOM 2698 C C . THR A 1 339 ? 25.812 -20.672 -4.934 1 89.88 339 THR A C 1
ATOM 2700 O O . THR A 1 339 ? 25.781 -19.453 -4.852 1 89.88 339 THR A O 1
ATOM 2703 N N . SER A 1 340 ? 26.828 -21.188 -4.32 1 70.94 340 SER A N 1
ATOM 2704 C CA . SER A 1 340 ? 28.109 -20.609 -3.949 1 70.94 340 SER A CA 1
ATOM 2705 C C . SER A 1 340 ? 28.844 -20.062 -5.172 1 70.94 340 SER A C 1
ATOM 2707 O O . SER A 1 340 ? 28.688 -20.562 -6.281 1 70.94 340 SER A O 1
ATOM 2709 N N . MET B 1 1 ? -15.664 35.281 35.75 1 31.38 1 MET B N 1
ATOM 2710 C CA . MET B 1 1 ? -16.172 34.406 34.688 1 31.38 1 MET B CA 1
ATOM 2711 C C . MET B 1 1 ? -15.25 33.219 34.5 1 31.38 1 MET B C 1
ATOM 2713 O O . MET B 1 1 ? -14.023 33.344 34.531 1 31.38 1 MET B O 1
A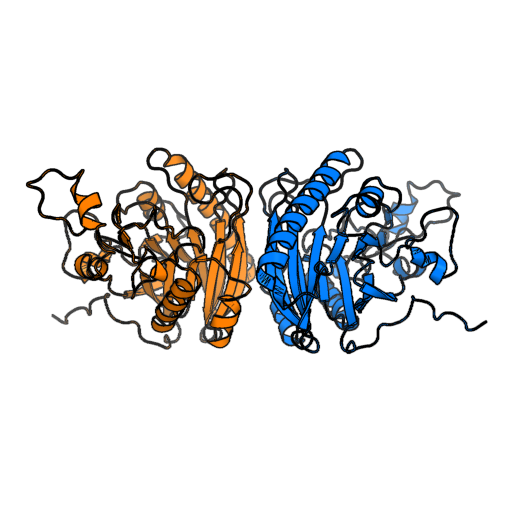TOM 2717 N N . PRO B 1 2 ? -15.664 32.031 34.781 1 35.03 2 PRO B N 1
ATOM 2718 C CA . PRO B 1 2 ? -14.727 30.906 34.656 1 35.03 2 PRO B CA 1
ATOM 2719 C C . PRO B 1 2 ? -13.945 30.938 33.344 1 35.03 2 PRO B C 1
ATOM 2721 O O . PRO B 1 2 ? -14.5 31.281 32.312 1 35.03 2 PRO B O 1
ATOM 2724 N N . THR B 1 3 ? -12.688 31.172 33.312 1 37.91 3 THR B N 1
ATOM 2725 C CA . THR B 1 3 ? -11.828 31.266 32.125 1 37.91 3 THR B CA 1
ATOM 2726 C C . THR B 1 3 ? -11.984 30.016 31.25 1 37.91 3 THR B C 1
ATOM 2728 O O . THR B 1 3 ? -11.836 28.891 31.719 1 37.91 3 THR B O 1
ATOM 2731 N N . ILE B 1 4 ? -12.945 29.984 30.297 1 46.47 4 ILE B N 1
ATOM 2732 C CA . ILE B 1 4 ? -13.055 28.875 29.344 1 46.47 4 ILE B CA 1
ATOM 2733 C C . ILE B 1 4 ? -11.664 28.391 28.938 1 46.47 4 ILE B C 1
ATOM 2735 O O . ILE B 1 4 ? -10.828 29.172 28.484 1 46.47 4 ILE B O 1
ATOM 2739 N N . PRO B 1 5 ? -11.32 27.297 29.594 1 54.75 5 PRO B N 1
ATOM 2740 C CA . PRO B 1 5 ? -9.977 26.812 29.281 1 54.75 5 PRO B CA 1
ATOM 2741 C C . PRO B 1 5 ? -9.688 26.828 27.781 1 54.75 5 PRO B C 1
ATOM 2743 O O . PRO B 1 5 ? -10.578 26.531 26.969 1 54.75 5 PRO B O 1
ATOM 2746 N N . SER B 1 6 ? -8.578 27.469 27.391 1 78.19 6 SER B N 1
ATOM 2747 C CA . SER B 1 6 ? -8.133 27.594 26 1 78.19 6 SER B CA 1
ATOM 2748 C C . SER B 1 6 ? -8.008 26.234 25.344 1 78.19 6 SER B C 1
ATOM 2750 O O . SER B 1 6 ? -7.547 25.266 25.953 1 78.19 6 SER B O 1
ATOM 2752 N N . LEU B 1 7 ? -8.805 26.031 24.281 1 87.06 7 LEU B N 1
ATOM 2753 C CA . LEU B 1 7 ? -8.672 24.828 23.453 1 87.06 7 LEU B CA 1
ATOM 2754 C C . LEU B 1 7 ? -7.203 24.547 23.156 1 87.06 7 LEU B C 1
ATOM 2756 O O . LEU B 1 7 ? -6.82 23.375 22.969 1 87.06 7 LEU B O 1
ATOM 2760 N N . VAL B 1 8 ? -6.406 25.578 23.281 1 88.44 8 VAL B N 1
ATOM 2761 C CA . VAL B 1 8 ? -4.988 25.391 23 1 88.44 8 VAL B CA 1
ATOM 2762 C C . VAL B 1 8 ? -4.254 24.938 24.25 1 88.44 8 VAL B C 1
ATOM 2764 O O . VAL B 1 8 ? -4.016 25.734 25.156 1 88.44 8 VAL B O 1
ATOM 2767 N N . GLN B 1 9 ? -4.055 23.688 24.344 1 89.31 9 GLN B N 1
ATOM 2768 C CA . GLN B 1 9 ? -3.385 23.047 25.484 1 89.31 9 GLN B CA 1
ATOM 2769 C C . GLN B 1 9 ? -2.83 21.688 25.094 1 89.31 9 GLN B C 1
ATOM 2771 O O . GLN B 1 9 ? -3.215 21.109 24.078 1 89.31 9 GLN B O 1
ATOM 2776 N N . THR B 1 10 ? -1.965 21.188 25.922 1 88.31 10 THR B N 1
ATOM 2777 C CA . THR B 1 10 ? -1.376 19.875 25.672 1 88.31 10 THR B CA 1
ATOM 2778 C C . THR B 1 10 ? -2.418 18.781 25.844 1 88.31 10 THR B C 1
ATOM 2780 O O . THR B 1 10 ? -3.215 18.812 26.781 1 88.31 10 THR B O 1
ATOM 2783 N N . ALA B 1 11 ? -2.391 17.938 24.922 1 90 11 ALA B N 1
ATOM 2784 C CA . ALA B 1 11 ? -3.314 16.797 25 1 90 11 ALA B CA 1
ATOM 2785 C C . ALA B 1 11 ? -2.977 15.891 26.172 1 90 11 ALA B C 1
ATOM 2787 O O . ALA B 1 11 ? -1.805 15.711 26.516 1 90 11 ALA B O 1
ATOM 2788 N N . ALA B 1 12 ? -3.977 15.305 26.703 1 86.88 12 ALA B N 1
ATOM 2789 C CA . ALA B 1 12 ? -3.793 14.289 27.75 1 86.88 12 ALA B CA 1
ATOM 2790 C C . ALA B 1 12 ? -3.678 12.898 27.141 1 86.88 12 ALA B C 1
ATOM 2792 O O . ALA B 1 12 ? -4.441 12.539 26.234 1 86.88 12 ALA B O 1
ATOM 2793 N N . HIS B 1 13 ? -2.672 12.172 27.609 1 91.94 13 HIS B N 1
ATOM 2794 C CA . HIS B 1 13 ? -2.496 10.797 27.141 1 91.94 13 HIS B CA 1
ATOM 2795 C C . HIS B 1 13 ? -2.35 9.836 28.312 1 91.94 13 HIS B C 1
ATOM 2797 O O . HIS B 1 13 ? -1.758 10.188 29.344 1 91.94 13 HIS B O 1
ATOM 2803 N N . PRO B 1 14 ? -2.924 8.641 28.234 1 92.5 14 PRO B N 1
ATOM 2804 C CA . PRO B 1 14 ? -3.756 8.148 27.125 1 92.5 14 PRO B CA 1
ATOM 2805 C C . PRO B 1 14 ? -5.125 8.82 27.078 1 92.5 14 PRO B C 1
ATOM 2807 O O . PRO B 1 14 ? -5.633 9.273 28.109 1 92.5 14 PRO B O 1
ATOM 2810 N N . SER B 1 15 ? -5.68 8.914 25.875 1 95.56 15 SER B N 1
ATOM 2811 C CA . SER B 1 15 ? -7.012 9.492 25.719 1 95.56 15 SER B CA 1
ATOM 2812 C C . SER B 1 15 ? -8.055 8.688 26.5 1 95.56 15 SER B C 1
ATOM 2814 O O . SER B 1 15 ? -8.008 7.453 26.516 1 95.56 15 SER B O 1
ATOM 2816 N N . ALA B 1 16 ? -9.008 9.383 27.109 1 96.44 16 ALA B N 1
ATOM 2817 C CA . ALA B 1 16 ? -10.109 8.742 27.828 1 96.44 16 ALA B CA 1
ATOM 2818 C C . ALA B 1 16 ? -11.055 8.047 26.859 1 96.44 16 ALA B C 1
ATOM 2820 O O . ALA B 1 16 ? -11.047 8.32 25.656 1 96.44 16 ALA B O 1
ATOM 2821 N N . PRO B 1 17 ? -11.812 7.062 27.453 1 97.12 17 PRO B N 1
ATOM 2822 C CA . PRO B 1 17 ? -12.859 6.492 26.594 1 97.12 17 PRO B CA 1
ATOM 2823 C C . PRO B 1 17 ? -13.75 7.559 25.953 1 97.12 17 PRO B C 1
ATOM 2825 O O . PRO B 1 17 ? -14.008 8.602 26.578 1 97.12 17 PRO B O 1
ATOM 2828 N N . SER B 1 18 ? -14.117 7.379 24.75 1 97.19 18 SER B N 1
ATOM 2829 C CA . SER B 1 18 ? -15.008 8.25 23.984 1 97.19 18 SER B CA 1
ATOM 2830 C C . SER B 1 18 ? -14.305 9.547 23.594 1 97.19 18 SER B C 1
ATOM 2832 O O . SER B 1 18 ? -14.961 10.547 23.297 1 97.19 18 SER B O 1
ATOM 2834 N N . THR B 1 19 ? -13.008 9.57 23.75 1 98.19 19 THR B N 1
ATOM 2835 C CA . THR B 1 19 ? -12.164 10.633 23.219 1 98.19 19 THR B CA 1
ATOM 2836 C C . THR B 1 19 ? -11.008 10.055 22.422 1 98.19 19 THR B C 1
ATOM 2838 O O . THR B 1 19 ? -10.664 8.875 22.562 1 98.19 19 THR B O 1
ATOM 2841 N N . PHE B 1 20 ? -10.461 10.82 21.531 1 98.69 20 PHE B N 1
ATOM 2842 C CA . PHE B 1 20 ? -9.273 10.391 20.797 1 98.69 20 PHE B CA 1
ATOM 2843 C C . PHE B 1 20 ? -8.508 11.594 20.266 1 98.69 20 PHE B C 1
ATOM 2845 O O . PHE B 1 20 ? -9.094 12.648 20.016 1 98.69 20 PHE B O 1
ATOM 2852 N N . SER B 1 21 ? -7.258 11.438 20.156 1 98.81 21 SER B N 1
ATOM 2853 C CA . SER B 1 21 ? -6.406 12.469 19.578 1 98.81 21 SER B CA 1
ATOM 2854 C C . SER B 1 21 ? -5.938 12.07 18.172 1 98.81 21 SER B C 1
ATOM 2856 O O . SER B 1 21 ? -5.672 10.898 17.922 1 98.81 21 SER B O 1
ATOM 2858 N N . ILE B 1 22 ? -5.852 13.062 17.281 1 98.88 22 ILE B N 1
ATOM 2859 C CA . ILE B 1 22 ? -5.391 12.852 15.914 1 98.88 22 ILE B CA 1
ATOM 2860 C C . ILE B 1 22 ? -4.359 13.914 15.547 1 98.88 22 ILE B C 1
ATOM 2862 O O . ILE B 1 22 ? -4.602 15.109 15.742 1 98.88 22 ILE B O 1
ATOM 2866 N N . ALA B 1 23 ? -3.248 13.414 15.039 1 98.88 23 ALA B N 1
ATOM 2867 C CA . ALA B 1 23 ? -2.199 14.305 14.555 1 98.88 23 ALA B CA 1
ATOM 2868 C C . ALA B 1 23 ? -2.113 14.266 13.031 1 98.88 23 ALA B C 1
ATOM 2870 O O . ALA B 1 23 ? -2.383 13.234 12.414 1 98.88 23 ALA B O 1
ATOM 2871 N N . GLN B 1 24 ? -1.804 15.375 12.453 1 98.88 24 GLN B N 1
ATOM 2872 C CA . GLN B 1 24 ? -1.643 15.578 11.016 1 98.88 24 GLN B CA 1
ATOM 2873 C C . GLN B 1 24 ? -0.282 16.188 10.695 1 98.88 24 GLN B C 1
ATOM 2875 O O . GLN B 1 24 ? 0.123 17.172 11.312 1 98.88 24 GLN B O 1
ATOM 2880 N N . LEU B 1 25 ? 0.476 15.523 9.734 1 98.94 25 LEU B N 1
ATOM 2881 C CA . LEU B 1 25 ? 1.767 16.094 9.375 1 98.94 25 LEU B CA 1
ATOM 2882 C C . LEU B 1 25 ? 2.182 15.656 7.973 1 98.94 25 LEU B C 1
ATOM 2884 O O . LEU B 1 25 ? 2.201 14.453 7.68 1 98.94 25 LEU B O 1
ATOM 2888 N N . ASN B 1 26 ? 2.422 16.578 7.082 1 98.75 26 ASN B N 1
ATOM 2889 C CA . ASN B 1 26 ? 3.254 16.312 5.918 1 98.75 26 ASN B CA 1
ATOM 2890 C C . ASN B 1 26 ? 4.73 16.203 6.289 1 98.75 26 ASN B C 1
ATOM 2892 O O . ASN B 1 26 ? 5.344 17.203 6.68 1 98.75 26 ASN B O 1
ATOM 2896 N N . ILE B 1 27 ? 5.336 15.07 6.098 1 98.69 27 ILE B N 1
ATOM 2897 C CA . ILE B 1 27 ? 6.621 14.859 6.754 1 98.69 27 ILE B CA 1
ATOM 2898 C C . ILE B 1 27 ? 7.754 15.18 5.785 1 98.69 27 ILE B C 1
ATOM 2900 O O . ILE B 1 27 ? 8.93 14.984 6.105 1 98.69 27 ILE B O 1
ATOM 2904 N N . LEU B 1 28 ? 7.465 15.703 4.582 1 98 28 LEU B N 1
ATOM 2905 C CA . LEU B 1 28 ? 8.469 16.031 3.57 1 98 28 LEU B CA 1
ATOM 2906 C C . LEU B 1 28 ? 9.203 14.773 3.113 1 98 28 LEU B C 1
ATOM 2908 O O . LEU B 1 28 ? 10.078 14.266 3.826 1 98 28 LEU B O 1
ATOM 2912 N N . ALA B 1 29 ? 8.969 14.344 1.921 1 97.5 29 ALA B N 1
ATOM 2913 C CA . ALA B 1 29 ? 9.453 13.078 1.383 1 97.5 29 ALA B CA 1
ATOM 2914 C C . ALA B 1 29 ? 10.984 13.047 1.359 1 97.5 29 ALA B C 1
ATOM 2916 O O . ALA B 1 29 ? 11.633 14.094 1.32 1 97.5 29 ALA B O 1
ATOM 2917 N N . SER B 1 30 ? 11.523 11.852 1.333 1 96.44 30 SER B N 1
ATOM 2918 C CA . SER B 1 30 ? 12.961 11.602 1.438 1 96.44 30 SER B CA 1
ATOM 2919 C C . SER B 1 30 ? 13.719 12.289 0.308 1 96.44 30 SER B C 1
ATOM 2921 O O . SER B 1 30 ? 14.852 12.742 0.501 1 96.44 30 SER B O 1
ATOM 2923 N N . ASN B 1 31 ? 13.125 12.375 -0.821 1 93.88 31 ASN B N 1
ATOM 2924 C CA . ASN B 1 31 ? 13.836 12.859 -1.999 1 93.88 31 ASN B CA 1
ATOM 2925 C C . ASN B 1 31 ? 13.531 14.328 -2.271 1 93.88 31 ASN B C 1
ATOM 2927 O O . ASN B 1 31 ? 13.945 14.875 -3.297 1 93.88 31 ASN B O 1
ATOM 2931 N N . LEU B 1 32 ? 12.867 15 -1.352 1 94.19 32 LEU B N 1
ATOM 2932 C CA . LEU B 1 32 ? 12.398 16.344 -1.671 1 94.19 32 LEU B CA 1
ATOM 2933 C C . LEU B 1 32 ? 13.164 17.391 -0.872 1 94.19 32 LEU B C 1
ATOM 2935 O O . LEU B 1 32 ? 13.039 18.594 -1.135 1 94.19 32 LEU B O 1
ATOM 2939 N N . ALA B 1 33 ? 13.93 16.969 0.091 1 94.94 33 ALA B N 1
ATOM 2940 C CA . ALA B 1 33 ? 14.742 17.891 0.875 1 94.94 33 ALA B CA 1
ATOM 2941 C C . ALA B 1 33 ? 16.125 18.078 0.256 1 94.94 33 ALA B C 1
ATOM 2943 O O . ALA B 1 33 ? 17.062 17.359 0.615 1 94.94 33 ALA B O 1
ATOM 2944 N N . LYS B 1 34 ? 16.219 19.031 -0.611 1 92.75 34 LYS B N 1
ATOM 2945 C CA . LYS B 1 34 ? 17.469 19.281 -1.331 1 92.75 34 LYS B CA 1
ATOM 2946 C C . LYS B 1 34 ? 18 20.672 -1.04 1 92.75 34 LYS B C 1
ATOM 2948 O O . LYS B 1 34 ? 17.234 21.594 -0.768 1 92.75 34 LYS B O 1
ATOM 2953 N N . PRO B 1 35 ? 19.297 20.859 -1.225 1 92.06 35 PRO B N 1
ATOM 2954 C CA . PRO B 1 35 ? 19.906 22.141 -0.882 1 92.06 35 PRO B CA 1
ATOM 2955 C C . PRO B 1 35 ? 19.391 23.297 -1.744 1 92.06 35 PRO B C 1
ATOM 2957 O O . PRO B 1 35 ? 19.344 24.438 -1.284 1 92.06 35 PRO B O 1
ATOM 2960 N N . ASP B 1 36 ? 19.047 23.016 -2.9 1 89.06 36 ASP B N 1
ATOM 2961 C CA . ASP B 1 36 ? 18.547 24.078 -3.773 1 89.06 36 ASP B CA 1
ATOM 2962 C C . ASP B 1 36 ? 17.156 24.547 -3.344 1 89.06 36 ASP B C 1
ATOM 2964 O O . ASP B 1 36 ? 16.781 25.688 -3.588 1 89.06 36 ASP B O 1
ATOM 2968 N N . ARG B 1 37 ? 16.453 23.672 -2.668 1 90.38 37 ARG B N 1
ATOM 2969 C CA . ARG B 1 37 ? 15.094 24 -2.23 1 90.38 37 ARG B CA 1
ATOM 2970 C C . ARG B 1 37 ? 15.102 24.547 -0.804 1 90.38 37 ARG B C 1
ATOM 2972 O O . ARG B 1 37 ? 14.211 25.297 -0.42 1 90.38 37 ARG B O 1
ATOM 2979 N N . PHE B 1 38 ? 16.094 24.094 -0.097 1 94.25 38 PHE B N 1
ATOM 2980 C CA . PHE B 1 38 ? 16.203 24.516 1.297 1 94.25 38 PHE B CA 1
ATOM 2981 C C . PHE B 1 38 ? 17.594 25.031 1.596 1 94.25 38 PHE B C 1
ATOM 2983 O O . PHE B 1 38 ? 18.297 24.5 2.457 1 94.25 38 PHE B O 1
ATOM 2990 N N . PRO B 1 39 ? 17.938 26.203 0.941 1 91.88 39 PRO B N 1
ATOM 2991 C CA . PRO B 1 39 ? 19.297 26.719 1.05 1 91.88 39 PRO B CA 1
ATOM 2992 C C . PRO B 1 39 ? 19.625 27.234 2.445 1 91.88 39 PRO B C 1
ATOM 2994 O O . PRO B 1 39 ? 20.797 27.438 2.779 1 91.88 39 PRO B O 1
ATOM 2997 N N . TYR B 1 40 ? 18.672 27.5 3.301 1 93 40 TYR B N 1
ATOM 2998 C CA . TYR B 1 40 ? 18.844 28.047 4.637 1 93 40 TYR B CA 1
ATOM 2999 C C . TYR B 1 40 ? 19.078 26.938 5.66 1 93 40 TYR B C 1
ATOM 3001 O O . TYR B 1 40 ? 19.266 27.219 6.848 1 93 40 TYR B O 1
ATOM 3009 N N . VAL B 1 41 ? 19.031 25.672 5.246 1 96.06 41 VAL B N 1
ATOM 3010 C CA . VAL B 1 41 ? 19.172 24.531 6.145 1 96.06 41 VAL B CA 1
ATOM 3011 C C . VAL B 1 41 ? 20.578 23.953 6.035 1 96.06 41 VAL B C 1
ATOM 3013 O O . VAL B 1 41 ? 21.109 23.781 4.934 1 96.06 41 VAL B O 1
ATOM 3016 N N . HIS B 1 42 ? 21.234 23.641 7.223 1 95 42 HIS B N 1
ATOM 3017 C CA . HIS B 1 42 ? 22.516 22.953 7.211 1 95 42 HIS B CA 1
ATOM 3018 C C . HIS B 1 42 ? 22.438 21.625 6.457 1 95 42 HIS B C 1
ATOM 3020 O O . HIS B 1 42 ? 21.547 20.812 6.727 1 95 42 HIS B O 1
ATOM 3026 N N . PRO B 1 43 ? 23.359 21.391 5.613 1 94.5 43 PRO B N 1
ATOM 3027 C CA . PRO B 1 43 ? 23.281 20.234 4.703 1 94.5 43 PRO B CA 1
ATOM 3028 C C . PRO B 1 43 ? 23.078 18.922 5.438 1 94.5 43 PRO B C 1
ATOM 3030 O O . PRO B 1 43 ? 22.266 18.094 5.004 1 94.5 43 PRO B O 1
ATOM 3033 N N . PRO B 1 44 ? 23.703 18.672 6.59 1 95.69 44 PRO B N 1
ATOM 3034 C CA . PRO B 1 44 ? 23.484 17.391 7.262 1 95.69 44 PRO B CA 1
ATOM 3035 C C . PRO B 1 44 ? 22.016 17.203 7.672 1 95.69 44 PRO B C 1
ATOM 3037 O O . PRO B 1 44 ? 21.531 16.062 7.711 1 95.69 44 PRO B O 1
ATOM 3040 N N . LEU B 1 45 ? 21.281 18.266 7.902 1 96.81 45 LEU B N 1
ATOM 3041 C CA . LEU B 1 45 ? 19.891 18.188 8.359 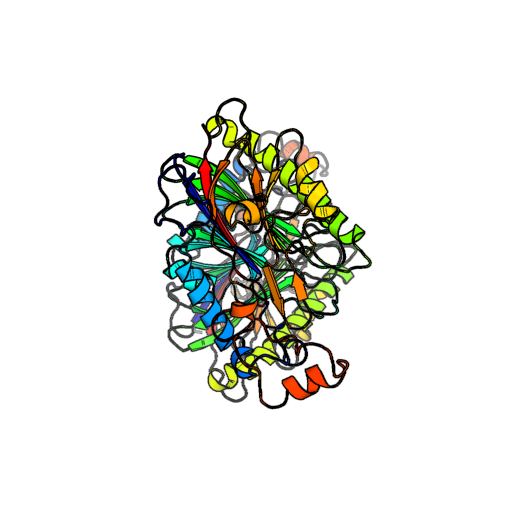1 96.81 45 LEU B CA 1
ATOM 3042 C C . LEU B 1 45 ? 18.953 17.906 7.195 1 96.81 45 LEU B C 1
ATOM 3044 O O . LEU B 1 45 ? 17.781 17.625 7.402 1 96.81 45 LEU B O 1
ATOM 3048 N N . LEU B 1 46 ? 19.484 17.922 5.996 1 97.5 46 LEU B N 1
ATOM 3049 C CA . LEU B 1 46 ? 18.672 17.594 4.824 1 97.5 46 LEU B CA 1
ATOM 3050 C C . LEU B 1 46 ? 18.797 16.109 4.484 1 97.5 46 LEU B C 1
ATOM 3052 O O . LEU B 1 46 ? 18 15.586 3.693 1 97.5 46 LEU B O 1
ATOM 3056 N N . ASP B 1 47 ? 19.75 15.477 5.098 1 97.75 47 ASP B N 1
ATOM 3057 C CA . ASP B 1 47 ? 19.938 14.047 4.883 1 97.75 47 ASP B CA 1
ATOM 3058 C C . ASP B 1 47 ? 18.766 13.25 5.461 1 97.75 47 ASP B C 1
ATOM 3060 O O . ASP B 1 47 ? 18.406 13.422 6.625 1 97.75 47 ASP B O 1
ATOM 3064 N N . TRP B 1 48 ? 18.25 12.344 4.66 1 97.88 48 TRP B N 1
ATOM 3065 C CA . TRP B 1 48 ? 17.078 11.586 5.059 1 97.88 48 TRP B CA 1
ATOM 3066 C C . TRP B 1 48 ? 17.344 10.766 6.309 1 97.88 48 TRP B C 1
ATOM 3068 O O . TRP B 1 48 ? 16.484 10.633 7.18 1 97.88 48 TRP B O 1
ATOM 3078 N N . ALA B 1 49 ? 18.516 10.219 6.438 1 97.5 49 ALA B N 1
ATOM 3079 C CA . ALA B 1 49 ? 18.875 9.391 7.586 1 97.5 49 ALA B CA 1
ATOM 3080 C C . ALA B 1 49 ? 18.781 10.18 8.883 1 97.5 49 ALA B C 1
ATOM 3082 O O . ALA B 1 49 ? 18.453 9.633 9.938 1 97.5 49 ALA B O 1
ATOM 3083 N N . ILE B 1 50 ? 19 11.43 8.773 1 98.06 50 ILE B N 1
ATOM 3084 C CA . ILE B 1 50 ? 18.938 12.297 9.945 1 98.06 50 ILE B CA 1
ATOM 3085 C C . ILE B 1 50 ? 17.516 12.805 10.133 1 98.06 50 ILE B C 1
ATOM 3087 O O . ILE B 1 50 ? 16.953 12.734 11.227 1 98.06 50 ILE B O 1
ATOM 3091 N N . ARG B 1 51 ? 16.875 13.258 9.094 1 98.25 51 ARG B N 1
ATOM 3092 C CA . ARG B 1 51 ? 15.547 13.859 9.141 1 98.25 51 ARG B CA 1
ATOM 3093 C C . ARG B 1 51 ? 14.516 12.852 9.656 1 98.25 51 ARG B C 1
ATOM 3095 O O . ARG B 1 51 ? 13.633 13.211 10.438 1 98.25 51 ARG B O 1
ATOM 3102 N N . LYS B 1 52 ? 14.617 11.555 9.188 1 98.44 52 LYS B N 1
ATOM 3103 C CA . LYS B 1 52 ? 13.602 10.578 9.594 1 98.44 52 LYS B CA 1
ATOM 3104 C C . LYS B 1 52 ? 13.68 10.305 11.094 1 98.44 52 LYS B C 1
ATOM 3106 O O . LYS B 1 52 ? 12.656 10.039 11.734 1 98.44 52 LYS B O 1
ATOM 3111 N N . GLU B 1 53 ? 14.859 10.453 11.703 1 98.44 53 GLU B N 1
ATOM 3112 C CA . GLU B 1 53 ? 14.984 10.297 13.148 1 98.44 53 GLU B CA 1
ATOM 3113 C C . GLU B 1 53 ? 14.367 11.477 13.883 1 98.44 53 GLU B C 1
ATOM 3115 O O . GLU B 1 53 ? 13.742 11.305 14.938 1 98.44 53 GLU B O 1
ATOM 3120 N N . ILE B 1 54 ? 14.562 12.672 13.359 1 98.56 54 ILE B N 1
ATOM 3121 C CA . ILE B 1 54 ? 13.938 13.859 13.93 1 98.56 54 ILE B CA 1
ATOM 3122 C C . ILE B 1 54 ? 12.414 13.719 13.867 1 98.56 54 ILE B C 1
ATOM 3124 O O . ILE B 1 54 ? 11.719 14 14.844 1 98.56 54 ILE B O 1
ATOM 3128 N N . LEU B 1 55 ? 11.945 13.203 12.773 1 98.81 55 LEU B N 1
ATOM 3129 C CA . LEU B 1 55 ? 10.516 13.016 12.57 1 9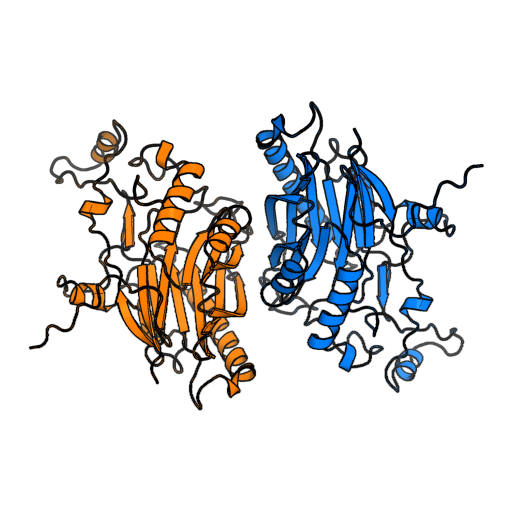8.81 55 LEU B CA 1
ATOM 3130 C C . LEU B 1 55 ? 9.953 12.008 13.562 1 98.81 55 LEU B C 1
ATOM 3132 O O . LEU B 1 55 ? 8.875 12.219 14.133 1 98.81 55 LEU B O 1
ATOM 3136 N N . VAL B 1 56 ? 10.641 10.891 13.766 1 98.75 56 VAL B N 1
ATOM 3137 C CA . VAL B 1 56 ? 10.188 9.875 14.703 1 98.75 56 VAL B CA 1
ATOM 3138 C C . VAL B 1 56 ? 10.102 10.477 16.109 1 98.75 56 VAL B C 1
ATOM 3140 O O . VAL B 1 56 ? 9.125 10.25 16.828 1 98.75 56 VAL B O 1
ATOM 3143 N N . ARG B 1 57 ? 11.094 11.242 16.453 1 98.31 57 ARG B N 1
ATOM 3144 C CA . ARG B 1 57 ? 11.07 11.891 17.766 1 98.31 57 ARG B CA 1
ATOM 3145 C C . ARG B 1 57 ? 9.883 12.836 17.891 1 98.31 57 ARG B C 1
ATOM 3147 O O . ARG B 1 57 ? 9.188 12.836 18.906 1 98.31 57 ARG B O 1
ATOM 3154 N N . GLN B 1 58 ? 9.641 13.602 16.875 1 98.06 58 GLN B N 1
ATOM 3155 C CA . GLN B 1 58 ? 8.516 14.539 16.875 1 98.06 58 GLN B CA 1
ATOM 3156 C C . GLN B 1 58 ? 7.188 13.805 17 1 98.06 58 GLN B C 1
ATOM 3158 O O . GLN B 1 58 ? 6.355 14.148 17.844 1 98.06 58 GLN B O 1
ATOM 3163 N N . LEU B 1 59 ? 7.02 12.805 16.219 1 98.62 59 LEU B N 1
ATOM 3164 C CA . LEU B 1 59 ? 5.754 12.086 16.156 1 98.62 59 LEU B CA 1
ATOM 3165 C C . LEU B 1 59 ? 5.508 11.305 17.453 1 98.62 59 LEU B C 1
ATOM 3167 O O . LEU B 1 59 ? 4.379 11.25 17.938 1 98.62 59 LEU B O 1
ATOM 3171 N N . THR B 1 60 ? 6.57 10.727 18 1 98.12 60 THR B N 1
ATOM 3172 C CA . THR B 1 60 ? 6.449 9.969 19.234 1 98.12 60 THR B CA 1
ATOM 3173 C C . THR B 1 60 ? 6.09 10.891 20.406 1 98.12 60 THR B C 1
ATOM 3175 O O . THR B 1 60 ? 5.309 10.516 21.281 1 98.12 60 THR B O 1
ATOM 3178 N N . SER B 1 61 ? 6.637 12.078 20.359 1 97.5 61 SER B N 1
ATOM 3179 C CA . SER B 1 61 ? 6.395 13.016 21.453 1 97.5 61 SER B CA 1
ATOM 3180 C C . SER B 1 61 ? 4.941 13.477 21.484 1 97.5 61 SER B C 1
ATOM 3182 O O . SER B 1 61 ? 4.438 13.898 22.531 1 97.5 61 SER B O 1
ATOM 3184 N N . LEU B 1 62 ? 4.281 13.406 20.375 1 97.75 62 LEU B N 1
ATOM 3185 C CA . LEU B 1 62 ? 2.889 13.836 20.312 1 97.75 62 LEU B CA 1
ATOM 3186 C C . LEU B 1 62 ? 1.983 12.859 21.047 1 97.75 62 LEU B C 1
ATOM 3188 O O . LEU B 1 62 ? 0.912 13.242 21.531 1 97.75 62 LEU B O 1
ATOM 3192 N N . GLN B 1 63 ? 2.334 11.547 21.031 1 97.69 63 GLN B N 1
ATOM 3193 C CA . GLN B 1 63 ? 1.585 10.477 21.688 1 97.69 63 GLN B CA 1
ATOM 3194 C C . GLN B 1 63 ? 0.144 10.43 21.188 1 97.69 63 GLN B C 1
ATOM 3196 O O . GLN B 1 63 ? -0.777 10.148 21.953 1 97.69 63 GLN B O 1
ATOM 3201 N N . ALA B 1 64 ? -0.073 10.844 19.969 1 98.69 64 ALA B N 1
ATOM 3202 C CA . ALA B 1 64 ? -1.417 10.875 19.391 1 98.69 64 ALA B CA 1
ATOM 3203 C C . ALA B 1 64 ? -1.981 9.461 19.25 1 98.69 64 ALA B C 1
ATOM 3205 O O . ALA B 1 64 ? -1.238 8.516 18.984 1 98.69 64 ALA B O 1
ATOM 3206 N N . ASP B 1 65 ? -3.324 9.297 19.375 1 98.88 65 ASP B N 1
ATOM 3207 C CA . ASP B 1 65 ? -3.984 8.023 19.125 1 98.88 65 ASP B CA 1
ATOM 3208 C C . ASP B 1 65 ? -3.938 7.645 17.656 1 98.88 65 ASP B C 1
ATOM 3210 O O . ASP B 1 65 ? -3.873 6.465 17.312 1 98.88 65 ASP B O 1
ATOM 3214 N N . VAL B 1 66 ? -4.023 8.648 16.797 1 98.94 66 VAL B N 1
ATOM 3215 C CA . VAL B 1 66 ? -3.982 8.469 15.344 1 98.94 66 VAL B CA 1
ATOM 3216 C C . VAL B 1 66 ? -3 9.469 14.734 1 98.94 66 VAL B C 1
ATOM 3218 O O . VAL B 1 66 ? -2.979 10.641 15.109 1 98.94 66 VAL B O 1
ATOM 3221 N N . LEU B 1 67 ? -2.15 9 13.82 1 98.94 67 LEU B N 1
ATOM 3222 C CA . LEU B 1 67 ? -1.256 9.836 13.031 1 98.94 67 LEU B CA 1
ATOM 3223 C C . LEU B 1 67 ? -1.62 9.773 11.555 1 98.94 67 LEU B C 1
ATOM 3225 O O . LEU B 1 67 ? -1.674 8.688 10.969 1 98.94 67 LEU B O 1
ATOM 3229 N N . CYS B 1 68 ? -1.965 10.891 10.992 1 98.94 68 CYS B N 1
ATOM 3230 C CA . CYS B 1 68 ? -2.143 11.016 9.547 1 98.94 68 CYS B CA 1
ATOM 3231 C C . CYS B 1 68 ? -0.934 11.688 8.906 1 98.94 68 CYS B C 1
ATOM 3233 O O . CYS B 1 68 ? -0.645 12.852 9.18 1 98.94 68 CYS B O 1
ATOM 3235 N N . LEU B 1 69 ? -0.253 10.969 8.016 1 98.94 69 LEU B N 1
ATOM 3236 C CA . LEU B 1 69 ? 1.015 11.445 7.477 1 98.94 69 LEU B CA 1
ATOM 3237 C C . LEU B 1 69 ? 0.98 11.477 5.953 1 98.94 69 LEU B C 1
ATOM 3239 O O . LEU B 1 69 ? 0.448 10.562 5.32 1 98.94 69 LEU B O 1
ATOM 3243 N N . GLU B 1 70 ? 1.479 12.57 5.367 1 98.69 70 GLU B N 1
ATOM 3244 C CA . GLU B 1 70 ? 1.674 12.695 3.924 1 98.69 70 GLU B CA 1
ATOM 3245 C C . GLU B 1 70 ? 3.156 12.758 3.57 1 98.69 70 GLU B C 1
ATOM 3247 O O . GLU B 1 70 ? 3.996 13.008 4.438 1 98.69 70 GLU B O 1
ATOM 3252 N N . GLU B 1 71 ? 3.449 12.492 2.297 1 98.25 71 GLU B N 1
ATOM 3253 C CA . GLU B 1 71 ? 4.82 12.375 1.805 1 98.25 71 GLU B CA 1
ATOM 3254 C C . GLU B 1 71 ? 5.617 11.359 2.615 1 98.25 71 GLU B C 1
ATOM 3256 O O . GLU B 1 71 ? 6.809 11.547 2.855 1 98.25 71 GLU B O 1
ATOM 3261 N N . LEU B 1 72 ? 4.895 10.367 3.07 1 98.75 72 LEU B N 1
ATOM 3262 C CA . LEU B 1 72 ? 5.508 9.32 3.885 1 98.75 72 LEU B CA 1
ATOM 3263 C C . LEU B 1 72 ? 6.398 8.414 3.035 1 98.75 72 LEU B C 1
ATOM 3265 O O . LEU B 1 72 ? 5.898 7.609 2.246 1 98.75 72 LEU B O 1
ATOM 3269 N N . SER B 1 73 ? 7.668 8.609 3.182 1 97.44 73 SER B N 1
ATOM 3270 C CA . SER B 1 73 ? 8.688 7.754 2.578 1 97.44 73 SER B CA 1
ATOM 3271 C C . SER B 1 73 ? 9.133 6.66 3.543 1 97.44 73 SER B C 1
ATOM 3273 O O . SER B 1 73 ? 8.93 6.77 4.754 1 97.44 73 SER B O 1
ATOM 3275 N N . ASP B 1 74 ? 9.711 5.492 3.066 1 97.81 74 ASP B N 1
ATOM 3276 C CA . ASP B 1 74 ? 10.297 4.414 3.861 1 97.81 74 ASP B CA 1
ATOM 3277 C C . ASP B 1 74 ? 9.273 3.822 4.82 1 97.81 74 ASP B C 1
ATOM 3279 O O . ASP B 1 74 ? 9.594 3.5 5.965 1 97.81 74 ASP B O 1
ATOM 3283 N N . TYR B 1 75 ? 8.016 3.709 4.332 1 98.75 75 TYR B N 1
ATOM 3284 C CA . TYR B 1 75 ? 6.953 3.146 5.156 1 98.75 75 TYR B CA 1
ATOM 3285 C C . TYR B 1 75 ? 7.281 1.716 5.566 1 98.75 75 TYR B C 1
ATOM 3287 O O . TYR B 1 75 ? 7.27 1.389 6.754 1 98.75 75 TYR B O 1
ATOM 3295 N N . TRP B 1 76 ? 7.586 0.861 4.668 1 98.62 76 TRP B N 1
ATOM 3296 C CA . TRP B 1 76 ? 7.676 -0.58 4.879 1 98.62 76 TRP B CA 1
ATOM 3297 C C . TRP B 1 76 ? 8.891 -0.928 5.734 1 98.62 76 TRP B C 1
ATOM 3299 O O . TRP B 1 76 ? 8.82 -1.819 6.586 1 98.62 76 TRP B O 1
ATOM 3309 N N . THR B 1 77 ? 10 -0.221 5.52 1 98.06 77 THR B N 1
ATOM 3310 C CA . THR B 1 77 ? 11.25 -0.699 6.09 1 98.06 77 THR B CA 1
ATOM 3311 C C . THR B 1 77 ? 11.625 0.107 7.332 1 98.06 77 THR B C 1
ATOM 3313 O O . THR B 1 77 ? 12.492 -0.303 8.109 1 98.06 77 THR B O 1
ATOM 3316 N N . PHE B 1 78 ? 10.93 1.262 7.555 1 98.56 78 PHE B N 1
ATOM 3317 C CA . PHE B 1 78 ? 11.383 2.086 8.672 1 98.56 78 PHE B CA 1
ATOM 3318 C C . PHE B 1 78 ? 10.211 2.506 9.547 1 98.56 78 PHE B C 1
ATOM 3320 O O . PHE B 1 78 ? 10.133 2.121 10.711 1 98.56 78 PHE B O 1
ATOM 3327 N N . PHE B 1 79 ? 9.281 3.254 8.977 1 98.88 79 PHE B N 1
ATOM 3328 C CA . PHE B 1 79 ? 8.25 3.852 9.828 1 98.88 79 PHE B CA 1
ATOM 3329 C C . PHE B 1 79 ? 7.312 2.783 10.375 1 98.88 79 PHE B C 1
ATOM 3331 O O . PHE B 1 79 ? 6.953 2.814 11.555 1 98.88 79 PHE B O 1
ATOM 3338 N N . ARG B 1 80 ? 6.895 1.847 9.516 1 98.69 80 ARG B N 1
ATOM 3339 C CA . ARG B 1 80 ? 5.957 0.82 9.969 1 98.69 80 ARG B CA 1
ATOM 3340 C C . ARG B 1 80 ? 6.551 0.006 11.117 1 98.69 80 ARG B C 1
ATOM 3342 O O . ARG B 1 80 ? 5.961 -0.082 12.195 1 98.69 80 ARG B O 1
ATOM 3349 N N . PRO B 1 81 ? 7.738 -0.608 10.938 1 98 81 PRO B N 1
ATOM 3350 C CA . PRO B 1 81 ? 8.266 -1.396 12.047 1 98 81 PRO B CA 1
ATOM 3351 C C . PRO B 1 81 ? 8.57 -0.546 13.281 1 98 81 PRO B C 1
ATOM 3353 O O . PRO B 1 81 ? 8.414 -1.013 14.414 1 98 81 PRO B O 1
ATOM 3356 N N . THR B 1 82 ? 9.031 0.748 13.125 1 98.69 82 THR B N 1
ATOM 3357 C CA . THR B 1 82 ? 9.328 1.636 14.242 1 98.69 82 THR B CA 1
ATOM 3358 C C . THR B 1 82 ? 8.078 1.901 15.07 1 98.69 82 THR B C 1
ATOM 3360 O O . THR B 1 82 ? 8.086 1.76 16.297 1 98.69 82 THR B O 1
ATOM 3363 N N . PHE B 1 83 ? 7.043 2.189 14.43 1 98.81 83 PHE B N 1
ATOM 3364 C CA . PHE B 1 83 ? 5.836 2.564 15.156 1 98.81 83 PHE B CA 1
ATOM 3365 C C . PHE B 1 83 ? 5.086 1.327 15.641 1 98.81 83 PHE B C 1
ATOM 3367 O O . PHE B 1 83 ? 4.359 1.382 16.625 1 98.81 83 PHE B O 1
ATOM 3374 N N . LEU B 1 84 ? 5.211 0.211 14.891 1 98.19 84 LEU B N 1
ATOM 3375 C CA . LEU B 1 84 ? 4.684 -1.036 15.438 1 98.19 84 LEU B CA 1
ATOM 3376 C C . LEU B 1 84 ? 5.281 -1.325 16.812 1 98.19 84 LEU B C 1
ATOM 3378 O O . LEU B 1 84 ? 4.562 -1.719 17.734 1 98.19 84 LEU B O 1
ATOM 3382 N N . ALA B 1 85 ? 6.559 -1.086 16.938 1 97.62 85 ALA B N 1
ATOM 3383 C CA . ALA B 1 85 ? 7.258 -1.307 18.203 1 97.62 85 ALA B CA 1
ATOM 3384 C C . ALA B 1 85 ? 6.762 -0.342 19.281 1 97.62 85 ALA B C 1
ATOM 3386 O O . ALA B 1 85 ? 6.902 -0.609 20.484 1 97.62 85 ALA B O 1
ATOM 3387 N N . LEU B 1 86 ? 6.184 0.758 18.844 1 98.19 86 LEU B N 1
ATOM 3388 C CA . LEU B 1 86 ? 5.676 1.764 19.766 1 98.19 86 LEU B CA 1
ATOM 3389 C C . LEU B 1 86 ? 4.191 1.548 20.047 1 98.19 86 LEU B C 1
ATOM 3391 O O . LEU B 1 86 ? 3.551 2.377 20.703 1 98.19 86 LEU B O 1
ATOM 3395 N N . GLY B 1 87 ? 3.623 0.489 19.531 1 98.12 87 GLY B N 1
ATOM 3396 C CA . GLY B 1 87 ? 2.252 0.117 19.844 1 98.12 87 GLY B CA 1
ATOM 3397 C C . GLY B 1 87 ? 1.253 0.599 18.812 1 98.12 87 GLY B C 1
ATOM 3398 O O . GLY B 1 87 ? 0.043 0.565 19.047 1 98.12 87 GLY B O 1
ATOM 3399 N N . TYR B 1 88 ? 1.762 1.052 17.672 1 98.81 88 TYR B N 1
ATOM 3400 C CA . TYR B 1 88 ? 0.878 1.484 16.594 1 98.81 88 TYR B CA 1
ATOM 3401 C C . TYR B 1 88 ? 0.721 0.39 15.539 1 98.81 88 TYR B C 1
ATOM 3403 O O . TYR B 1 88 ? 1.658 -0.367 15.281 1 98.81 88 TYR B O 1
ATOM 3411 N N . ASP B 1 89 ? -0.47 0.192 15.008 1 98.69 89 ASP B N 1
ATOM 3412 C CA . ASP B 1 89 ? -0.651 -0.4 13.688 1 98.69 89 ASP B CA 1
ATOM 3413 C C . ASP B 1 89 ? -0.829 0.679 12.617 1 98.69 89 ASP B C 1
ATOM 3415 O O . ASP B 1 89 ? -0.88 1.869 12.938 1 98.69 89 ASP B O 1
ATOM 3419 N N . SER B 1 90 ? -0.768 0.262 11.32 1 98.88 90 SER B N 1
ATOM 3420 C CA . SER B 1 90 ? -0.76 1.32 10.32 1 98.88 90 SER B CA 1
ATOM 3421 C C . SER B 1 90 ? -1.229 0.801 8.961 1 98.88 90 SER B C 1
ATOM 3423 O O . SER B 1 90 ? -1.312 -0.411 8.75 1 98.88 90 SER B O 1
ATOM 3425 N N . VAL B 1 91 ? -1.717 1.697 8.156 1 98.81 91 VAL B N 1
ATOM 3426 C CA . VAL B 1 91 ? -2.07 1.48 6.758 1 98.81 91 VAL B CA 1
ATOM 3427 C C . VAL B 1 91 ? -1.349 2.498 5.879 1 98.81 91 VAL B C 1
ATOM 3429 O O . VAL B 1 91 ? -0.937 3.559 6.355 1 98.81 91 VAL B O 1
ATOM 3432 N N . TYR B 1 92 ? -1.173 2.088 4.598 1 98.69 92 TYR B N 1
ATOM 3433 C CA . TYR B 1 92 ? -0.338 2.9 3.721 1 98.69 92 TYR B CA 1
ATOM 3434 C C . TYR B 1 92 ? -0.792 2.781 2.271 1 98.69 92 TYR B C 1
ATOM 3436 O O . TYR B 1 92 ? -1.266 1.725 1.847 1 98.69 92 TYR B O 1
ATOM 3444 N N . VAL B 1 93 ? -0.726 3.891 1.561 1 98.12 93 VAL B N 1
ATOM 3445 C CA . VAL B 1 93 ? -0.882 3.885 0.11 1 98.12 93 VAL B CA 1
ATOM 3446 C C . VAL B 1 93 ? 0.214 4.73 -0.532 1 98.12 93 VAL B C 1
ATOM 3448 O O . VAL B 1 93 ? 0.423 5.887 -0.147 1 98.12 93 VAL B O 1
ATOM 3451 N N . LYS B 1 94 ? 0.952 4.145 -1.46 1 97.56 94 LYS B N 1
ATOM 3452 C CA . LYS B 1 94 ? 1.991 4.863 -2.189 1 97.56 94 LYS B CA 1
ATOM 3453 C C . LYS B 1 94 ? 1.402 5.637 -3.367 1 97.56 94 LYS B C 1
ATOM 3455 O O . LYS B 1 94 ? 0.487 5.152 -4.035 1 97.56 94 LYS B O 1
ATOM 3460 N N . ARG B 1 95 ? 1.925 6.82 -3.613 1 95.75 95 ARG B N 1
ATOM 3461 C CA . ARG B 1 95 ? 1.616 7.492 -4.871 1 95.75 95 ARG B CA 1
ATOM 3462 C C . ARG B 1 95 ? 2.061 6.652 -6.066 1 95.75 95 ARG B C 1
ATOM 3464 O O . ARG B 1 95 ? 3.154 6.086 -6.059 1 95.75 95 ARG B O 1
ATOM 3471 N N . PRO B 1 96 ? 1.134 6.664 -7.027 1 93 96 PRO B N 1
ATOM 3472 C CA . PRO B 1 96 ? 1.589 5.965 -8.234 1 93 96 PRO B CA 1
ATOM 3473 C C . PRO B 1 96 ? 2.58 6.789 -9.055 1 93 96 PRO B C 1
ATOM 3475 O O . PRO B 1 96 ? 2.645 8.008 -8.906 1 93 96 PRO B O 1
ATOM 3478 N N . SER B 1 97 ? 3.441 6.293 -9.805 1 91.94 97 SER B N 1
ATOM 3479 C CA . SER B 1 97 ? 4.422 6.941 -10.672 1 91.94 97 SER B CA 1
ATOM 3480 C C . SER B 1 97 ? 3.955 6.953 -12.125 1 91.94 97 SER B C 1
ATOM 3482 O O . SER B 1 97 ? 4.711 6.59 -13.023 1 91.94 97 SER B O 1
ATOM 3484 N N . GLY B 1 98 ? 2.746 7.441 -12.242 1 87.81 98 GLY B N 1
ATOM 3485 C CA . GLY B 1 98 ? 2.158 7.41 -13.578 1 87.81 98 GLY B CA 1
ATOM 3486 C C . GLY B 1 98 ? 2.504 8.625 -14.414 1 87.81 98 GLY B C 1
ATOM 3487 O O . GLY B 1 98 ? 2.367 8.602 -15.633 1 87.81 98 GLY B O 1
ATOM 3488 N N . HIS B 1 99 ? 2.924 9.68 -13.773 1 90.31 99 HIS B N 1
ATOM 3489 C CA . HIS B 1 99 ? 3.211 10.93 -14.453 1 90.31 99 HIS B CA 1
ATOM 3490 C C . HIS B 1 99 ? 4.5 11.562 -13.938 1 90.31 99 HIS B C 1
ATOM 3492 O O . HIS B 1 99 ? 4.883 11.344 -12.789 1 90.31 99 HIS B O 1
ATOM 3498 N N . VAL B 1 100 ? 5.121 12.32 -14.828 1 87.38 100 VAL B N 1
ATOM 3499 C CA . VAL B 1 100 ? 6.309 13.062 -14.422 1 87.38 100 VAL B CA 1
ATOM 3500 C C . VAL B 1 100 ? 5.898 14.398 -13.797 1 87.38 100 VAL B C 1
ATOM 3502 O O . VAL B 1 100 ? 5.035 15.102 -14.336 1 87.38 100 VAL B O 1
ATOM 3505 N N . SER B 1 101 ? 6.445 14.656 -12.672 1 84.31 101 SER B N 1
ATOM 3506 C CA . SER B 1 101 ? 6.152 15.922 -12.016 1 84.31 101 SER B CA 1
ATOM 3507 C C . SER B 1 101 ? 7.414 16.766 -11.844 1 84.31 101 SER B C 1
ATOM 3509 O O . SER B 1 101 ? 8.523 16.234 -11.852 1 84.31 101 SER B O 1
ATOM 3511 N N . GLU B 1 102 ? 7.234 18.047 -11.719 1 77.31 102 GLU B N 1
ATOM 3512 C CA . GLU B 1 102 ? 8.352 18.969 -11.57 1 77.31 102 GLU B CA 1
ATOM 3513 C C . GLU B 1 102 ? 9.102 18.734 -10.266 1 77.31 102 GLU B C 1
ATOM 3515 O O . GLU B 1 102 ? 10.336 18.75 -10.234 1 77.31 102 GLU B O 1
ATOM 3520 N N . TRP B 1 103 ? 8.43 18.469 -9.25 1 77.88 103 TRP B N 1
ATOM 3521 C CA . TRP B 1 103 ? 9.062 18.391 -7.938 1 77.88 103 TRP B CA 1
ATOM 3522 C C . TRP B 1 103 ? 9.5 16.969 -7.629 1 77.88 103 TRP B C 1
ATOM 3524 O O . TRP B 1 103 ? 10.625 16.734 -7.188 1 77.88 103 TRP B O 1
ATOM 3534 N N . SER B 1 104 ? 8.656 16 -7.926 1 80.69 104 SER B N 1
ATOM 3535 C CA . SER B 1 104 ? 8.922 14.633 -7.508 1 80.69 104 SER B CA 1
ATOM 3536 C C . SER B 1 104 ? 9.547 13.82 -8.641 1 80.69 104 SER B C 1
ATOM 3538 O O . SER B 1 104 ? 10 12.695 -8.422 1 80.69 104 SER B O 1
ATOM 3540 N N . GLY B 1 105 ? 9.609 14.375 -9.797 1 84.25 105 GLY B N 1
ATOM 3541 C CA . GLY B 1 105 ? 10.164 13.633 -10.914 1 84.25 105 GLY B CA 1
ATOM 3542 C C . GLY B 1 105 ? 9.25 12.516 -11.398 1 84.25 105 GLY B C 1
ATOM 3543 O O . GLY B 1 105 ? 8.023 12.633 -11.328 1 84.25 105 GLY B O 1
ATOM 3544 N N . GLU B 1 106 ? 9.906 11.531 -11.953 1 85.06 106 GLU B N 1
ATOM 3545 C CA . GLU B 1 106 ? 9.164 10.422 -12.539 1 85.06 106 GLU B CA 1
ATOM 3546 C C . GLU B 1 106 ? 8.781 9.398 -11.484 1 85.06 106 GLU B C 1
ATOM 3548 O O . GLU B 1 106 ? 7.621 8.984 -11.398 1 85.06 106 GLU B O 1
ATOM 3553 N N . LYS B 1 107 ? 9.68 9.047 -10.672 1 90 107 LYS B N 1
ATOM 3554 C CA . LYS B 1 107 ? 9.453 8.008 -9.672 1 90 107 LYS B CA 1
ATOM 3555 C C . LYS B 1 107 ? 9.078 8.609 -8.32 1 90 107 LYS B C 1
ATOM 3557 O O . LYS B 1 107 ? 9.891 9.281 -7.688 1 90 107 LYS B O 1
ATOM 3562 N N . LYS B 1 108 ? 7.828 8.305 -7.91 1 93.69 108 LYS B N 1
ATOM 3563 C CA . LYS B 1 108 ? 7.391 8.75 -6.59 1 93.69 108 LYS B CA 1
ATOM 3564 C C . LYS B 1 108 ? 7.91 7.82 -5.496 1 93.69 108 LYS B C 1
ATOM 3566 O O . LYS B 1 108 ? 7.93 6.598 -5.668 1 93.69 108 LYS B O 1
ATOM 3571 N N . MET B 1 109 ? 8.305 8.422 -4.379 1 93.56 109 MET B N 1
ATOM 3572 C CA . MET B 1 109 ? 8.906 7.633 -3.311 1 93.56 109 MET B CA 1
ATOM 3573 C C . MET B 1 109 ? 8.086 7.723 -2.031 1 93.56 109 MET B C 1
ATOM 3575 O O . MET B 1 109 ? 8.5 7.227 -0.983 1 93.56 109 MET B O 1
ATOM 3579 N N . ASP B 1 110 ? 6.961 8.336 -2.127 1 97.31 110 ASP B N 1
ATOM 3580 C CA . ASP B 1 110 ? 6.184 8.625 -0.928 1 97.31 110 ASP B CA 1
ATOM 3581 C C . ASP B 1 110 ? 4.703 8.328 -1.149 1 97.31 110 ASP B C 1
ATOM 3583 O O . ASP B 1 110 ? 4.297 7.965 -2.254 1 97.31 110 ASP B O 1
ATOM 3587 N N . GLY B 1 111 ? 3.928 8.398 -0.102 1 97.94 111 GLY B N 1
ATOM 3588 C CA . GLY B 1 111 ? 2.48 8.266 -0.092 1 97.94 111 GLY B CA 1
ATOM 3589 C C . GLY B 1 111 ? 1.839 8.789 1.178 1 97.94 111 GLY B C 1
ATOM 3590 O O . GLY B 1 111 ? 2.354 9.719 1.798 1 97.94 111 GLY B O 1
ATOM 3591 N N . CYS B 1 112 ? 0.624 8.328 1.388 1 98.81 112 CYS B N 1
ATOM 3592 C CA . CYS B 1 112 ? -0.099 8.656 2.609 1 98.81 112 CYS B CA 1
ATOM 3593 C C . CYS B 1 112 ? -0.142 7.469 3.559 1 98.81 112 CYS B C 1
ATOM 3595 O O . CYS B 1 112 ? -0.33 6.328 3.125 1 98.81 112 CYS B O 1
ATOM 3597 N N . GLY B 1 113 ? 0.082 7.754 4.812 1 98.88 113 GLY B N 1
ATOM 3598 C CA . GLY B 1 113 ? -0 6.734 5.848 1 98.88 113 GLY B CA 1
ATOM 3599 C C . GLY B 1 113 ? -0.861 7.152 7.023 1 98.88 113 GLY B C 1
ATOM 3600 O O . GLY B 1 113 ? -0.979 8.344 7.324 1 98.88 113 GLY B O 1
ATOM 3601 N N . LEU B 1 114 ? -1.484 6.195 7.633 1 98.94 114 LEU B N 1
ATOM 3602 C CA . LEU B 1 114 ? -2.26 6.375 8.852 1 98.94 114 LEU B CA 1
ATOM 3603 C C . LEU B 1 114 ? -1.846 5.359 9.914 1 98.94 114 LEU B C 1
ATOM 3605 O O . LEU B 1 114 ? -1.841 4.152 9.656 1 98.94 114 LEU B O 1
ATOM 3609 N N . PHE B 1 115 ? -1.393 5.863 11.039 1 98.94 115 PHE B N 1
ATOM 3610 C CA . PHE B 1 115 ? -1.028 5.047 12.188 1 98.94 115 PHE B CA 1
ATOM 3611 C C . PHE B 1 115 ? -2.047 5.211 13.312 1 98.94 115 PHE B C 1
ATOM 3613 O O . PHE B 1 115 ? -2.572 6.305 13.523 1 98.94 115 PHE B O 1
ATOM 3620 N N . PHE B 1 116 ? -2.332 4.141 14.016 1 98.94 116 PHE B N 1
ATOM 3621 C CA . PHE B 1 116 ? -3.25 4.219 15.141 1 98.94 116 PHE B CA 1
ATOM 3622 C C . PHE B 1 116 ? -2.797 3.299 16.266 1 98.94 116 PHE B C 1
ATOM 3624 O O . PHE B 1 116 ? -2.26 2.217 16.016 1 98.94 116 PHE B O 1
ATOM 3631 N N . LYS B 1 117 ? -3.002 3.744 17.484 1 98.88 117 LYS B N 1
ATOM 3632 C CA . LYS B 1 117 ? -2.654 2.926 18.656 1 98.88 117 LYS B CA 1
ATOM 3633 C C . LYS B 1 117 ? -3.531 1.68 18.719 1 98.88 117 LYS B C 1
ATOM 3635 O O . LYS B 1 117 ? -4.762 1.78 18.766 1 98.88 117 LYS B O 1
ATOM 3640 N N . GLN B 1 118 ? -2.881 0.581 18.844 1 98.38 118 GLN B N 1
ATOM 3641 C CA . GLN B 1 118 ? -3.58 -0.699 18.875 1 98.38 118 GLN B CA 1
ATOM 3642 C C . GLN B 1 118 ? -4.383 -0.855 20.172 1 98.38 118 GLN B C 1
ATOM 3644 O O . GLN B 1 118 ? -5.355 -1.606 20.219 1 98.38 118 GLN B O 1
ATOM 3649 N N . SER B 1 119 ? -3.982 -0.168 21.203 1 98.44 119 SER B N 1
ATOM 3650 C CA . SER B 1 119 ? -4.688 -0.22 22.469 1 98.44 119 SER B CA 1
ATOM 3651 C C . SER B 1 119 ? -5.969 0.607 22.438 1 98.44 119 SER B C 1
ATOM 3653 O O . SER B 1 119 ? -6.844 0.443 23.281 1 98.44 119 SER B O 1
ATOM 3655 N N . LYS B 1 120 ? -6.078 1.484 21.438 1 98.69 120 LYS B N 1
ATOM 3656 C CA . LYS B 1 120 ? -7.188 2.43 21.391 1 98.69 120 LYS B CA 1
ATOM 3657 C C . LYS B 1 120 ? -8.211 2.025 20.328 1 98.69 120 LYS B C 1
ATOM 3659 O O . LYS B 1 120 ? -9.414 2.215 20.516 1 98.69 120 LYS B O 1
ATOM 3664 N N . PHE B 1 121 ? -7.68 1.427 19.234 1 98.81 121 PHE B N 1
ATOM 3665 C CA . PHE B 1 121 ? -8.578 1.24 18.094 1 98.81 121 PHE B CA 1
ATOM 3666 C C . PHE B 1 121 ? -8.391 -0.142 17.484 1 98.81 121 PHE B C 1
ATOM 3668 O O . PHE B 1 121 ? -7.305 -0.714 17.547 1 98.81 121 PHE B O 1
ATOM 3675 N N . ARG B 1 122 ? -9.508 -0.625 16.891 1 98.5 122 ARG B N 1
ATOM 3676 C CA . ARG B 1 122 ? -9.492 -1.737 15.945 1 98.5 122 ARG B CA 1
ATOM 3677 C C . ARG B 1 122 ? -9.703 -1.245 14.523 1 98.5 122 ARG B C 1
ATOM 3679 O O . ARG B 1 122 ? -10.523 -0.362 14.273 1 98.5 122 ARG B O 1
ATOM 3686 N N . LEU B 1 123 ? -8.969 -1.788 13.625 1 98.88 123 LEU B N 1
ATOM 3687 C CA . LEU B 1 123 ? -9.117 -1.485 12.203 1 98.88 123 LEU B CA 1
ATOM 3688 C C . LEU B 1 123 ? -10.297 -2.236 11.602 1 98.88 123 LEU B C 1
ATOM 3690 O O . LEU B 1 123 ? -10.375 -3.463 11.703 1 98.88 123 LEU B O 1
ATOM 3694 N N . LYS B 1 124 ? -11.203 -1.505 10.914 1 98.56 124 LYS B N 1
ATOM 3695 C CA . LYS B 1 124 ? -12.406 -2.166 10.414 1 98.56 124 LYS B CA 1
ATOM 3696 C C . LYS B 1 124 ? -12.438 -2.164 8.891 1 98.56 124 LYS B C 1
ATOM 3698 O O . LYS B 1 124 ? -12.805 -3.164 8.266 1 98.56 124 LYS B O 1
ATOM 3703 N N . GLU B 1 125 ? -12.164 -1.005 8.297 1 98.44 125 GLU B N 1
ATOM 3704 C CA . GLU B 1 125 ? -12.172 -0.854 6.844 1 98.44 125 GLU B CA 1
ATOM 3705 C C . GLU B 1 125 ? -10.992 -0.002 6.371 1 98.44 125 GLU B C 1
ATOM 3707 O O . GLU B 1 125 ? -10.547 0.895 7.09 1 98.44 125 GLU B O 1
ATOM 3712 N N . VAL B 1 126 ? -10.477 -0.322 5.211 1 98.38 126 VAL B N 1
ATOM 3713 C CA . VAL B 1 126 ? -9.445 0.471 4.551 1 98.38 126 VAL B CA 1
ATOM 3714 C C . VAL B 1 126 ? -9.805 0.67 3.082 1 98.38 126 VAL B C 1
ATOM 3716 O O . VAL B 1 126 ? -10.172 -0.284 2.391 1 98.38 126 VAL B O 1
ATOM 3719 N N . GLU B 1 127 ? -9.727 1.876 2.676 1 97.31 127 GLU B N 1
ATOM 3720 C CA . GLU B 1 127 ? -9.867 2.211 1.261 1 97.31 127 GLU B CA 1
ATOM 3721 C C . GLU B 1 127 ? -8.812 3.227 0.829 1 97.31 127 GLU B C 1
ATOM 3723 O O . GLU B 1 127 ? -8.617 4.246 1.493 1 97.31 127 GLU B O 1
ATOM 3728 N N . SER B 1 128 ? -8.109 2.879 -0.19 1 97.38 128 SER B N 1
ATOM 3729 C CA . SER B 1 128 ? -7.191 3.846 -0.781 1 97.38 128 SER B CA 1
ATOM 3730 C C . SER B 1 128 ? -7.75 4.418 -2.08 1 97.38 128 SER B C 1
ATOM 3732 O O . SER B 1 128 ? -8.43 3.715 -2.832 1 97.38 128 SER B O 1
ATOM 3734 N N . VAL B 1 129 ? -7.453 5.668 -2.303 1 96.69 129 VAL B N 1
ATOM 3735 C CA . VAL B 1 129 ? -7.922 6.383 -3.484 1 96.69 129 VAL B CA 1
ATOM 3736 C C . VAL B 1 129 ? -6.723 6.906 -4.277 1 96.69 129 VAL B C 1
ATOM 3738 O O . VAL B 1 129 ? -5.871 7.613 -3.734 1 96.69 129 VAL B O 1
ATOM 3741 N N . ASN B 1 130 ? -6.633 6.5 -5.543 1 95.62 130 ASN B N 1
ATOM 3742 C CA . ASN B 1 130 ? -5.809 7.195 -6.527 1 95.62 130 ASN B CA 1
ATOM 3743 C C . ASN B 1 130 ? -6.625 8.195 -7.34 1 95.62 130 ASN B C 1
ATOM 3745 O O . ASN B 1 130 ? -7.512 7.805 -8.102 1 95.62 130 ASN B O 1
ATOM 3749 N N . PHE B 1 131 ? -6.285 9.43 -7.148 1 96.19 131 PHE B N 1
ATOM 3750 C CA . PHE B 1 131 ? -7.098 10.414 -7.848 1 96.19 131 PHE B CA 1
ATOM 3751 C C . PHE B 1 131 ? -6.941 10.281 -9.359 1 96.19 131 PHE B C 1
ATOM 3753 O O . PHE B 1 131 ? -5.848 10 -9.844 1 96.19 131 PHE B O 1
ATOM 3760 N N . SER B 1 132 ? -8.094 10.578 -10.047 1 91.94 132 SER B N 1
ATOM 3761 C CA . SER B 1 132 ? -8.133 10.422 -11.5 1 91.94 132 SER B CA 1
ATOM 3762 C C . SER B 1 132 ? -7.59 11.664 -12.203 1 91.94 132 SER B C 1
ATOM 3764 O O . SER B 1 132 ? -8.352 12.422 -12.805 1 91.94 132 SER B O 1
ATOM 3766 N N . ASP B 1 133 ? -6.387 11.984 -12.102 1 92.25 133 ASP B N 1
ATOM 3767 C CA . ASP B 1 133 ? -5.746 13.102 -12.789 1 92.25 133 ASP B CA 1
ATOM 3768 C C . ASP B 1 133 ? -4.281 12.797 -13.078 1 92.25 133 ASP B C 1
ATOM 3770 O O . ASP B 1 133 ? -3.865 11.641 -13.07 1 92.25 133 ASP B O 1
ATOM 3774 N N . GLU B 1 134 ? -3.566 13.781 -13.43 1 91.06 134 GLU B N 1
ATOM 3775 C CA . GLU B 1 134 ? -2.201 13.562 -13.898 1 91.06 134 GLU B CA 1
ATOM 3776 C C . GLU B 1 134 ? -1.183 13.938 -12.828 1 91.06 134 GLU B C 1
ATOM 3778 O O . GLU B 1 134 ? -0.028 14.242 -13.141 1 91.06 134 GLU B O 1
ATOM 3783 N N . HIS B 1 135 ? -1.627 13.938 -11.516 1 93.31 135 HIS B N 1
ATOM 3784 C CA . HIS B 1 135 ? -0.722 14.469 -10.5 1 93.31 135 HIS B CA 1
ATOM 3785 C C . HIS B 1 135 ? -0.297 13.375 -9.516 1 93.31 135 HIS B C 1
ATOM 3787 O O . HIS B 1 135 ? 0.55 13.609 -8.656 1 93.31 135 HIS B O 1
ATOM 3793 N N . ASP B 1 136 ? -0.883 12.203 -9.609 1 94.25 136 ASP B N 1
ATOM 3794 C CA . ASP B 1 136 ? -0.491 11.008 -8.875 1 94.25 136 ASP B CA 1
ATOM 3795 C C . ASP B 1 136 ? -0.685 11.195 -7.371 1 94.25 136 ASP B C 1
ATOM 3797 O O . ASP B 1 136 ? 0.129 10.727 -6.57 1 94.25 136 ASP B O 1
ATOM 3801 N N . ARG B 1 137 ? -1.7 11.992 -7.012 1 96.56 137 ARG B N 1
ATOM 3802 C CA . ARG B 1 137 ? -2.016 12.164 -5.598 1 96.56 137 ARG B CA 1
ATOM 3803 C C . ARG B 1 137 ? -2.971 11.078 -5.113 1 96.56 137 ARG B C 1
ATOM 3805 O O . ARG B 1 137 ? -3.615 10.406 -5.922 1 96.56 137 ARG B O 1
ATOM 3812 N N . VAL B 1 138 ? -2.973 10.867 -3.777 1 98 138 VAL B N 1
ATOM 3813 C CA . VAL B 1 138 ? -3.723 9.734 -3.23 1 98 138 VAL B CA 1
ATOM 3814 C C . VAL B 1 138 ? -4.41 10.156 -1.933 1 98 138 VAL B C 1
ATOM 3816 O O . VAL B 1 138 ? -4.113 11.219 -1.38 1 98 138 VAL B O 1
ATOM 3819 N N . ALA B 1 139 ? -5.336 9.352 -1.488 1 98.62 139 ALA B N 1
ATOM 3820 C CA . ALA B 1 139 ? -5.98 9.469 -0.182 1 98.62 139 ALA B CA 1
ATOM 3821 C C . ALA B 1 139 ? -6.164 8.102 0.464 1 98.62 139 ALA B C 1
ATOM 3823 O O . ALA B 1 139 ? -6.223 7.082 -0.23 1 98.62 139 ALA B O 1
ATOM 3824 N N . LEU B 1 140 ? -6.16 8.109 1.733 1 98.5 140 LEU B N 1
ATOM 3825 C CA . LEU B 1 140 ? -6.445 6.926 2.543 1 98.5 140 LEU B CA 1
ATOM 3826 C C . LEU B 1 140 ? -7.688 7.145 3.4 1 98.5 140 LEU B C 1
ATOM 3828 O O . LEU B 1 140 ? -7.828 8.188 4.047 1 98.5 140 LEU B O 1
ATOM 3832 N N . LEU B 1 141 ? -8.609 6.234 3.318 1 98.81 141 LEU B N 1
ATOM 3833 C CA . LEU B 1 141 ? -9.812 6.219 4.145 1 98.81 141 LEU B CA 1
ATOM 3834 C C . LEU B 1 141 ? -9.836 4.996 5.055 1 98.81 141 LEU B C 1
ATOM 3836 O O . LEU B 1 141 ? -9.797 3.861 4.578 1 98.81 141 LEU B O 1
ATOM 3840 N N . VAL B 1 142 ? -9.922 5.254 6.363 1 98.88 142 VAL B N 1
ATOM 3841 C CA . VAL B 1 142 ? -9.75 4.184 7.344 1 98.88 142 VAL B CA 1
ATOM 3842 C C . VAL B 1 142 ? -10.859 4.25 8.383 1 98.88 142 VAL B C 1
ATOM 3844 O O . VAL B 1 142 ? -11.07 5.285 9.016 1 98.88 142 VAL B O 1
ATOM 3847 N N . LEU B 1 143 ? -11.602 3.154 8.516 1 98.88 143 LEU B N 1
ATOM 3848 C CA . LEU B 1 143 ? -12.609 3.055 9.57 1 98.88 143 LEU B CA 1
ATOM 3849 C C . LEU B 1 143 ? -12.023 2.42 10.82 1 98.88 143 LEU B C 1
ATOM 3851 O O . LEU B 1 143 ? -11.516 1.297 10.773 1 98.88 143 LEU B O 1
ATOM 3855 N N . LEU B 1 144 ? -12.078 3.17 11.906 1 98.88 144 LEU B N 1
ATOM 3856 C CA . LEU B 1 144 ? -11.578 2.711 13.195 1 98.88 144 LEU B CA 1
ATOM 3857 C C . LEU B 1 144 ? -12.719 2.549 14.195 1 98.88 144 LEU B C 1
ATOM 3859 O O . LEU B 1 144 ? -13.68 3.318 14.172 1 98.88 144 LEU B O 1
ATOM 3863 N N . GLN B 1 145 ? -12.586 1.542 15.008 1 98.69 145 GLN B N 1
ATOM 3864 C CA . GLN B 1 145 ? -13.516 1.314 16.109 1 98.69 145 GLN B CA 1
ATOM 3865 C C . GLN B 1 145 ? -12.812 1.422 17.453 1 98.69 145 GLN B C 1
ATOM 3867 O O . GLN B 1 145 ? -11.844 0.708 17.719 1 98.69 145 GLN B O 1
ATOM 3872 N N . GLU B 1 146 ? -13.266 2.328 18.281 1 98.38 146 GLU B N 1
ATOM 3873 C CA . GLU B 1 146 ? -12.68 2.453 19.609 1 98.38 146 GLU B CA 1
ATOM 3874 C C . GLU B 1 146 ? -12.945 1.212 20.469 1 98.38 146 GLU B C 1
ATOM 3876 O O . GLU B 1 146 ? -14.094 0.789 20.609 1 98.38 146 GLU B O 1
ATOM 3881 N N . ILE B 1 147 ? -11.961 0.728 21.062 1 98.19 147 ILE B N 1
ATOM 3882 C CA . ILE B 1 147 ? -12.039 -0.557 21.75 1 98.19 147 ILE B CA 1
ATOM 3883 C C . ILE B 1 147 ? -12.93 -0.428 22.984 1 98.19 147 ILE B C 1
ATOM 3885 O O . ILE B 1 147 ? -13.773 -1.29 23.25 1 98.19 147 ILE B O 1
ATOM 3889 N N . ALA B 1 148 ? -12.82 0.69 23.719 1 97.44 148 ALA B N 1
ATOM 3890 C CA . ALA B 1 148 ? -13.492 0.836 25 1 97.44 148 ALA B CA 1
ATOM 3891 C C . ALA B 1 148 ? -15 0.998 24.812 1 97.44 148 ALA B C 1
ATOM 3893 O O . ALA B 1 148 ? -15.789 0.547 25.656 1 97.44 148 ALA B O 1
ATOM 3894 N N . THR B 1 149 ? -15.43 1.59 23.734 1 96.44 149 THR B N 1
ATOM 3895 C CA . THR B 1 149 ? -16.828 1.986 23.641 1 96.44 149 THR B CA 1
ATOM 3896 C C . THR B 1 149 ? -17.484 1.394 22.391 1 96.44 149 THR B C 1
ATOM 3898 O O . THR B 1 149 ? -18.703 1.469 22.234 1 96.44 149 THR B O 1
ATOM 3901 N N . ASN B 1 150 ? -16.703 0.898 21.422 1 96.62 150 ASN B N 1
ATOM 3902 C CA . ASN B 1 150 ? -17.141 0.335 20.156 1 96.62 150 ASN B CA 1
ATOM 3903 C C . ASN B 1 150 ? -17.609 1.422 19.188 1 96.62 150 ASN B C 1
ATOM 3905 O O . ASN B 1 150 ? -18.219 1.122 18.156 1 96.62 150 ASN B O 1
ATOM 3909 N N . GLN B 1 151 ? -17.375 2.674 19.531 1 96.25 151 GLN B N 1
ATOM 3910 C CA . GLN B 1 151 ? -17.734 3.76 18.625 1 96.25 151 GLN B CA 1
ATOM 3911 C C . GLN B 1 151 ? -16.844 3.76 17.375 1 96.25 151 GLN B C 1
ATOM 3913 O O . GLN B 1 151 ? -15.648 3.488 17.469 1 96.25 151 GLN B O 1
ATOM 3918 N N . LEU B 1 152 ? -17.469 4.098 16.234 1 98.06 152 LEU B N 1
ATOM 3919 C CA . LEU B 1 152 ? -16.766 4.113 14.961 1 98.06 152 LEU B CA 1
ATOM 3920 C C . LEU B 1 152 ? -16.375 5.535 14.578 1 98.06 152 LEU B C 1
ATOM 3922 O O . LEU B 1 152 ? -17.062 6.496 14.922 1 98.06 152 LEU B O 1
ATOM 3926 N N . VAL B 1 153 ? -15.258 5.699 13.875 1 98.62 153 VAL B N 1
ATOM 3927 C CA . VAL B 1 153 ? -14.859 6.961 13.266 1 98.62 153 VAL B CA 1
ATOM 3928 C C . VAL B 1 153 ? -14.141 6.688 11.945 1 98.62 153 VAL B C 1
ATOM 3930 O O . VAL B 1 153 ? -13.25 5.832 11.875 1 98.62 153 VAL B O 1
ATOM 3933 N N . LEU B 1 154 ? -14.602 7.305 10.875 1 98.81 154 LEU B N 1
ATOM 3934 C CA . LEU B 1 154 ? -13.945 7.25 9.578 1 98.81 154 LEU B CA 1
ATOM 3935 C C . LEU B 1 154 ? -12.898 8.352 9.453 1 98.81 154 LEU B C 1
ATOM 3937 O O . LEU B 1 154 ? -13.227 9.539 9.523 1 98.81 154 LEU B O 1
ATOM 3941 N N . VAL B 1 155 ? -11.656 7.957 9.297 1 98.94 155 VAL B N 1
ATOM 3942 C CA . VAL B 1 155 ? -10.555 8.906 9.195 1 98.94 155 VAL B CA 1
ATOM 3943 C C . VAL B 1 155 ? -10.016 8.938 7.77 1 98.94 155 VAL B C 1
ATOM 3945 O O . VAL B 1 155 ? -9.734 7.887 7.188 1 98.94 155 VAL B O 1
ATOM 3948 N N . GLY B 1 156 ? -9.93 10.094 7.199 1 98.75 156 GLY B N 1
ATOM 3949 C CA . GLY B 1 156 ? -9.312 10.305 5.898 1 98.75 156 GLY B CA 1
ATOM 3950 C C . GLY B 1 156 ? -8.016 11.086 5.973 1 98.75 156 GLY B C 1
ATOM 3951 O O . GLY B 1 156 ? -7.895 12.016 6.773 1 98.75 156 GLY B O 1
ATOM 3952 N N . ALA B 1 157 ? -7.027 10.711 5.191 1 98.75 157 ALA B N 1
ATOM 3953 C CA . ALA B 1 157 ? -5.77 11.438 5.027 1 98.75 157 ALA B CA 1
ATOM 3954 C C . ALA B 1 157 ? -5.445 11.648 3.553 1 98.75 157 ALA B C 1
ATOM 3956 O O . ALA B 1 157 ? -5.543 10.727 2.748 1 98.75 157 ALA B O 1
ATOM 3957 N N . THR B 1 158 ? -5.074 12.914 3.191 1 98.75 158 THR B N 1
ATOM 3958 C CA . THR B 1 158 ? -4.781 13.172 1.787 1 98.75 158 THR B CA 1
ATOM 3959 C C . THR B 1 158 ? -3.77 14.312 1.648 1 98.75 158 THR B C 1
ATOM 3961 O O . THR B 1 158 ? -3.527 15.055 2.602 1 98.75 158 THR B O 1
ATOM 3964 N N . HIS B 1 159 ? -3.123 14.359 0.536 1 98.44 159 HIS B N 1
ATOM 3965 C CA . HIS B 1 159 ? -2.223 15.422 0.093 1 98.44 159 HIS B CA 1
ATOM 3966 C C . HIS B 1 159 ? -2.611 15.93 -1.291 1 98.44 159 HIS B C 1
ATOM 3968 O O . HIS B 1 159 ? -2.299 15.297 -2.301 1 98.44 159 HIS B O 1
ATOM 3974 N N . LEU B 1 160 ? -3.217 17.109 -1.301 1 97.19 160 LEU B N 1
ATOM 3975 C CA . LEU B 1 160 ? -3.705 17.641 -2.566 1 97.19 160 LEU B CA 1
ATOM 3976 C C . LEU B 1 160 ? -2.576 18.312 -3.346 1 97.19 160 LEU B C 1
ATOM 3978 O O . LEU B 1 160 ? -1.617 18.812 -2.752 1 97.19 160 LEU B O 1
ATOM 3982 N N . TRP B 1 161 ? -2.736 18.297 -4.59 1 92.56 161 TRP B N 1
ATOM 3983 C CA . TRP B 1 161 ? -1.773 18.922 -5.488 1 92.56 161 TRP B CA 1
ATOM 3984 C C . TRP B 1 161 ? -1.938 20.438 -5.492 1 92.56 161 TRP B C 1
ATOM 3986 O O . TRP B 1 161 ? -2.986 20.953 -5.098 1 92.56 161 TRP B O 1
ATOM 3996 N N . TRP B 1 162 ? -0.787 21.141 -5.855 1 83 162 TRP B N 1
ATOM 3997 C CA . TRP B 1 162 ? -0.962 22.594 -5.887 1 83 162 TRP B CA 1
ATOM 3998 C C . TRP B 1 162 ? -0.208 23.203 -7.059 1 83 162 TRP B C 1
ATOM 4000 O O . TRP B 1 162 ? 0.908 22.781 -7.375 1 83 162 TRP B O 1
ATOM 4010 N N . ASN B 1 163 ? -0.937 23.984 -7.633 1 82.06 163 ASN B N 1
ATOM 4011 C CA . ASN B 1 163 ? -0.457 25 -8.57 1 82.06 163 ASN B CA 1
ATOM 4012 C C . ASN B 1 163 ? -1.322 26.25 -8.539 1 82.06 163 ASN B C 1
ATOM 4014 O O . ASN B 1 163 ? -2.547 26.172 -8.656 1 82.06 163 ASN B O 1
ATOM 4018 N N . SER B 1 164 ? -0.732 27.406 -8.273 1 76.38 164 SER B N 1
ATOM 4019 C CA . SER B 1 164 ? -1.456 28.656 -8.078 1 76.38 164 SER B CA 1
ATOM 4020 C C . SER B 1 164 ? -2.373 28.969 -9.258 1 76.38 164 SER B C 1
ATOM 4022 O O . SER B 1 164 ? -3.408 29.609 -9.094 1 76.38 164 SER B O 1
ATOM 4024 N N . SER B 1 165 ? -1.98 28.484 -10.359 1 80.56 165 SER B N 1
ATOM 4025 C CA . SER B 1 165 ? -2.727 28.812 -11.57 1 80.56 165 SER B CA 1
ATOM 4026 C C . SER B 1 165 ? -3.74 27.719 -11.898 1 80.56 165 SER B C 1
ATOM 4028 O O . SER B 1 165 ? -4.508 27.844 -12.859 1 80.56 165 SER B O 1
ATOM 4030 N N . LYS B 1 166 ? -3.807 26.703 -11.062 1 86.38 166 LYS B N 1
ATOM 4031 C CA . LYS B 1 166 ? -4.633 25.547 -11.445 1 86.38 166 LYS B CA 1
ATOM 4032 C C . LYS B 1 166 ? -5.445 25.047 -10.266 1 86.38 166 LYS B C 1
ATOM 4034 O O . LYS B 1 166 ? -5.441 23.844 -9.969 1 86.38 166 LYS B O 1
ATOM 4039 N N . ILE B 1 167 ? -6.16 25.906 -9.727 1 87.94 167 ILE B N 1
ATOM 4040 C CA . ILE B 1 167 ? -6.973 25.578 -8.562 1 87.94 167 ILE B CA 1
ATOM 4041 C C . ILE B 1 167 ? -8.055 24.578 -8.961 1 87.94 167 ILE B C 1
ATOM 4043 O O . ILE B 1 167 ? -8.508 23.781 -8.141 1 87.94 167 ILE B O 1
ATOM 4047 N N . ASP B 1 168 ? -8.43 24.578 -10.211 1 91.75 168 ASP B N 1
ATOM 4048 C CA . ASP B 1 168 ? -9.453 23.672 -10.719 1 91.75 168 ASP B CA 1
ATOM 4049 C C . ASP B 1 168 ? -9 22.219 -10.602 1 91.75 168 ASP B C 1
ATOM 4051 O O . ASP B 1 168 ? -9.82 21.328 -10.375 1 91.75 168 ASP B O 1
ATOM 4055 N N . HIS B 1 169 ? -7.75 21.953 -10.703 1 92.38 169 HIS B N 1
ATOM 4056 C CA . HIS B 1 169 ? -7.242 20.609 -10.555 1 92.38 169 HIS B CA 1
ATOM 4057 C C . HIS B 1 169 ? -7.355 20.125 -9.109 1 92.38 169 HIS B C 1
ATOM 4059 O O . HIS B 1 169 ? -7.703 18.969 -8.852 1 92.38 169 HIS B O 1
ATOM 4065 N N . GLN B 1 170 ? -7.102 21.031 -8.242 1 93.75 170 GLN B N 1
ATOM 4066 C CA . GLN B 1 170 ? -7.238 20.703 -6.828 1 93.75 170 GLN B CA 1
ATOM 4067 C C . GLN B 1 170 ? -8.695 20.438 -6.461 1 93.75 170 GLN B C 1
ATOM 4069 O O . GLN B 1 170 ? -9 19.516 -5.699 1 93.75 170 GLN B O 1
ATOM 4074 N N . MET B 1 171 ? -9.484 21.297 -6.984 1 95.56 171 MET B N 1
ATOM 4075 C CA . MET B 1 171 ? -10.914 21.141 -6.73 1 95.56 171 MET B CA 1
ATOM 4076 C C . MET B 1 171 ? -11.414 19.812 -7.262 1 95.56 171 MET B C 1
ATOM 4078 O O . MET B 1 171 ? -12.25 19.156 -6.629 1 95.56 171 MET B O 1
ATOM 4082 N N . LYS B 1 172 ? -10.922 19.438 -8.367 1 96.31 172 LYS B N 1
ATOM 4083 C CA . LYS B 1 172 ? -11.297 18.141 -8.93 1 96.31 172 LYS B CA 1
ATOM 4084 C C . LYS B 1 172 ? -10.93 17 -7.977 1 96.31 172 LYS B C 1
ATOM 4086 O O . LYS B 1 172 ? -11.711 16.062 -7.781 1 96.31 172 LYS B O 1
ATOM 4091 N N . GLN B 1 173 ? -9.75 17.016 -7.41 1 97.44 173 GLN B N 1
ATOM 4092 C CA . GLN B 1 173 ? -9.336 16.016 -6.434 1 97.44 173 GLN B CA 1
ATOM 4093 C C . GLN B 1 173 ? -10.266 15.992 -5.227 1 97.44 173 GLN B C 1
ATOM 4095 O O . GLN B 1 173 ? -10.672 14.93 -4.766 1 97.44 173 GLN B O 1
ATOM 4100 N N . LEU B 1 174 ? -10.594 17.188 -4.766 1 97.38 174 LEU B N 1
ATOM 4101 C CA . LEU B 1 174 ? -11.445 17.297 -3.588 1 97.38 174 LEU B CA 1
ATOM 4102 C C . LEU B 1 174 ? -12.844 16.75 -3.869 1 97.38 174 LEU B C 1
ATOM 4104 O O . LEU B 1 174 ? -13.43 16.062 -3.027 1 97.38 174 LEU B O 1
ATOM 4108 N N . VAL B 1 175 ? -13.383 17.016 -5.004 1 97.88 175 VAL B N 1
ATOM 4109 C CA . VAL B 1 175 ? -14.695 16.531 -5.402 1 97.88 175 VAL B CA 1
ATOM 4110 C C . VAL B 1 175 ? -14.656 15 -5.539 1 97.88 175 VAL B C 1
ATOM 4112 O O . VAL B 1 175 ? -15.609 14.312 -5.168 1 97.88 175 VAL B O 1
ATOM 4115 N N . GLU B 1 176 ? -13.602 14.531 -6.066 1 97.62 176 GLU B N 1
ATOM 4116 C CA . GLU B 1 176 ? -13.445 13.078 -6.16 1 97.62 176 GLU B CA 1
ATOM 4117 C C . GLU B 1 176 ? -13.367 12.445 -4.773 1 97.62 176 GLU B C 1
ATOM 4119 O O . GLU B 1 176 ? -13.984 11.406 -4.527 1 97.62 176 GLU B O 1
ATOM 4124 N N . LEU B 1 177 ? -12.609 13.031 -3.924 1 98.44 177 LEU B N 1
ATOM 4125 C CA . LEU B 1 177 ? -12.547 12.547 -2.549 1 98.44 177 LEU B CA 1
ATOM 4126 C C . LEU B 1 177 ? -13.938 12.539 -1.919 1 98.44 177 LEU B C 1
ATOM 4128 O O . LEU B 1 177 ? -14.305 11.578 -1.233 1 98.44 177 LEU B O 1
ATOM 4132 N N . HIS B 1 178 ? -14.664 13.586 -2.166 1 98.62 178 HIS B N 1
ATOM 4133 C CA . HIS B 1 178 ? -16.047 13.703 -1.698 1 98.62 178 HIS B CA 1
ATOM 4134 C C . HIS B 1 178 ? -16.891 12.516 -2.15 1 98.62 178 HIS B C 1
ATOM 4136 O O . HIS B 1 178 ? -17.578 11.891 -1.34 1 98.62 178 HIS B O 1
ATOM 4142 N N . ARG B 1 179 ? -16.781 12.211 -3.363 1 97.62 179 ARG B N 1
ATOM 4143 C CA . ARG B 1 179 ? -17.562 11.117 -3.924 1 97.62 179 ARG B CA 1
ATOM 4144 C C . ARG B 1 179 ? -17.141 9.781 -3.316 1 97.62 179 ARG B C 1
ATOM 4146 O O . ARG B 1 179 ? -17.984 8.969 -2.943 1 97.62 179 ARG B O 1
ATOM 4153 N N . GLU B 1 180 ? -15.875 9.555 -3.24 1 97.31 180 GLU B N 1
ATOM 4154 C CA . GLU B 1 180 ? -15.352 8.312 -2.68 1 97.31 180 GLU B CA 1
ATOM 4155 C C . GLU B 1 180 ? -15.781 8.141 -1.227 1 97.31 180 GLU B C 1
ATOM 4157 O O . GLU B 1 180 ? -16.156 7.043 -0.813 1 97.31 180 GLU B O 1
ATOM 4162 N N . MET B 1 181 ? -15.719 9.188 -0.48 1 98.19 181 MET B N 1
ATOM 4163 C CA . MET B 1 181 ? -16.094 9.102 0.93 1 98.19 181 MET B CA 1
ATOM 4164 C C . MET B 1 181 ? -17.594 8.922 1.091 1 98.19 181 MET B C 1
ATOM 4166 O O . MET B 1 181 ? -18.047 8.211 1.989 1 98.19 181 MET B O 1
ATOM 4170 N N . ALA B 1 182 ? -18.344 9.594 0.24 1 97.94 182 ALA B N 1
ATOM 4171 C CA . ALA B 1 182 ? -19.797 9.398 0.263 1 97.94 182 ALA B CA 1
ATOM 4172 C C . ALA B 1 182 ? -20.156 7.934 0.012 1 97.94 182 ALA B C 1
ATOM 4174 O O . ALA B 1 182 ? -20.953 7.352 0.742 1 97.94 182 ALA B O 1
ATOM 4175 N N . ASP B 1 183 ? -19.531 7.363 -0.983 1 96.75 183 ASP B N 1
ATOM 4176 C CA . ASP B 1 183 ? -19.766 5.953 -1.295 1 96.75 183 ASP B CA 1
ATOM 4177 C C . ASP B 1 183 ? -19.375 5.062 -0.119 1 96.75 183 ASP B C 1
ATOM 4179 O O . ASP B 1 183 ? -20.094 4.129 0.225 1 96.75 183 ASP B O 1
ATOM 4183 N N . LEU B 1 184 ? -18.25 5.336 0.438 1 97.62 184 LEU B N 1
ATOM 4184 C CA . LEU B 1 184 ? -17.781 4.516 1.546 1 97.62 184 LEU B CA 1
ATOM 4185 C C . LEU B 1 184 ? -18.688 4.641 2.754 1 97.62 184 LEU B C 1
ATOM 4187 O O . LEU B 1 184 ? -18.938 3.662 3.467 1 97.62 184 LEU B O 1
ATOM 4191 N N . THR B 1 185 ? -19.188 5.855 3.029 1 97.69 185 THR B N 1
ATOM 4192 C CA . THR B 1 185 ? -20.078 6.043 4.168 1 97.69 185 THR B CA 1
ATOM 4193 C C . THR B 1 185 ? -21.391 5.281 3.959 1 97.69 185 THR B C 1
ATOM 4195 O O . THR B 1 185 ? -21.969 4.762 4.914 1 97.69 185 THR B O 1
ATOM 4198 N N . GLU B 1 186 ? -21.859 5.191 2.736 1 96.38 186 GLU B N 1
ATOM 4199 C CA . GLU B 1 186 ? -23.047 4.375 2.441 1 96.38 186 GLU B CA 1
ATOM 4200 C C . GLU B 1 186 ? -22.781 2.9 2.74 1 96.38 186 GLU B C 1
ATOM 4202 O O . GLU B 1 186 ? -23.609 2.23 3.357 1 96.38 186 GLU B O 1
ATOM 4207 N N . PHE B 1 187 ? -21.719 2.461 2.307 1 96.5 187 PHE B N 1
ATOM 4208 C CA . PHE B 1 187 ? -21.312 1.088 2.584 1 96.5 187 PHE B CA 1
ATOM 4209 C C . PHE B 1 187 ? -21.234 0.839 4.086 1 96.5 187 PHE B C 1
ATOM 4211 O O . PHE B 1 187 ? -21.734 -0.173 4.578 1 96.5 187 PHE B O 1
ATOM 4218 N N . ILE B 1 188 ? -20.594 1.76 4.832 1 97.62 188 ILE B N 1
ATOM 4219 C CA . ILE B 1 188 ? -20.406 1.635 6.273 1 97.62 188 ILE B CA 1
ATOM 4220 C C . ILE B 1 188 ? -21.766 1.605 6.961 1 97.62 188 ILE B C 1
ATOM 4222 O O . ILE B 1 188 ? -22 0.791 7.859 1 97.62 188 ILE B O 1
ATOM 4226 N N . HIS B 1 189 ? -22.672 2.441 6.535 1 96.31 189 HIS B N 1
ATOM 4227 C CA . HIS B 1 189 ? -24.016 2.496 7.129 1 96.31 189 HIS B CA 1
ATOM 4228 C C . HIS B 1 189 ? -24.766 1.189 6.91 1 96.31 189 HIS B C 1
ATOM 4230 O O . HIS B 1 189 ? -25.5 0.738 7.789 1 96.31 189 HIS B O 1
ATOM 4236 N N . ALA B 1 190 ? -24.547 0.589 5.781 1 95.56 190 ALA B N 1
ATOM 4237 C CA . ALA B 1 190 ? -25.203 -0.674 5.473 1 95.56 190 ALA B CA 1
ATOM 4238 C C . ALA B 1 190 ? -24.609 -1.821 6.285 1 95.56 190 ALA B C 1
ATOM 4240 O O . ALA B 1 190 ? -25.344 -2.648 6.832 1 95.56 190 ALA B O 1
ATOM 4241 N N . LYS B 1 191 ? -23.375 -1.857 6.414 1 95.62 191 LYS B N 1
ATOM 4242 C CA . LYS B 1 191 ? -22.688 -2.994 7.012 1 95.62 191 LYS B CA 1
ATOM 4243 C C . LYS B 1 191 ? -22.672 -2.885 8.531 1 95.62 191 LYS B C 1
ATOM 4245 O O . LYS B 1 191 ? -22.734 -3.896 9.234 1 95.62 191 LYS B O 1
ATOM 4250 N N . TYR B 1 192 ? -22.594 -1.66 8.992 1 96.69 192 TYR B N 1
ATOM 4251 C CA . TYR B 1 192 ? -22.391 -1.46 10.422 1 96.69 192 TYR B CA 1
ATOM 4252 C C . TYR B 1 192 ? -23.594 -0.788 11.055 1 96.69 192 TYR B C 1
ATOM 4254 O O . TYR B 1 192 ? -23.453 -0.002 11.992 1 96.69 192 TYR B O 1
ATOM 4262 N N . THR B 1 193 ? -24.703 -1.065 10.586 1 92.44 193 THR B N 1
ATOM 4263 C CA . THR B 1 193 ? -25.953 -0.456 11.047 1 92.44 193 THR B CA 1
ATOM 4264 C C . THR B 1 193 ? -26.141 -0.665 12.547 1 92.44 193 THR B C 1
ATOM 4266 O O . THR B 1 193 ? -26.594 0.237 13.25 1 92.44 193 THR B O 1
ATOM 4269 N N . GLU B 1 194 ? -25.734 -1.802 13.023 1 91.25 194 GLU B N 1
ATOM 4270 C CA . GLU B 1 194 ? -25.953 -2.15 14.43 1 91.25 194 GLU B CA 1
ATOM 4271 C C . GLU B 1 194 ? -24.953 -1.458 15.336 1 91.25 194 GLU B C 1
ATOM 4273 O O . GLU B 1 194 ? -25.188 -1.303 16.531 1 91.25 194 GLU B O 1
ATOM 4278 N N . ASP B 1 195 ? -23.844 -1.028 14.742 1 91 195 ASP B N 1
ATOM 4279 C CA . ASP B 1 195 ? -22.766 -0.41 15.508 1 91 195 ASP B CA 1
ATOM 4280 C C . ASP B 1 195 ? -22.938 1.105 15.578 1 91 195 ASP B C 1
ATOM 4282 O O . ASP B 1 195 ? -22.234 1.785 16.312 1 91 195 ASP B O 1
ATOM 4286 N N . LEU B 1 196 ? -23.875 1.594 14.781 1 90.94 196 LEU B N 1
ATOM 4287 C CA . LEU B 1 196 ? -24.156 3.027 14.758 1 90.94 196 LEU B CA 1
ATOM 4288 C C . LEU B 1 196 ? -25.453 3.344 15.492 1 90.94 196 LEU B C 1
ATOM 4290 O O . LEU B 1 196 ? -26.422 2.586 15.398 1 90.94 196 LEU B O 1
ATOM 4294 N N . PRO B 1 197 ? -25.375 4.449 16.328 1 84.12 197 PRO B N 1
ATOM 4295 C CA . PRO B 1 197 ? -26.656 4.84 16.922 1 84.12 197 PRO B CA 1
ATOM 4296 C C . PRO B 1 197 ? -27.734 5.113 15.883 1 84.12 197 PRO B C 1
ATOM 4298 O O . PRO B 1 197 ? -27.422 5.535 14.766 1 84.12 197 PRO B O 1
ATOM 4301 N N . ALA B 1 198 ? -28.922 4.859 16.328 1 77.12 198 ALA B N 1
ATOM 4302 C CA . ALA B 1 198 ? -30.047 4.98 15.414 1 77.12 198 ALA B CA 1
ATOM 4303 C C . ALA B 1 198 ? -30.125 6.383 14.812 1 77.12 198 ALA B C 1
ATOM 4305 O O . ALA B 1 198 ? -30.109 7.375 15.547 1 77.12 198 ALA B O 1
ATOM 4306 N N . GLY B 1 199 ? -30.141 6.449 13.492 1 78.19 199 GLY B N 1
ATOM 4307 C CA . GLY B 1 199 ? -30.328 7.699 12.781 1 78.19 199 GLY B CA 1
ATOM 4308 C C . GLY B 1 199 ? -29.062 8.523 12.672 1 78.19 199 GLY B C 1
ATOM 4309 O O . GLY B 1 199 ? -29.078 9.641 12.156 1 78.19 199 GLY B O 1
ATOM 4310 N N . ARG B 1 200 ? -28 7.883 13.141 1 87.12 200 ARG B N 1
ATOM 4311 C CA . ARG B 1 200 ? -26.766 8.672 13.109 1 87.12 200 ARG B CA 1
ATOM 4312 C C . ARG B 1 200 ? -25.812 8.148 12.047 1 87.12 200 ARG B C 1
ATOM 4314 O O . ARG B 1 200 ? -25.703 6.938 11.836 1 87.12 200 ARG B O 1
ATOM 4321 N N . THR B 1 201 ? -25.172 9.023 11.461 1 93.19 201 THR B N 1
ATOM 4322 C CA . THR B 1 201 ? -24.125 8.711 10.5 1 93.19 201 THR B CA 1
ATOM 4323 C C . THR B 1 201 ? -22.781 8.523 11.211 1 93.19 201 THR B C 1
ATOM 4325 O O . THR B 1 201 ? -22.641 8.875 12.383 1 93.19 201 THR B O 1
ATOM 4328 N N . VAL B 1 202 ? -21.859 7.898 10.547 1 97.44 202 VAL B N 1
ATOM 4329 C CA . VAL B 1 202 ? -20.547 7.633 11.109 1 97.44 202 VAL B CA 1
ATOM 4330 C C . VAL B 1 202 ? -19.766 8.945 11.266 1 97.44 202 VAL B C 1
ATOM 4332 O O . VAL B 1 202 ? -19.781 9.789 10.367 1 97.44 202 VAL B O 1
ATOM 4335 N N . PRO B 1 203 ? -19.172 9.234 12.469 1 97.81 203 PRO B N 1
ATOM 4336 C CA . PRO B 1 203 ? -18.281 10.383 12.602 1 97.81 203 PRO B CA 1
ATOM 4337 C C . PRO B 1 203 ? -17.141 10.359 11.578 1 97.81 203 PRO B C 1
ATOM 4339 O O . PRO B 1 203 ? -16.609 9.297 11.258 1 97.81 203 PRO B O 1
ATOM 4342 N N . VAL B 1 204 ? -16.797 11.57 11.078 1 98.56 204 VAL B N 1
ATOM 4343 C CA . VAL B 1 204 ? -15.773 11.695 10.039 1 98.56 204 VAL B CA 1
ATOM 4344 C C . VAL B 1 204 ? -14.719 12.711 10.461 1 98.56 204 VAL B C 1
ATOM 4346 O O . VAL B 1 204 ? -15.047 13.766 11.016 1 98.56 204 VAL B O 1
ATOM 4349 N N . VAL B 1 205 ? -13.453 12.352 10.289 1 98.88 205 VAL B N 1
ATOM 4350 C CA . VAL B 1 205 ? -12.32 13.273 10.391 1 98.88 205 VAL B CA 1
ATOM 4351 C C . VAL B 1 205 ? -11.461 13.172 9.133 1 98.88 205 VAL B C 1
ATOM 4353 O O . VAL B 1 205 ? -11.133 12.078 8.688 1 98.88 205 VAL B O 1
ATOM 4356 N N . VAL B 1 206 ? -11.125 14.305 8.492 1 98.88 206 VAL B N 1
ATOM 4357 C CA . VAL B 1 206 ? -10.289 14.344 7.301 1 98.88 206 VAL B CA 1
ATOM 4358 C C . VAL B 1 206 ? -9.07 15.227 7.547 1 98.88 206 VAL B C 1
ATOM 4360 O O . VAL B 1 206 ? -9.203 16.422 7.836 1 98.88 206 VAL B O 1
ATOM 4363 N N . CYS B 1 207 ? -7.918 14.633 7.438 1 98.81 207 CYS B N 1
ATOM 4364 C CA . CYS B 1 207 ? -6.652 15.328 7.652 1 98.81 207 CYS B CA 1
ATOM 4365 C C . CYS B 1 207 ? -5.867 15.453 6.352 1 98.81 207 CYS B C 1
ATOM 4367 O O . CYS B 1 207 ? -6.02 14.633 5.449 1 98.81 207 CYS B O 1
ATOM 4369 N N . GLY B 1 208 ? -5.027 16.531 6.332 1 98.75 208 GLY B N 1
ATOM 4370 C CA . GLY B 1 208 ? -4.098 16.5 5.215 1 98.75 208 GLY B CA 1
ATOM 4371 C C . GLY B 1 208 ? -3.461 17.859 4.934 1 98.75 208 GLY B C 1
ATOM 4372 O O . GLY B 1 208 ? -3.736 18.828 5.629 1 98.75 208 GLY B O 1
ATOM 4373 N N . ASP B 1 209 ? -2.52 17.875 4.023 1 98.44 209 ASP B N 1
ATOM 4374 C CA . ASP B 1 209 ? -2.008 19.047 3.328 1 98.44 209 ASP B CA 1
ATOM 4375 C C . ASP B 1 209 ? -2.869 19.391 2.113 1 98.44 209 ASP B C 1
ATOM 4377 O O . ASP B 1 209 ? -2.775 18.734 1.075 1 98.44 209 ASP B O 1
ATOM 4381 N N . PHE B 1 210 ? -3.654 20.438 2.295 1 97.31 210 PHE B N 1
ATOM 4382 C CA . PHE B 1 210 ? -4.609 20.781 1.25 1 97.31 210 PHE B CA 1
ATOM 4383 C C . PHE B 1 210 ? -3.994 21.75 0.254 1 97.31 210 PHE B C 1
ATOM 4385 O O . PHE B 1 210 ? -4.605 22.078 -0.77 1 97.31 210 PHE B O 1
ATOM 4392 N N . ASN B 1 211 ? -2.846 22.203 0.53 1 95.44 211 ASN B N 1
ATOM 4393 C CA . ASN B 1 211 ? -2.059 23.078 -0.325 1 95.44 211 ASN B CA 1
ATOM 4394 C C . ASN B 1 211 ? -2.836 24.344 -0.691 1 95.44 211 ASN B C 1
ATOM 4396 O O . ASN B 1 211 ? -2.773 24.812 -1.831 1 95.44 211 ASN B O 1
ATOM 4400 N N . ASN B 1 212 ? -3.654 24.797 0.239 1 93.19 212 ASN B N 1
ATOM 4401 C CA . ASN B 1 212 ? -4.363 26.062 0.022 1 93.19 212 ASN B CA 1
ATOM 4402 C C . ASN B 1 212 ? -4.746 26.719 1.343 1 93.19 212 ASN B C 1
ATOM 4404 O O . ASN B 1 212 ? -4.914 26.031 2.355 1 93.19 212 ASN B O 1
ATOM 4408 N N . SER B 1 213 ? -4.926 28.031 1.276 1 93.31 213 SER B N 1
ATOM 4409 C CA . SER B 1 213 ? -5.133 28.844 2.473 1 93.31 213 SER B CA 1
ATOM 4410 C C . SER B 1 213 ? -6.586 28.812 2.924 1 93.31 213 SER B C 1
ATOM 4412 O O . SER B 1 213 ? -7.457 28.344 2.189 1 93.31 213 SER B O 1
ATOM 4414 N N . PRO B 1 214 ? -6.836 29.312 4.156 1 94.75 214 PRO B N 1
ATOM 4415 C CA . PRO B 1 214 ? -8.203 29.344 4.684 1 94.75 214 PRO B CA 1
ATOM 4416 C C . PRO B 1 214 ? -9.125 30.25 3.879 1 94.75 214 PRO B C 1
ATOM 4418 O O . PRO B 1 214 ? -10.352 30.172 4.012 1 94.75 214 PRO B O 1
ATOM 4421 N N . SER B 1 215 ? -8.602 31.109 3.053 1 92.44 215 SER B N 1
ATOM 4422 C CA . SER B 1 215 ? -9.422 32.031 2.26 1 92.44 215 SER B CA 1
ATOM 4423 C C . SER B 1 215 ? -9.75 31.422 0.896 1 92.44 215 SER B C 1
ATOM 4425 O O . SER B 1 215 ? -10.469 32.031 0.099 1 92.44 215 SER B O 1
ATOM 4427 N N . SER B 1 216 ? -9.289 30.25 0.684 1 92.38 216 SER B N 1
ATOM 4428 C CA . SER B 1 216 ? -9.422 29.641 -0.635 1 92.38 216 SER B CA 1
ATOM 4429 C C . SER B 1 216 ? -10.828 29.078 -0.848 1 92.38 216 SER B C 1
ATOM 4431 O O . SER B 1 216 ? -11.578 28.906 0.11 1 92.38 216 SER B O 1
ATOM 4433 N N . GLN B 1 217 ? -11.109 28.797 -2.117 1 93.94 217 GLN B N 1
ATOM 4434 C CA . GLN B 1 217 ? -12.359 28.141 -2.479 1 93.94 217 GLN B CA 1
ATOM 4435 C C . GLN B 1 217 ? -12.406 26.703 -1.938 1 93.94 217 GLN B C 1
ATOM 4437 O O . GLN B 1 217 ? -13.484 26.188 -1.646 1 93.94 217 GLN B O 1
ATOM 4442 N N . LEU B 1 218 ? -11.281 26.094 -1.821 1 95.69 218 LEU B N 1
ATOM 4443 C CA . LEU B 1 218 ? -11.227 24.734 -1.288 1 95.69 218 LEU B CA 1
ATOM 4444 C C . LEU B 1 218 ? -11.703 24.703 0.16 1 95.69 218 LEU B C 1
ATOM 4446 O O . LEU B 1 218 ? -12.453 23.812 0.548 1 95.69 218 LEU B O 1
ATOM 4450 N N . TYR B 1 219 ? -11.227 25.656 0.894 1 96.38 219 TYR B N 1
ATOM 4451 C CA . TYR B 1 219 ? -11.648 25.781 2.287 1 96.38 219 TYR B CA 1
ATOM 4452 C C . TYR B 1 219 ? -13.156 25.969 2.387 1 96.38 219 TYR B C 1
ATOM 4454 O O . TYR B 1 219 ? -13.82 25.297 3.188 1 96.38 219 TYR B O 1
ATOM 4462 N N . LYS B 1 220 ? -13.703 26.812 1.583 1 96.75 220 LYS B N 1
ATOM 4463 C CA . LYS B 1 220 ? -15.141 27.078 1.566 1 96.75 220 LYS B CA 1
ATOM 4464 C C . LYS B 1 220 ? -15.922 25.828 1.165 1 96.75 220 LYS B C 1
ATOM 4466 O O . LYS B 1 220 ? -17 25.562 1.708 1 96.75 220 LYS B O 1
ATOM 4471 N N . TYR B 1 221 ? -15.375 25.156 0.209 1 97.81 221 TYR B N 1
ATOM 4472 C CA . TYR B 1 221 ? -16.016 23.906 -0.21 1 97.81 221 TYR B CA 1
ATOM 4473 C C . TYR B 1 221 ? -16.094 22.922 0.943 1 97.81 221 TYR B C 1
ATOM 4475 O O . TYR B 1 221 ? -17.125 22.281 1.157 1 97.81 221 TYR B O 1
ATOM 4483 N N . MET B 1 222 ? -15.031 22.781 1.662 1 98.12 222 MET B N 1
ATOM 4484 C CA . MET B 1 222 ? -15.023 21.875 2.811 1 98.12 222 MET B CA 1
ATOM 4485 C C . MET B 1 222 ? -16.078 22.281 3.83 1 98.12 222 MET B C 1
ATOM 4487 O O . MET B 1 222 ? -16.797 21.422 4.352 1 98.12 222 MET B O 1
ATOM 4491 N N . GLU B 1 223 ? -16.234 23.516 4.074 1 97.06 223 GLU B N 1
ATOM 4492 C CA . GLU B 1 223 ? -17.156 24.016 5.086 1 97.06 223 GLU B CA 1
ATOM 4493 C C . GLU B 1 223 ? -18.609 23.906 4.629 1 97.06 223 GLU B C 1
ATOM 4495 O O . GLU B 1 223 ? -19.484 23.594 5.43 1 97.06 223 GLU B O 1
ATOM 4500 N N . ASN B 1 224 ? -18.797 24.062 3.34 1 97.56 224 ASN B N 1
ATOM 4501 C CA . ASN B 1 224 ? -20.156 24.344 2.924 1 97.56 224 ASN B CA 1
ATOM 4502 C C . ASN B 1 224 ? -20.734 23.219 2.064 1 97.56 224 ASN B C 1
ATOM 4504 O O . ASN B 1 224 ? -21.938 23.141 1.861 1 97.56 224 ASN B O 1
ATOM 4508 N N . SER B 1 225 ? -19.844 22.328 1.572 1 98.06 225 SER B N 1
ATOM 4509 C CA . SER B 1 225 ? -20.359 21.406 0.564 1 98.06 225 SER B CA 1
ATOM 4510 C C . SER B 1 225 ? -19.906 19.969 0.846 1 98.06 225 SER B C 1
ATOM 4512 O O . SER B 1 225 ? -20.656 19.016 0.603 1 98.06 225 SER B O 1
ATOM 4514 N N . PHE B 1 226 ? -18.797 19.75 1.354 1 98.5 226 PHE B N 1
ATOM 4515 C CA . PHE B 1 226 ? -18.188 18.438 1.492 1 98.5 226 PHE B CA 1
ATOM 4516 C C . PHE B 1 226 ? -19.031 17.531 2.379 1 98.5 226 PHE B C 1
ATOM 4518 O O . PHE B 1 226 ? -19.234 17.812 3.561 1 98.5 226 PHE B O 1
ATOM 4525 N N . LEU B 1 227 ? -19.594 16.438 1.822 1 97.94 227 LEU B N 1
ATOM 4526 C CA . LEU B 1 227 ? -20.391 15.375 2.432 1 97.94 227 LEU B CA 1
ATOM 4527 C C . LEU B 1 227 ? -21.734 15.906 2.912 1 97.94 227 LEU B C 1
ATOM 4529 O O . LEU B 1 227 ? -22.422 15.25 3.691 1 97.94 227 LEU B O 1
ATOM 4533 N N . ARG B 1 228 ? -22.125 17.141 2.555 1 96.31 228 ARG B N 1
ATOM 4534 C CA . ARG B 1 228 ? -23.438 17.688 2.859 1 96.31 228 ARG B CA 1
ATOM 4535 C C . ARG B 1 228 ? -24.531 16.938 2.098 1 96.31 228 ARG B C 1
ATOM 4537 O O . ARG B 1 228 ? -24.281 16.406 1.013 1 96.31 228 ARG B O 1
ATOM 4544 N N . PRO B 1 229 ? -25.688 16.781 2.734 1 94.12 229 PRO B N 1
ATOM 4545 C CA . PRO B 1 229 ? -26.172 17.438 3.947 1 94.12 229 PRO B CA 1
ATOM 4546 C C . PRO B 1 229 ? -26.016 16.578 5.199 1 94.12 229 PRO B C 1
ATOM 4548 O O . PRO B 1 229 ? -26.281 17.047 6.309 1 94.12 229 PRO B O 1
ATOM 4551 N N . ASP B 1 230 ? -25.531 15.477 5.008 1 94 230 ASP B N 1
ATOM 4552 C CA . ASP B 1 230 ? -25.547 14.531 6.117 1 94 230 ASP B CA 1
ATOM 4553 C C . ASP B 1 230 ? -24.453 14.859 7.137 1 94 230 ASP B C 1
ATOM 4555 O O . ASP B 1 230 ? -24.562 14.508 8.312 1 94 230 ASP B O 1
ATOM 4559 N N . TRP B 1 231 ? -23.406 15.555 6.688 1 96.88 231 TRP B N 1
ATOM 4560 C CA . TRP B 1 231 ? -22.312 15.969 7.562 1 96.88 231 TRP B CA 1
ATOM 4561 C C . TRP B 1 231 ? -22.062 17.469 7.441 1 96.88 231 TRP B C 1
ATOM 4563 O O . TRP B 1 231 ? -22.25 18.062 6.375 1 96.88 231 TRP B O 1
ATOM 4573 N N . THR B 1 232 ? -21.656 18.062 8.562 1 97.5 232 THR B N 1
ATOM 4574 C CA . THR B 1 232 ? -21.125 19.422 8.602 1 97.5 232 THR B CA 1
ATOM 4575 C C . THR B 1 232 ? -19.656 19.406 9.023 1 97.5 232 THR B C 1
ATOM 4577 O O . THR B 1 232 ? -19.328 19.094 10.172 1 97.5 232 THR B O 1
ATOM 4580 N N . MET B 1 233 ? -18.844 19.828 8.047 1 98.5 233 MET B N 1
ATOM 4581 C CA . MET B 1 233 ? -17.406 19.781 8.32 1 98.5 233 MET B CA 1
ATOM 4582 C C . MET B 1 233 ? -16.922 21.109 8.883 1 98.5 233 MET B C 1
ATOM 4584 O O . MET B 1 233 ? -17.297 22.188 8.406 1 98.5 233 MET B O 1
ATOM 4588 N N . LYS B 1 234 ? -16.062 21.031 9.883 1 98.25 234 LYS B N 1
ATOM 4589 C CA . LYS B 1 234 ? -15.391 22.188 10.477 1 98.25 234 LYS B CA 1
ATOM 4590 C C . LYS B 1 234 ? -13.906 21.906 10.688 1 98.25 234 LYS B C 1
ATOM 4592 O O . LYS B 1 234 ? -13.523 20.781 11.023 1 98.25 234 LYS B O 1
ATOM 4597 N N . SER B 1 235 ? -13.133 22.891 10.453 1 98.44 235 SER B N 1
ATOM 4598 C CA . SER B 1 235 ? -11.719 22.766 10.789 1 98.44 235 SER B CA 1
ATOM 4599 C C . SER B 1 235 ? -11.5 22.812 12.297 1 98.44 235 SER B C 1
ATOM 4601 O O . SER B 1 235 ? -12.062 23.672 12.977 1 98.44 235 SER B O 1
ATOM 4603 N N . ALA B 1 236 ? -10.711 21.938 12.805 1 98.25 236 ALA B N 1
ATOM 4604 C CA . ALA B 1 236 ? -10.43 21.906 14.234 1 98.25 236 ALA B CA 1
ATOM 4605 C C . ALA B 1 236 ? -9.766 23.203 14.695 1 98.25 236 ALA B C 1
ATOM 4607 O O . ALA B 1 236 ? -9.969 23.656 15.82 1 98.25 236 ALA B O 1
ATOM 4608 N N . TYR B 1 237 ? -9.023 23.828 13.766 1 97.19 237 TYR B N 1
ATOM 4609 C CA . TYR B 1 237 ? -8.25 25.016 14.125 1 97.19 237 TYR B CA 1
ATOM 4610 C C . TYR B 1 237 ? -8.953 26.281 13.648 1 97.19 237 TYR B C 1
ATOM 4612 O O . TYR B 1 237 ? -8.344 27.359 13.602 1 97.19 237 TYR B O 1
ATOM 4620 N N . ALA B 1 238 ? -10.195 26.203 13.281 1 95.19 238 ALA B N 1
ATOM 4621 C CA . ALA B 1 238 ? -10.93 27.328 12.703 1 95.19 238 ALA B CA 1
ATOM 4622 C C . ALA B 1 238 ? -10.953 28.516 13.664 1 95.19 238 ALA B C 1
ATOM 4624 O O . ALA B 1 238 ? -10.984 29.672 13.234 1 95.19 238 ALA B O 1
ATOM 4625 N N . ASP B 1 239 ? -10.938 28.234 14.992 1 92.25 239 ASP B N 1
ATOM 4626 C CA . ASP B 1 239 ? -11.023 29.297 16 1 92.25 239 ASP B CA 1
ATOM 4627 C C . ASP B 1 239 ? -9.734 29.391 16.797 1 92.25 239 ASP B C 1
ATOM 4629 O O . ASP B 1 239 ? -9.742 29.828 17.953 1 92.25 239 ASP B O 1
ATOM 4633 N N . TYR B 1 240 ? -8.68 28.953 16.172 1 93.38 240 TYR B N 1
ATOM 4634 C CA . TYR B 1 240 ? -7.395 28.859 16.859 1 93.38 240 TYR B CA 1
ATOM 4635 C C . TYR B 1 240 ? -6.941 30.219 17.359 1 93.38 240 TYR B C 1
ATOM 4637 O O . TYR B 1 240 ? -6.586 30.375 18.531 1 93.38 240 TYR B O 1
ATOM 4645 N N . ARG B 1 241 ? -7.012 31.281 16.516 1 88.81 241 ARG B N 1
ATOM 4646 C CA . ARG B 1 241 ? -6.48 32.594 16.875 1 88.81 241 ARG B CA 1
ATOM 4647 C C . ARG B 1 241 ? -7.367 33.281 17.891 1 88.81 241 ARG B C 1
ATOM 4649 O O . ARG B 1 241 ? -6.918 34.188 18.594 1 88.81 241 ARG B O 1
ATOM 4656 N N . ILE B 1 242 ? -8.602 32.875 17.969 1 83.06 242 ILE B N 1
ATOM 4657 C CA . ILE B 1 242 ? -9.461 33.344 19.047 1 83.06 242 ILE B CA 1
ATOM 4658 C C . ILE B 1 242 ? -9.008 32.719 20.375 1 83.06 242 ILE B C 1
ATOM 4660 O O . ILE B 1 242 ? -8.867 33.438 21.375 1 83.06 242 ILE B O 1
ATOM 4664 N N . ALA B 1 243 ? -8.719 31.516 20.203 1 75.38 243 ALA B N 1
ATOM 4665 C CA . ALA B 1 243 ? -8.336 30.766 21.391 1 75.38 243 ALA B CA 1
ATOM 4666 C C . ALA B 1 243 ? -6.965 31.188 21.906 1 75.38 243 ALA B C 1
ATOM 4668 O O . ALA B 1 243 ? -6.703 31.141 23.109 1 75.38 243 ALA B O 1
ATOM 4669 N N . ASP B 1 244 ? -6.168 31.672 20.906 1 70.69 244 ASP B N 1
ATOM 4670 C CA . ASP B 1 244 ? -4.824 32.031 21.344 1 70.69 244 ASP B CA 1
ATOM 4671 C C . ASP B 1 244 ? -4.691 33.531 21.562 1 70.69 244 ASP B C 1
ATOM 4673 O O . ASP B 1 244 ? -3.619 34.031 21.922 1 70.69 244 ASP B O 1
ATOM 4677 N N . GLY B 1 245 ? -5.797 34.25 21.328 1 71 245 GLY B N 1
ATOM 4678 C CA . GLY B 1 245 ? -5.875 35.656 21.656 1 71 245 GLY B CA 1
ATOM 4679 C C . GLY B 1 245 ? -5.344 36.562 20.547 1 71 245 GLY B C 1
ATOM 4680 O O . GLY B 1 245 ? -5.082 37.75 20.766 1 71 245 GLY B O 1
ATOM 4681 N N . THR B 1 246 ? -5.125 36 19.297 1 72.06 246 THR B N 1
ATOM 4682 C CA . THR B 1 246 ? -4.547 36.781 18.203 1 72.06 246 THR B CA 1
ATOM 4683 C C . THR B 1 246 ? -5.578 37.031 17.109 1 72.06 246 THR B C 1
ATOM 4685 O O . THR B 1 246 ? -5.223 37.281 15.961 1 72.06 246 THR B O 1
ATOM 4688 N N . ALA B 1 247 ? -6.777 36.875 17.469 1 78.38 247 ALA B N 1
ATOM 4689 C CA . ALA B 1 247 ? -7.871 37 16.5 1 78.38 247 ALA B CA 1
ATOM 4690 C C . ALA B 1 247 ? -7.793 38.312 15.734 1 78.38 247 ALA B C 1
ATOM 4692 O O . ALA B 1 247 ? -7.355 39.344 16.266 1 78.38 247 ALA B O 1
ATOM 4693 N N . ASP B 1 248 ? -8.031 38.156 14.344 1 73.69 248 ASP B N 1
ATOM 4694 C CA . ASP B 1 248 ? -8.117 39.312 13.484 1 73.69 248 ASP B CA 1
ATOM 4695 C C . ASP B 1 248 ? -9.297 39.219 12.523 1 73.69 248 ASP B C 1
ATOM 4697 O O . ASP B 1 248 ? -10.133 38.312 12.648 1 73.69 248 ASP B O 1
ATOM 4701 N N . THR B 1 249 ? -9.578 40.219 11.711 1 70.88 249 THR B N 1
ATOM 4702 C CA . THR B 1 249 ? -10.727 40.375 10.82 1 70.88 249 THR B CA 1
ATOM 4703 C C . THR B 1 249 ? -10.727 39.25 9.773 1 70.88 249 THR B C 1
ATOM 4705 O O . THR B 1 249 ? -11.742 39 9.125 1 70.88 249 THR B O 1
ATOM 4708 N N . GLY B 1 250 ? -9.812 38.469 9.773 1 79.5 250 GLY B N 1
ATOM 4709 C CA . GLY B 1 250 ? -9.766 37.406 8.766 1 79.5 250 GLY B CA 1
ATOM 4710 C C . GLY B 1 250 ? -9.945 36.031 9.336 1 79.5 250 GLY B C 1
ATOM 4711 O O . GLY B 1 250 ? -10.758 35.812 10.234 1 79.5 250 GLY B O 1
ATOM 4712 N N . SER B 1 251 ? -9.398 35.125 8.773 1 86.88 251 SER B N 1
ATOM 4713 C CA . SER B 1 251 ? -9.438 33.719 9.234 1 86.88 251 SER B CA 1
ATOM 4714 C C . SER B 1 251 ? -8.82 33.594 10.625 1 86.88 251 SER B C 1
ATOM 4716 O O . SER B 1 251 ? -7.84 34.281 10.945 1 86.88 251 SER B O 1
ATOM 4718 N N . ASN B 1 252 ? -9.477 32.75 11.422 1 91.81 252 ASN B N 1
ATOM 4719 C CA . ASN B 1 252 ? -8.938 32.5 12.75 1 91.81 252 ASN B CA 1
ATOM 4720 C C . ASN B 1 252 ? -8.172 31.172 12.797 1 91.81 252 ASN B C 1
ATOM 4722 O O . ASN B 1 252 ? -7.887 30.641 13.875 1 91.81 252 ASN B O 1
ATOM 4726 N N . GLU B 1 253 ? -7.906 30.688 11.609 1 95.19 253 GLU B N 1
ATOM 4727 C CA . GLU B 1 253 ? -6.91 29.625 11.516 1 95.19 253 GLU B CA 1
ATOM 4728 C C . GLU B 1 253 ? -5.531 30.125 11.938 1 95.19 253 GLU B C 1
ATOM 4730 O O . GLU B 1 253 ? -5.289 31.328 12 1 95.19 253 GLU B O 1
ATOM 4735 N N . PRO B 1 254 ? -4.656 29.125 12.258 1 94.75 254 PRO B N 1
ATOM 4736 C CA . PRO B 1 254 ? -3.287 29.578 12.492 1 94.75 254 PRO B CA 1
ATOM 4737 C C . PRO B 1 254 ? -2.711 30.344 11.305 1 94.75 254 PRO B C 1
ATOM 4739 O O . PRO B 1 254 ? -3.086 30.094 10.156 1 94.75 254 PRO B O 1
ATOM 4742 N N . LEU B 1 255 ? -1.765 31.266 11.57 1 92.62 255 LEU B N 1
ATOM 4743 C CA . LEU B 1 255 ? -1.149 32.062 10.516 1 92.62 255 LEU B CA 1
ATOM 4744 C C . LEU B 1 255 ? -0.31 31.188 9.594 1 92.62 255 LEU B C 1
ATOM 4746 O O . LEU B 1 255 ? -0.137 31.5 8.414 1 92.62 255 LEU B O 1
ATOM 4750 N N . HIS B 1 256 ? 0.239 30.109 10.211 1 95.5 256 HIS B N 1
ATOM 4751 C CA . HIS B 1 256 ? 1.098 29.25 9.406 1 95.5 256 HIS B CA 1
ATOM 4752 C C . HIS B 1 256 ? 1.059 27.812 9.914 1 95.5 256 HIS B C 1
ATOM 4754 O O . HIS B 1 256 ? 0.824 27.562 11.094 1 95.5 256 HIS B O 1
ATOM 4760 N N . THR B 1 257 ? 1.181 26.891 9.008 1 97.81 257 THR B N 1
ATOM 4761 C CA . THR B 1 257 ? 1.446 25.484 9.289 1 97.81 257 THR B CA 1
ATOM 4762 C C . THR B 1 257 ? 2.695 25.016 8.555 1 97.81 257 THR B C 1
ATOM 4764 O O . THR B 1 257 ? 3.145 23.875 8.75 1 97.81 257 THR B O 1
ATOM 4767 N N . THR B 1 258 ? 3.234 25.812 7.699 1 97.25 258 THR B N 1
ATOM 4768 C CA . THR B 1 258 ? 4.504 25.625 7.008 1 97.25 258 THR B CA 1
ATOM 4769 C C . THR B 1 258 ? 5.285 26.922 6.922 1 97.25 258 THR B C 1
ATOM 4771 O O . THR B 1 258 ? 4.711 27.984 6.633 1 97.25 258 THR B O 1
ATOM 4774 N N . VAL B 1 259 ? 6.562 26.875 7.285 1 95.06 259 VAL B N 1
ATOM 4775 C CA . VAL B 1 259 ? 7.43 28.047 7.281 1 95.06 259 VAL B CA 1
ATOM 4776 C C . VAL B 1 259 ? 8.766 27.703 6.637 1 95.06 259 VAL B C 1
ATOM 4778 O O . VAL B 1 259 ? 9.516 26.875 7.156 1 95.06 259 VAL B O 1
ATOM 4781 N N . ASN B 1 260 ? 9.008 28.234 5.473 1 90.44 260 ASN B N 1
ATOM 4782 C CA . ASN B 1 260 ? 10.305 28.172 4.805 1 90.44 260 ASN B CA 1
ATOM 4783 C C . ASN B 1 260 ? 10.633 29.5 4.105 1 90.44 260 ASN B C 1
ATOM 4785 O O . ASN B 1 260 ? 9.945 30.5 4.309 1 90.44 260 ASN B O 1
ATOM 4789 N N . PHE B 1 261 ? 11.773 29.562 3.432 1 85.5 261 PHE B N 1
ATOM 4790 C CA . PHE B 1 261 ? 12.258 30.844 2.928 1 85.5 261 PHE B CA 1
ATOM 4791 C C . PHE B 1 261 ? 11.289 31.422 1.902 1 85.5 261 PHE B C 1
ATOM 4793 O O . PHE B 1 261 ? 11.273 32.625 1.672 1 85.5 261 PHE B O 1
ATOM 4800 N N . ARG B 1 262 ? 10.414 30.562 1.345 1 78.44 262 ARG B N 1
ATOM 4801 C CA . ARG B 1 262 ? 9.5 31.016 0.302 1 78.44 262 ARG B CA 1
ATOM 4802 C C . ARG B 1 262 ? 8.078 31.172 0.847 1 78.44 262 ARG B C 1
ATOM 4804 O O . ARG B 1 262 ? 7.242 31.844 0.237 1 78.44 262 ARG B O 1
ATOM 4811 N N . ARG B 1 263 ? 7.875 30.5 2.016 1 80.75 263 ARG B N 1
ATOM 4812 C CA . ARG B 1 263 ? 6.473 30.328 2.385 1 80.75 263 ARG B CA 1
ATOM 4813 C C . ARG B 1 263 ? 6.277 30.5 3.887 1 80.75 263 ARG B C 1
ATOM 4815 O O . ARG B 1 263 ? 7.145 30.125 4.68 1 80.75 263 ARG B O 1
ATOM 4822 N N . CYS B 1 264 ? 5.273 31.109 4.242 1 88.38 264 CYS B N 1
ATOM 4823 C CA . CYS B 1 264 ? 4.676 31.172 5.574 1 88.38 264 CYS B CA 1
ATOM 4824 C C . CYS B 1 264 ? 3.152 31.141 5.484 1 88.38 264 CYS B C 1
ATOM 4826 O O . CYS B 1 264 ? 2.506 32.188 5.488 1 88.38 264 CYS B O 1
ATOM 4828 N N . TRP B 1 265 ? 2.654 29.891 5.379 1 92.56 265 TRP B N 1
ATOM 4829 C CA . TRP B 1 265 ? 1.251 29.719 5.016 1 92.56 265 TRP B CA 1
ATOM 4830 C C . TRP B 1 265 ? 0.579 28.688 5.906 1 92.56 265 TRP B C 1
ATOM 4832 O O . TRP B 1 265 ? 1.251 27.844 6.5 1 92.56 265 TRP B O 1
ATOM 4842 N N . ALA B 1 266 ? -0.705 28.891 6.07 1 96.06 266 ALA B N 1
ATOM 4843 C CA . ALA B 1 266 ? -1.536 27.844 6.66 1 96.06 266 ALA B CA 1
ATOM 4844 C C . ALA B 1 266 ? -2.229 27.016 5.582 1 96.06 266 ALA B C 1
ATOM 4846 O O . ALA B 1 266 ? -3.145 27.5 4.914 1 96.06 266 ALA B O 1
ATOM 4847 N N . ILE B 1 267 ? -1.772 25.688 5.457 1 97.12 267 ILE B N 1
ATOM 4848 C CA . ILE B 1 267 ? -2.328 24.922 4.348 1 97.12 267 ILE B CA 1
ATOM 4849 C C . ILE B 1 267 ? -2.635 23.5 4.812 1 97.12 267 ILE B C 1
ATOM 4851 O O . ILE B 1 267 ? -3.062 22.656 4.016 1 97.12 267 ILE B O 1
ATOM 4855 N N . ASP B 1 268 ? -2.406 23.172 6.066 1 98.56 268 ASP B N 1
ATOM 4856 C CA . ASP B 1 268 ? -2.703 21.875 6.68 1 98.56 268 ASP B CA 1
ATOM 4857 C C . ASP B 1 268 ? -3.938 21.969 7.574 1 98.56 268 ASP B C 1
ATOM 4859 O O . ASP B 1 268 ? -4.102 22.938 8.32 1 98.56 268 ASP B O 1
ATOM 4863 N N . TYR B 1 269 ? -4.789 20.938 7.52 1 98.81 269 TYR B N 1
ATOM 4864 C CA . TYR B 1 269 ? -6.043 21.016 8.258 1 98.81 269 TYR B CA 1
ATOM 4865 C C . TYR B 1 269 ? -6.41 19.672 8.875 1 98.81 269 TYR B C 1
ATOM 4867 O O . TYR B 1 269 ? -6.004 18.625 8.367 1 98.81 269 TYR B O 1
ATOM 4875 N N . ILE B 1 270 ? -7.113 19.688 9.953 1 98.88 270 ILE B N 1
ATOM 4876 C CA . ILE B 1 270 ? -7.914 18.609 10.516 1 98.88 270 ILE B CA 1
ATOM 4877 C C . ILE B 1 270 ? -9.391 19 10.477 1 98.88 270 ILE B C 1
ATOM 4879 O O . ILE B 1 270 ? -9.844 19.844 11.258 1 98.88 270 ILE B O 1
ATOM 4883 N N . TRP B 1 271 ? -10.086 18.422 9.547 1 98.88 271 TRP B N 1
ATOM 4884 C CA . TRP B 1 271 ? -11.531 18.625 9.445 1 98.88 271 TRP B CA 1
ATOM 4885 C C . TRP B 1 271 ? -12.289 17.562 10.227 1 98.88 271 TRP B C 1
ATOM 4887 O O . TRP B 1 271 ? -11.898 16.391 10.227 1 98.88 271 TRP B O 1
ATOM 4897 N N . TYR B 1 272 ? -13.367 17.922 10.836 1 98.75 272 TYR B N 1
ATOM 4898 C CA . TYR B 1 272 ? -14.18 16.953 11.578 1 98.75 272 TYR B CA 1
ATOM 4899 C C . TYR B 1 272 ? -15.664 17.219 11.359 1 98.75 272 TYR B C 1
ATOM 4901 O O . TYR B 1 272 ? -16.062 18.328 11.016 1 98.75 272 TYR B O 1
ATOM 4909 N N . SER B 1 273 ? -16.438 16.188 11.477 1 98.06 273 SER B N 1
ATOM 4910 C CA . SER B 1 273 ? -17.891 16.344 11.453 1 98.06 273 SER B CA 1
ATOM 4911 C C . SER B 1 273 ? -18.422 16.859 12.781 1 98.06 273 SER B C 1
ATOM 4913 O O . SER B 1 273 ? -18.453 16.141 13.773 1 98.06 273 SER B O 1
ATOM 4915 N N . SER B 1 274 ? -19 18.016 12.789 1 96.5 274 SER B N 1
ATOM 4916 C CA . SER B 1 274 ? -19.266 18.766 14.016 1 96.5 274 SER B CA 1
ATOM 4917 C C . SER B 1 274 ? -20.484 18.219 14.734 1 96.5 274 SER B C 1
ATOM 4919 O O . SER B 1 274 ? -20.688 18.5 15.922 1 96.5 274 SER B O 1
ATOM 4921 N N . GLU B 1 275 ? -21.328 17.406 14.094 1 94.38 275 GLU B N 1
ATOM 4922 C CA . GLU B 1 275 ? -22.484 16.812 14.758 1 94.38 275 GLU B CA 1
ATOM 4923 C C . GLU B 1 275 ? -22.094 15.586 15.57 1 94.38 275 GLU B C 1
ATOM 4925 O O . GLU B 1 275 ? -22.844 15.125 16.422 1 94.38 275 GLU B O 1
ATOM 4930 N N . HIS B 1 276 ? -20.906 15.078 15.305 1 96.12 276 HIS B N 1
ATOM 4931 C CA . HIS B 1 276 ? -20.531 13.789 15.867 1 96.12 276 HIS B CA 1
ATOM 4932 C C . HIS B 1 276 ? -19.469 13.938 16.938 1 96.12 276 HIS B C 1
ATOM 4934 O O . HIS B 1 276 ? -19.391 13.133 17.875 1 96.12 276 HIS B O 1
ATOM 4940 N N . VAL B 1 277 ? -18.5 14.914 16.688 1 96.88 277 VAL B N 1
ATOM 4941 C CA . VAL B 1 277 ? -17.375 15.07 17.609 1 96.88 277 VAL B CA 1
ATOM 4942 C C . VAL B 1 277 ? -17.109 16.547 17.859 1 96.88 277 VAL B C 1
ATOM 4944 O O . VAL B 1 277 ? -17.516 17.406 17.062 1 96.88 277 VAL B O 1
ATOM 4947 N N . ARG B 1 278 ? -16.469 16.828 19.016 1 96.62 278 ARG B N 1
ATOM 4948 C CA . ARG B 1 278 ? -16.078 18.188 19.359 1 96.62 278 ARG B CA 1
ATOM 4949 C C . ARG B 1 278 ? -14.641 18.234 19.859 1 96.62 278 ARG B C 1
ATOM 4951 O O . ARG B 1 278 ? -14.18 17.328 20.547 1 96.62 278 ARG B O 1
ATOM 4958 N N . PRO B 1 279 ? -13.953 19.281 19.547 1 96.31 279 PRO B N 1
ATOM 4959 C CA . PRO B 1 279 ? -12.562 19.391 20 1 96.31 279 PRO B CA 1
ATOM 4960 C C . PRO B 1 279 ? -12.453 19.641 21.5 1 96.31 279 PRO B C 1
ATOM 4962 O O . PRO B 1 279 ? -13.273 20.359 22.078 1 96.31 279 PRO B O 1
ATOM 4965 N N . LEU B 1 280 ? -11.445 18.984 22.109 1 96 280 LEU B N 1
ATOM 4966 C CA . LEU B 1 280 ? -11.156 19.172 23.531 1 96 280 LEU B CA 1
ATOM 4967 C C . LEU B 1 280 ? -9.844 19.922 23.734 1 96 280 LEU B C 1
ATOM 4969 O O . LEU B 1 280 ? -9.672 20.625 24.734 1 96 280 LEU B O 1
ATOM 4973 N N . SER B 1 281 ? -8.961 19.75 22.859 1 95.88 281 SER B N 1
ATOM 4974 C CA . SER B 1 281 ? -7.66 20.406 22.953 1 95.88 281 SER B CA 1
ATOM 4975 C C . SER B 1 281 ? -7.004 20.516 21.578 1 95.88 281 SER B C 1
ATOM 4977 O O . SER B 1 281 ? -7.312 19.719 20.672 1 95.88 281 SER B O 1
ATOM 4979 N N . LEU B 1 282 ? -6.191 21.484 21.422 1 96.81 282 LEU B N 1
ATOM 4980 C CA . LEU B 1 282 ? -5.395 21.734 20.219 1 96.81 282 LEU B CA 1
ATOM 4981 C C . LEU B 1 282 ? -3.928 21.938 20.578 1 96.81 282 LEU B C 1
ATOM 4983 O O . LEU B 1 282 ? -3.615 22.641 21.547 1 96.81 282 LEU B O 1
ATOM 4987 N N . LEU B 1 283 ? -3.111 21.312 19.781 1 97.12 283 LEU B N 1
ATOM 4988 C CA . LEU B 1 283 ? -1.684 21.578 19.938 1 97.12 283 LEU B CA 1
ATOM 4989 C C . LEU B 1 283 ? -1.342 22.984 19.484 1 97.12 283 LEU B C 1
ATOM 4991 O O . LEU B 1 283 ? -1.788 23.438 18.422 1 97.12 283 LEU B O 1
ATOM 4995 N N . GLU B 1 284 ? -0.583 23.672 20.297 1 95.62 284 GLU B N 1
ATOM 4996 C CA . GLU B 1 284 ? -0.149 25.016 19.938 1 95.62 284 GLU B CA 1
ATOM 4997 C C . GLU B 1 284 ? 0.793 25 18.75 1 95.62 284 GLU B C 1
ATOM 4999 O O . GLU B 1 284 ? 1.675 24.141 18.656 1 95.62 284 GLU B O 1
ATOM 5004 N N . ILE B 1 285 ? 0.604 25.969 17.891 1 95.88 285 ILE B N 1
ATOM 5005 C CA . ILE B 1 285 ? 1.499 26.156 16.75 1 95.88 285 ILE B CA 1
ATOM 5006 C C . ILE B 1 285 ? 2.713 26.969 17.172 1 95.88 285 ILE B C 1
ATOM 5008 O O . ILE B 1 285 ? 2.568 28.078 17.703 1 95.88 285 ILE B O 1
ATOM 5012 N N . PRO B 1 286 ? 3.908 26.406 16.906 1 95.75 286 PRO B N 1
ATOM 5013 C CA . PRO B 1 286 ? 5.07 27.25 17.219 1 95.75 286 PRO B CA 1
ATOM 5014 C C . PRO B 1 286 ? 5.055 28.578 16.469 1 95.75 286 PRO B C 1
ATOM 5016 O O . PRO B 1 286 ? 4.621 28.625 15.312 1 95.75 286 PRO B O 1
ATOM 5019 N N . SER B 1 287 ? 5.602 29.625 17.078 1 93.62 287 SER B N 1
ATOM 5020 C CA . SER B 1 287 ? 5.629 30.938 16.438 1 93.62 287 SER B CA 1
ATOM 5021 C C . SER B 1 287 ? 6.562 30.953 15.234 1 93.62 287 SER B C 1
ATOM 5023 O O . SER B 1 287 ? 7.484 30.125 15.148 1 93.62 287 SER B O 1
ATOM 5025 N N . GLU B 1 288 ? 6.25 31.859 14.328 1 93.25 288 GLU B N 1
ATOM 5026 C CA . GLU B 1 288 ? 7.145 32.031 13.188 1 93.25 288 GLU B CA 1
ATOM 5027 C C . GLU B 1 288 ? 8.578 32.281 13.641 1 93.25 288 GLU B C 1
ATOM 5029 O O . GLU B 1 288 ? 9.523 31.719 13.062 1 93.25 288 GLU B O 1
ATOM 5034 N N . ALA B 1 289 ? 8.766 33.125 14.664 1 93.06 289 ALA B N 1
ATOM 5035 C CA . ALA B 1 289 ? 10.086 33.438 15.188 1 93.06 289 ALA B CA 1
ATOM 5036 C C . ALA B 1 289 ? 10.812 32.188 15.664 1 93.06 289 ALA B C 1
ATOM 5038 O O . ALA B 1 289 ? 12.008 32.031 15.406 1 93.06 289 ALA B O 1
ATOM 5039 N N . GLU B 1 290 ? 10.094 31.344 16.328 1 95.31 290 GLU B N 1
ATOM 5040 C CA . GLU B 1 290 ? 10.672 30.094 16.797 1 95.31 290 GLU B CA 1
ATOM 5041 C C . GLU B 1 290 ? 11.086 29.203 15.641 1 95.31 290 GLU B C 1
ATOM 5043 O O . GLU B 1 290 ? 12.172 28.609 15.656 1 95.31 290 GLU B O 1
ATOM 5048 N N . LEU B 1 291 ? 10.273 29.141 14.609 1 96.5 291 LEU B N 1
ATOM 5049 C CA . LEU B 1 291 ? 10.516 28.25 13.469 1 96.5 291 LEU B CA 1
ATOM 5050 C C . LEU B 1 291 ? 11.672 28.766 12.617 1 96.5 291 LEU B C 1
ATOM 5052 O O . LEU B 1 291 ? 12.336 28 11.93 1 96.5 291 LEU B O 1
ATOM 5056 N N . ARG B 1 292 ? 11.984 30.047 12.742 1 94.12 292 ARG B N 1
ATOM 5057 C CA . ARG B 1 292 ? 13.047 30.672 11.953 1 94.12 292 ARG B CA 1
ATOM 5058 C C . ARG B 1 292 ? 14.305 30.859 12.797 1 94.12 292 ARG B C 1
ATOM 5060 O O . ARG B 1 292 ? 15.281 31.453 12.336 1 94.12 292 ARG B O 1
ATOM 5067 N N . SER B 1 293 ? 14.367 30.328 13.969 1 93.25 293 SER B N 1
ATOM 5068 C CA . SER B 1 293 ? 15.367 30.703 14.961 1 93.25 293 SER B CA 1
ATOM 5069 C C . SER B 1 293 ? 16.719 30.078 14.641 1 93.25 293 SER B C 1
ATOM 5071 O O . SER B 1 293 ? 17.766 30.609 15.031 1 93.25 293 SER B O 1
ATOM 5073 N N . GLU B 1 294 ? 16.688 28.938 13.922 1 94.44 294 GLU B N 1
ATOM 5074 C CA . GLU B 1 294 ? 17.953 28.281 13.633 1 94.44 294 GLU B CA 1
ATOM 5075 C C . GLU B 1 294 ? 18.656 28.922 12.445 1 94.44 294 GLU B C 1
ATOM 5077 O O . GLU B 1 294 ? 18.078 29.062 11.375 1 94.44 294 GLU B O 1
ATOM 5082 N N . ASP B 1 295 ? 19.969 29.266 12.625 1 91.62 295 ASP B N 1
ATOM 5083 C CA . ASP B 1 295 ? 20.75 29.906 11.57 1 91.62 295 ASP B CA 1
ATOM 5084 C C . ASP B 1 295 ? 21.094 28.906 10.461 1 91.62 295 ASP B C 1
ATOM 5086 O O . ASP B 1 295 ? 21.312 27.719 10.734 1 91.62 295 ASP B O 1
ATOM 5090 N N . GLY B 1 296 ? 21.109 29.438 9.25 1 90.19 296 GLY B N 1
ATOM 5091 C CA . GLY B 1 296 ? 21.516 28.641 8.109 1 90.19 296 GLY B CA 1
ATOM 5092 C C . GLY B 1 296 ? 23.031 28.547 7.957 1 90.19 296 GLY B C 1
ATOM 5093 O O . GLY B 1 296 ? 23.766 29 8.836 1 90.19 296 GLY B O 1
ATOM 5094 N N . PRO B 1 297 ? 23.453 27.875 6.902 1 90.38 297 PRO B N 1
ATOM 5095 C CA . PRO B 1 297 ? 24.891 27.781 6.645 1 90.38 297 PRO B CA 1
ATOM 5096 C C . PRO B 1 297 ? 25.516 29.141 6.312 1 90.38 297 PRO B C 1
ATOM 5098 O O . PRO B 1 297 ? 24.797 30.094 6.004 1 90.38 297 PRO B O 1
ATOM 5101 N N . ALA B 1 298 ? 26.812 29.125 6.496 1 84.75 298 ALA B N 1
ATOM 5102 C CA . ALA B 1 298 ? 27.562 30.344 6.191 1 84.75 298 ALA B CA 1
ATOM 5103 C C . ALA B 1 298 ? 27.25 30.844 4.777 1 84.75 298 ALA B C 1
ATOM 5105 O O . ALA B 1 298 ? 27.234 30.047 3.834 1 84.75 298 ALA B O 1
ATOM 5106 N N . GLY B 1 299 ? 26.891 32.062 4.598 1 79.69 299 GLY B N 1
ATOM 5107 C CA . GLY B 1 299 ? 26.766 32.656 3.275 1 79.69 299 GLY B CA 1
ATOM 5108 C C . GLY B 1 299 ? 25.359 32.656 2.736 1 79.69 299 GLY B C 1
ATOM 5109 O O . GLY B 1 299 ? 25.062 33.281 1.719 1 79.69 299 GLY B O 1
ATOM 5110 N N . TRP B 1 300 ? 24.422 31.875 3.383 1 81.94 300 TRP B N 1
ATOM 5111 C CA . TRP B 1 300 ? 23.109 31.766 2.748 1 81.94 300 TRP B CA 1
ATOM 5112 C C . TRP B 1 300 ? 22.359 33.094 2.826 1 81.94 300 TRP B C 1
ATOM 5114 O O . TRP B 1 300 ? 21.594 33.438 1.918 1 81.94 300 TRP B O 1
ATOM 5124 N N . GLN B 1 301 ? 22.609 33.812 3.99 1 65.94 301 GLN B N 1
ATOM 5125 C CA . GLN B 1 301 ? 21.922 35.094 4.188 1 65.94 301 GLN B CA 1
ATOM 5126 C C . GLN B 1 301 ? 22.312 36.094 3.1 1 65.94 301 GLN B C 1
ATOM 5128 O O . GLN B 1 301 ? 21.531 36.969 2.738 1 65.94 301 GLN B O 1
ATOM 5133 N N . ASP B 1 302 ? 23.5 36 2.742 1 57.41 302 ASP B N 1
ATOM 5134 C CA . ASP B 1 302 ? 24 36.875 1.701 1 57.41 302 ASP B CA 1
ATOM 5135 C C . ASP B 1 302 ? 23.25 36.656 0.386 1 57.41 302 ASP B C 1
ATOM 5137 O O . ASP B 1 302 ? 22.922 37.625 -0.308 1 57.41 302 ASP B O 1
ATOM 5141 N N . LYS B 1 303 ? 22.953 35.5 0.095 1 55.12 303 LYS B N 1
ATOM 5142 C CA . LYS B 1 303 ? 22.281 35.156 -1.142 1 55.12 303 LYS B CA 1
ATOM 5143 C C . LYS B 1 303 ? 20.797 35.531 -1.097 1 55.12 303 LYS B C 1
ATOM 5145 O O . LYS B 1 303 ? 20.219 35.906 -2.119 1 55.12 303 LYS B O 1
ATOM 5150 N N . SER B 1 304 ? 20.375 35.312 0.043 1 52.69 304 SER B N 1
ATOM 5151 C CA . SER B 1 304 ? 18.953 35.594 0.198 1 52.69 304 SER B CA 1
ATOM 5152 C C . SER B 1 304 ? 18.688 37.094 0.159 1 52.69 304 SER B C 1
ATOM 5154 O O . SER B 1 304 ? 17.641 37.531 -0.34 1 52.69 304 SER B O 1
ATOM 5156 N N . LEU B 1 305 ? 19.75 37.906 0.714 1 48.38 305 LEU B N 1
ATOM 5157 C CA . LEU B 1 305 ? 19.672 39.375 0.782 1 48.38 305 LEU B CA 1
ATOM 5158 C C . LEU B 1 305 ? 19.922 40 -0.587 1 48.38 305 LEU B C 1
ATOM 5160 O O . LEU B 1 305 ? 19.547 41.125 -0.83 1 48.38 305 LEU B O 1
ATOM 5164 N N . GLY B 1 306 ? 20.719 39.344 -1.323 1 46.38 306 GLY B N 1
ATOM 5165 C CA . GLY B 1 306 ? 21.109 40.031 -2.545 1 46.38 306 GLY B CA 1
ATOM 5166 C C . GLY B 1 306 ? 19.938 40.469 -3.406 1 46.38 306 GLY B C 1
ATOM 5167 O O . GLY B 1 306 ? 20.062 41.344 -4.234 1 46.38 306 GLY B O 1
ATOM 5168 N N . ASN B 1 307 ? 18.953 39.656 -3.549 1 44.38 307 ASN B N 1
ATOM 5169 C CA . ASN B 1 307 ? 17.891 40.125 -4.422 1 44.38 307 ASN B CA 1
ATOM 5170 C C . ASN B 1 307 ? 16.828 40.938 -3.648 1 44.38 307 ASN B C 1
ATOM 5172 O O . ASN B 1 307 ? 15.781 41.281 -4.191 1 44.38 307 ASN B O 1
ATOM 5176 N N . LEU B 1 308 ? 17.016 41.031 -2.291 1 45.44 308 LEU B N 1
ATOM 5177 C CA . LEU B 1 308 ? 16.031 41.812 -1.579 1 45.44 308 LEU B CA 1
ATOM 5178 C C . LEU B 1 308 ? 16.469 43.281 -1.497 1 45.44 308 LEU B C 1
ATOM 5180 O O . LEU B 1 308 ? 17.656 43.562 -1.438 1 45.44 308 LEU B O 1
ATOM 5184 N N . PRO B 1 309 ? 15.641 44.312 -1.79 1 43.56 309 PRO B N 1
ATOM 5185 C CA . PRO B 1 309 ? 15.992 45.75 -1.624 1 43.56 309 PRO B CA 1
ATOM 5186 C C . PRO B 1 309 ? 16.547 46.062 -0.237 1 43.56 309 PRO B C 1
ATOM 5188 O O . PRO B 1 309 ? 16.203 45.375 0.737 1 43.56 309 PRO B O 1
ATOM 5191 N N . ALA B 1 310 ? 17.656 46.969 -0.071 1 46.06 310 ALA B N 1
ATOM 5192 C CA . ALA B 1 310 ? 18.469 47.438 1.046 1 46.06 310 ALA B CA 1
ATOM 5193 C C . ALA B 1 310 ? 17.594 47.75 2.26 1 46.06 310 ALA B C 1
ATOM 5195 O O . ALA B 1 310 ? 18.016 47.531 3.402 1 46.06 310 ALA B O 1
ATOM 5196 N N . ASP B 1 311 ? 16.625 48.562 2.229 1 42.41 311 ASP B N 1
ATOM 5197 C CA . ASP B 1 311 ? 15.82 49.094 3.318 1 42.41 311 ASP B CA 1
ATOM 5198 C C . ASP B 1 311 ? 14.977 48 3.961 1 42.41 311 ASP B C 1
ATOM 5200 O O . ASP B 1 311 ? 14.109 48.281 4.797 1 42.41 311 ASP B O 1
ATOM 5204 N N . THR B 1 312 ? 14.859 46.812 3.4 1 42.53 312 THR B N 1
ATOM 5205 C CA . THR B 1 312 ? 13.891 45.844 3.902 1 42.53 312 THR B CA 1
ATOM 5206 C C . THR B 1 312 ? 14.391 45.188 5.188 1 42.53 312 THR B C 1
ATOM 5208 O O . THR B 1 312 ? 15.562 44.781 5.277 1 42.53 312 THR B O 1
ATOM 5211 N N . THR B 1 313 ? 14.008 45.562 6.391 1 44.84 313 THR B N 1
ATOM 5212 C CA . THR B 1 313 ? 14.133 44.812 7.629 1 44.84 313 THR B CA 1
ATOM 5213 C C . THR B 1 313 ? 14.469 43.344 7.332 1 44.84 313 THR B C 1
ATOM 5215 O O . THR B 1 313 ? 13.836 42.719 6.484 1 44.84 313 THR B O 1
ATOM 5218 N N . THR B 1 314 ? 15.727 43 7.461 1 50.75 314 THR B N 1
ATOM 5219 C CA . THR B 1 314 ? 16.359 41.688 7.223 1 50.75 314 THR B CA 1
ATOM 5220 C C . THR B 1 314 ? 15.422 40.562 7.605 1 50.75 314 THR B C 1
ATOM 5222 O O . THR B 1 314 ? 15.227 40.281 8.789 1 50.75 314 THR B O 1
ATOM 5225 N N . THR B 1 315 ? 14.32 40.438 6.934 1 60.41 315 THR B N 1
ATOM 5226 C CA . THR B 1 315 ? 13.359 39.375 7.203 1 60.41 315 THR B CA 1
ATOM 5227 C C . THR B 1 315 ? 14.062 38 7.23 1 60.41 315 THR B C 1
ATOM 5229 O O . THR B 1 315 ? 14.812 37.656 6.309 1 60.41 315 THR B O 1
ATOM 5232 N N . ASN B 1 316 ? 14.273 37.469 8.562 1 75.12 316 ASN B N 1
ATOM 5233 C CA . ASN B 1 316 ? 14.766 36.125 8.758 1 75.12 316 ASN B CA 1
ATOM 5234 C C . ASN B 1 316 ? 14.062 35.125 7.828 1 75.12 316 ASN B C 1
ATOM 5236 O O . ASN B 1 316 ? 12.859 34.875 7.965 1 75.12 316 ASN B O 1
ATOM 5240 N N . GLN B 1 317 ? 14.859 34.812 6.824 1 82.56 317 GLN B N 1
ATOM 5241 C CA . GLN B 1 317 ? 14.281 33.938 5.805 1 82.56 317 GLN B CA 1
ATOM 5242 C C . GLN B 1 317 ? 14.594 32.469 6.086 1 82.56 317 GLN B C 1
ATOM 5244 O O . GLN B 1 317 ? 14.5 31.625 5.191 1 82.56 317 GLN B O 1
ATOM 5249 N N . ASN B 1 318 ? 15.078 32.219 7.305 1 91.31 318 ASN B N 1
ATOM 5250 C CA . ASN B 1 318 ? 15.25 30.828 7.695 1 91.31 318 ASN B CA 1
ATOM 5251 C C . ASN B 1 318 ? 13.906 30.125 7.863 1 91.31 318 ASN B C 1
ATOM 5253 O O . ASN B 1 318 ? 12.867 30.656 7.484 1 91.31 318 ASN B O 1
ATOM 5257 N N . GLY B 1 319 ? 13.969 28.906 8.344 1 95 319 GLY B N 1
ATOM 5258 C CA . GLY B 1 319 ? 12.734 28.156 8.531 1 95 319 GLY B CA 1
ATOM 5259 C C . GLY B 1 319 ? 12.961 26.688 8.812 1 95 319 GLY B C 1
ATOM 5260 O O . GLY B 1 319 ? 14 26.312 9.367 1 95 319 GLY B O 1
ATOM 5261 N N . ILE B 1 320 ? 11.953 26 8.531 1 97.19 320 ILE B N 1
ATOM 5262 C CA . ILE B 1 320 ? 12 24.547 8.703 1 97.19 320 ILE B CA 1
ATOM 5263 C C . ILE B 1 320 ? 11.984 23.875 7.336 1 97.19 320 ILE B C 1
ATOM 5265 O O . ILE B 1 320 ? 11.484 24.438 6.363 1 97.19 320 ILE B O 1
ATOM 5269 N N . PRO B 1 321 ? 12.633 22.688 7.262 1 97.69 321 PRO B N 1
ATOM 5270 C CA . PRO B 1 321 ? 13.117 21.859 8.367 1 97.69 321 PRO B CA 1
ATOM 5271 C C . PRO B 1 321 ? 14.328 22.469 9.07 1 97.69 321 PRO B C 1
ATOM 5273 O O . PRO B 1 321 ? 14.891 23.453 8.586 1 97.69 321 PRO B O 1
ATOM 5276 N N . ASN B 1 322 ? 14.641 22 10.281 1 97.25 322 ASN B N 1
ATOM 5277 C CA . ASN B 1 322 ? 15.812 22.359 11.078 1 97.25 322 ASN B CA 1
ATOM 5278 C C . ASN B 1 322 ? 16.156 21.266 12.094 1 97.25 322 ASN B C 1
ATOM 5280 O O . ASN B 1 322 ? 15.781 20.109 11.906 1 97.25 322 ASN B O 1
ATOM 5284 N N . SER B 1 323 ? 16.875 21.578 13.148 1 97.38 323 SER B N 1
ATOM 5285 C CA . SER B 1 323 ? 17.359 20.562 14.07 1 97.38 323 SER B CA 1
ATOM 5286 C C . SER B 1 323 ? 16.219 20.016 14.938 1 97.38 323 SER B C 1
ATOM 5288 O O . SER B 1 323 ? 16.359 18.969 15.578 1 97.38 323 SER B O 1
ATOM 5290 N N . VAL B 1 324 ? 15.07 20.688 14.938 1 97.06 324 VAL B N 1
ATOM 5291 C CA . VAL B 1 324 ? 13.953 20.328 15.805 1 97.06 324 VAL B CA 1
ATOM 5292 C C . VAL B 1 324 ? 12.828 19.734 14.961 1 97.06 324 VAL B C 1
ATOM 5294 O O . VAL B 1 324 ? 12.172 18.781 15.383 1 97.06 324 VAL B O 1
ATOM 5297 N N . HIS B 1 325 ? 12.648 20.328 13.812 1 98.19 325 HIS B N 1
ATOM 5298 C CA . HIS B 1 325 ? 11.57 19.922 12.914 1 98.19 325 HIS B CA 1
ATOM 5299 C C . HIS B 1 325 ? 12.125 19.234 11.672 1 98.19 325 HIS B C 1
ATOM 5301 O O . HIS B 1 325 ? 12.844 19.844 10.883 1 98.19 325 HIS B O 1
ATOM 5307 N N . GLY B 1 326 ? 11.641 18.016 11.438 1 98.25 326 GLY B N 1
ATOM 5308 C CA . GLY B 1 326 ? 12.148 17.234 10.32 1 98.25 326 GLY B CA 1
ATOM 5309 C C . GLY B 1 326 ? 11.445 17.531 9.008 1 98.25 326 GLY B C 1
ATOM 5310 O O . GLY B 1 326 ? 11.852 17.047 7.957 1 98.25 326 GLY B O 1
ATOM 5311 N N . SER B 1 327 ? 10.43 18.328 9.039 1 98.38 327 SER B N 1
ATOM 5312 C CA . SER B 1 327 ? 9.625 18.688 7.875 1 98.38 327 SER B CA 1
ATOM 5313 C C . SER B 1 327 ? 9.5 20.203 7.742 1 98.38 327 SER B C 1
ATOM 5315 O O . SER B 1 327 ? 9.773 20.938 8.695 1 98.38 327 SER B O 1
ATOM 5317 N N . ASP B 1 328 ? 9.156 20.625 6.539 1 97.56 328 ASP B N 1
ATOM 5318 C CA . ASP B 1 328 ? 8.867 22.047 6.344 1 97.56 328 ASP B CA 1
ATOM 5319 C C . ASP B 1 328 ? 7.441 22.391 6.793 1 97.56 328 ASP B C 1
ATOM 5321 O O . ASP B 1 328 ? 6.973 23.516 6.59 1 97.56 328 ASP B O 1
ATOM 5325 N N . HIS B 1 329 ? 6.691 21.469 7.34 1 98.44 329 HIS B N 1
ATOM 5326 C CA . HIS B 1 329 ? 5.398 21.656 7.988 1 98.44 329 HIS B CA 1
ATOM 5327 C C . HIS B 1 329 ? 5.492 21.375 9.484 1 98.44 329 HIS B C 1
ATOM 5329 O O . HIS B 1 329 ? 6.379 20.641 9.93 1 98.44 329 HIS B O 1
ATOM 5335 N N . VAL B 1 330 ? 4.621 21.969 10.273 1 98.31 330 VAL B N 1
ATOM 5336 C CA . VAL B 1 330 ? 4.527 21.656 11.695 1 98.31 330 VAL B CA 1
ATOM 5337 C C . VAL B 1 330 ? 3.35 20.703 11.945 1 98.31 330 VAL B C 1
ATOM 5339 O O . VAL B 1 330 ? 2.365 20.734 11.195 1 98.31 330 VAL B O 1
ATOM 5342 N N . PRO B 1 331 ? 3.469 19.859 12.961 1 98.56 331 PRO B N 1
ATOM 5343 C CA . PRO B 1 331 ? 2.336 18.969 13.258 1 98.56 331 PRO B CA 1
ATOM 5344 C C . PRO B 1 331 ? 1.127 19.734 13.797 1 98.56 331 PRO B C 1
ATOM 5346 O O . PRO B 1 331 ? 1.287 20.719 14.531 1 98.56 331 PRO B O 1
ATOM 5349 N N . LEU B 1 332 ? -0.036 19.328 13.383 1 98.69 332 LEU B N 1
ATOM 5350 C CA . LEU B 1 332 ? -1.293 19.641 14.055 1 98.69 332 LEU B CA 1
ATOM 5351 C C . LEU B 1 332 ? -1.744 18.484 14.93 1 98.69 332 LEU B C 1
ATOM 5353 O O . LEU B 1 332 ? -1.437 17.328 14.641 1 98.69 332 LEU B O 1
ATOM 5357 N N . LEU B 1 333 ? -2.424 18.812 15.992 1 98.75 333 LEU B N 1
ATOM 5358 C CA . LEU B 1 333 ? -3.008 17.781 16.844 1 98.75 333 LEU B CA 1
ATOM 5359 C C . LEU B 1 333 ? -4.281 18.281 17.516 1 98.75 333 LEU B C 1
ATOM 5361 O O . LEU B 1 333 ? -4.293 19.375 18.094 1 98.75 333 LEU B O 1
ATOM 5365 N N . ALA B 1 334 ? -5.289 17.531 17.406 1 98.5 334 ALA B N 1
ATOM 5366 C CA . ALA B 1 334 ? -6.555 17.812 18.078 1 98.5 334 ALA B CA 1
ATOM 5367 C C . ALA B 1 334 ? -7.055 16.594 18.844 1 98.5 334 ALA B C 1
ATOM 5369 O O . ALA B 1 334 ? -6.941 15.469 18.359 1 98.5 334 ALA B O 1
ATOM 5370 N N . THR B 1 335 ? -7.523 16.828 20.016 1 98.31 335 THR B N 1
ATOM 5371 C CA . THR B 1 335 ? -8.258 15.805 20.75 1 98.31 335 THR B CA 1
ATOM 5372 C C . THR B 1 335 ? -9.758 16 20.594 1 98.31 335 THR B C 1
ATOM 5374 O O . THR B 1 335 ? -10.258 17.125 20.734 1 98.31 335 THR B O 1
ATOM 5377 N N . PHE B 1 336 ? -10.445 14.938 20.344 1 98.38 336 PHE B N 1
ATOM 5378 C CA . PHE B 1 336 ? -11.883 15.016 20.125 1 98.38 336 PHE B CA 1
ATOM 5379 C C . PHE B 1 336 ? -12.625 14.172 21.156 1 98.38 336 PHE B C 1
ATOM 5381 O O . PHE B 1 336 ? -12.117 13.141 21.609 1 98.38 336 PHE B O 1
ATOM 5388 N N . ALA B 1 337 ? -13.812 14.609 21.484 1 97.94 337 ALA B N 1
ATOM 5389 C CA . ALA B 1 337 ? -14.797 13.805 22.203 1 97.94 337 ALA B CA 1
ATOM 5390 C C . ALA B 1 337 ? -15.984 13.453 21.312 1 97.94 337 ALA B C 1
ATOM 5392 O O . ALA B 1 337 ? -16.484 14.305 20.562 1 97.94 337 ALA B O 1
ATOM 5393 N N . PHE B 1 338 ? -16.359 12.18 21.359 1 96.06 338 PHE B N 1
ATOM 5394 C CA . PHE B 1 338 ? -17.609 11.82 20.703 1 96.06 338 PHE B CA 1
ATOM 5395 C C . PHE B 1 338 ? -18.797 12.516 21.359 1 96.06 338 PHE B C 1
ATOM 5397 O O . PHE B 1 338 ? -18.844 12.625 22.578 1 96.06 338 PHE B O 1
ATOM 5404 N N . THR B 1 339 ? -19.688 12.953 20.469 1 89.88 339 THR B N 1
ATOM 5405 C CA . THR B 1 339 ? -20.859 13.617 21.016 1 89.88 339 THR B CA 1
ATOM 5406 C C . THR B 1 339 ? -22.047 12.648 21.062 1 89.88 339 THR B C 1
ATOM 5408 O O . THR B 1 339 ? -22.188 11.789 20.203 1 89.88 339 THR B O 1
ATOM 5411 N N . SER B 1 340 ? -22.719 12.375 22.156 1 70.62 340 SER B N 1
ATOM 5412 C CA . SER B 1 340 ? -23.859 11.508 22.375 1 70.62 340 SER B CA 1
ATOM 5413 C C . SER B 1 340 ? -25.047 11.938 21.516 1 70.62 340 SER B C 1
ATOM 5415 O O . SER B 1 340 ? -25.203 13.117 21.188 1 70.62 340 SER B O 1
#

Secondary structure (DSSP, 8-state):
------SBSPPPSSPPTTEEEEEEEE---TTT--TTT-TTS-HHHHSHHHHHHHHHHHHHHHT-SEEEEEEE-SIIIIIHHHHHHTTEEEEEEEPP--S-BTTTBSS---EEEEEEETTTEEEEEEEEEE-SSSS--EEEEEEEEETTT--EEEEEEEE----TT-HHHHHHHHHHHHHHHHHHHHHHHHHTGGGS-TT-PPPEEEEEE-SS-TTSHHHHHHHHTTTTTT--EEETTTTHHHHTT---SS--S-S-SEE-SS-EE--EEEEEETTTEEEEEEPPPPPHHHHT-S--STTHHHHHHHTS-TTS-------SSSSS-SSSBPPEEEEEEE--/------SBSPPPSSPPTTEEEEEEEE---TTT--TTT-TTS-HHHHSHHHHHHHHHHHHHHHT-SEEEEEEE-SIIIIIHHHHHHTTEEEEEEEPP--S-BTTTBSS---EEEEEEETTTEEEEEEEEEE-SSSS--EEEEEEEEETTT--EEEEEEEE----TT-HHHHHHHHHHHHHHHHHHHHHHHHHTGGGS-TT-PPPEEEEEE-SS-TTSHHHHHHHHTTTTTT--EEETTTTHHHHTT---SS--S-S-SEE-SS-EE--EEEEEETTTEEEEEEPPPPPHHHHT-S--STTHHHHHHHTS-TTS-------SSSSS-SSSBPPEEEEEEE--

Sequence (680 aa):
MPTIPSLVQTAAHPSAPSTFSIAQLNILASNLAKPDRFPYVHPPLLDWAIRKEILVRQLTSLQADVLCLEELSDYWTFFRPTFLALGYDSVYVKRPSGHVSEWSGEKKMDGCGLFFKQSKFRLKEVESVNFSDEHDRVALLVLLQEIATNQLVLVGATHLWWNSSKIDHQMKQLVELHREMADLTEFIHAKYTEDLPAGRTVPVVVCGDFNNSPSSQLYKYMENSFLRPDWTMKSAYADYRIADGTADTGSNEPLHTTVNFRRCWAIDYIWYSSEHVRPLSLLEIPSEAELRSEDGPAGWQDKSLGNLPADTTTTNQNGIPNSVHGSDHVPLLATFAFTSMPTIPSLVQTAAHPSAPSTFSIAQLNILASNLAKPDRFPYVHPPLLDWAIRKEILVRQLTSLQADVLCLEELSDYWTFFRPTFLALGYDSVYVKRPSGHVSEWSGEKKMDGCGLFFKQSKFRLKEVESVNFSDEHDRVALLVLLQEIATNQLVLVGATHLWWNSSKIDHQMKQLVELHREMADLTEFIHAKYTEDLPAGRTVPVVVCGDFNNSPSSQLYKYMENSFLRPDWTMKSAYADYRIADGTADTGSNEPLHTTVNFRRCWAIDYIWYSSEHVRPLSLLEIPSEAELRSEDGPAGWQDKSLGNLPADTTTTNQNGIPNSVHGSDHVPLLATFAFTS

Foldseek 3Di:
DPPPQQLADQDDPPDDPQKFKEKFDALAAQPQQDCVVAVFAAPVLSHSVQLVVLVLVQVVVSVGQKYKYWNAAPCPPPVQVVVVVVQKHKDWDFQDQPAADPRCGRDRGIAIMMIGHPQFWDWDDWDKDQQDDRPRWIKIWTWIAGPVQRAIEIEMETEFDDDPVCVVRLVSRQVVVLVVVLVVQVVCCVVCVVSDPPPAGHKYKYWYQSVDACVDPSVVCLQPPRNPPRFGKDWLQQQVQVSVVNDDPDTNHDQAQFAALVDGGHGITIIIGPVWKHWNHKHDDDDNCVQLVDGGDPCVLVVSCVVPDPPPPSPSSHGDDHSNRSHRGHMIMTMMGTDD/DPPPQQLADQDDPPDDPQKFKEKFDALAAQPQQDCVVAVFAAPVLSHSVQLVVLVLVQVVVSVGQKYKYWNAAPCPPPVQVVVVVVQKHKDWDFQDQPAADPRCGRDRGIAIMMIGHPQFWDWDDWDKDQQDDRPRWIKIWTWIAGPVQRAIEIEMETEFDDDPVCVVRLVSRQVVVLVVVLVVQVVCCVVCVVSDPPPATHKYKYWYQSVDACVDPSVVCLQPPRNPPRFGKDWLQQQVQVSVVNDDPDTNHDQAQFAALVDGGHGITIIIGPVWKHWNHKHDDDDNCVQLVDGGDPCSLVVSCVVPDPPPPSPSSHGDDHSNRSHRGHMIMTMMGTDD

Nearest PDB structures (foldseek):
  6bt1-assembly1_A  TM=8.700E-01  e=3.114E-29  Homo sapiens
  6mal-assembly1_A  TM=8.707E-01  e=2.433E-29  Homo sapiens
  6bt2-assembly1_A  TM=8.830E-01  e=1.160E-26  Homo sapiens
  6bt2-assembly2_B  TM=8.824E-01  e=2.866E-25  Homo sapiens
  7ax1-assembly1_A  TM=7.014E-01  e=7.227E-25  Homo sapiens

Radius of gyration: 27.5 Å; Cα contacts (8 Å, |Δi|>4): 1491; chains: 2; bounding box: 63×95×64 Å

pLDDT: mean 91.65, std 12.72, range [31.38, 98.94]

Solvent-accessible surface area (backbone atoms only — not comparable to full-atom values): 36339 Å² total; per-residue (Å²): 123,86,74,73,76,50,44,61,35,83,75,69,74,80,59,53,82,64,37,45,29,41,28,30,35,48,46,54,27,62,86,64,53,41,60,90,79,40,56,40,39,46,69,72,60,43,35,47,83,48,21,55,52,35,38,50,53,52,56,58,70,63,62,48,44,25,40,33,33,23,36,39,38,57,44,82,73,42,51,46,58,54,38,41,75,71,46,26,46,74,51,75,46,69,28,51,46,76,42,72,40,92,80,62,36,50,67,52,71,25,18,39,34,41,35,33,28,54,88,49,36,43,79,71,46,80,46,75,43,56,49,90,63,77,76,38,37,42,36,39,39,36,33,33,27,32,61,84,74,53,48,58,38,38,39,32,31,33,44,49,59,74,47,95,90,40,56,67,61,36,49,51,48,53,51,48,50,38,52,54,50,50,54,48,49,52,52,47,52,67,75,39,47,90,64,37,61,87,96,49,76,79,31,41,36,44,29,29,39,54,59,46,41,80,86,35,70,66,43,49,39,42,51,71,49,45,58,52,86,85,39,48,33,42,53,75,44,48,56,37,18,56,54,70,71,64,56,57,99,61,72,22,40,58,73,48,35,28,38,32,68,88,42,69,38,29,26,62,49,47,30,30,22,59,85,34,36,45,7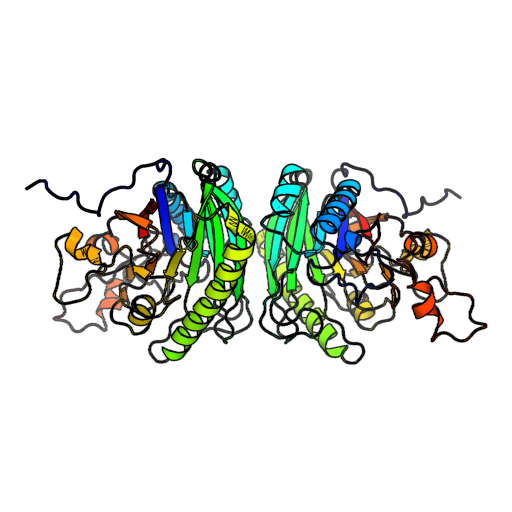9,67,23,25,54,74,72,80,50,71,66,65,47,30,60,58,78,43,40,92,66,35,66,56,61,64,45,65,80,45,69,87,86,52,75,80,69,76,49,27,26,31,37,46,98,73,38,40,15,42,38,55,70,44,36,39,28,35,30,62,50,133,123,84,75,74,75,50,43,60,36,82,76,69,74,80,59,52,82,64,36,44,29,41,27,31,34,49,46,54,28,62,88,64,51,40,61,90,79,40,54,41,40,46,68,71,61,41,35,46,82,48,20,56,53,34,36,50,53,52,56,58,70,63,62,49,43,25,39,33,32,23,36,41,39,57,44,84,72,43,51,47,59,54,38,41,76,72,46,26,47,71,51,75,47,69,30,52,47,76,42,72,41,92,82,62,36,49,66,53,69,25,18,39,34,40,34,33,29,53,87,49,38,43,80,71,47,78,45,75,42,56,50,90,64,78,75,37,38,43,35,39,38,37,32,35,27,30,63,86,74,52,48,58,37,37,39,32,31,34,44,49,61,73,46,96,89,40,58,66,60,36,48,50,48,51,53,49,50,39,50,54,50,50,53,49,50,53,52,46,51,68,74,39,47,87,63,37,62,87,96,49,77,78,32,41,35,43,30,30,39,54,58,46,40,80,85,33,69,66,43,49,38,42,51,71,49,44,58,52,85,86,39,48,34,40,53,74,44,48,54,38,18,56,52,70,70,64,57,59,99,61,74,22,38,58,74,49,34,28,38,33,69,89,42,68,40,30,29,61,48,47,32,31,22,58,84,33,37,43,79,64,24,24,52,73,72,79,50,70,68,64,47,31,62,57,78,42,40,90,66,35,65,57,60,62,45,66,80,46,70,87,87,53,75,81,68,77,50,27,25,31,38,47,98,73,38,39,14,42,40,53,72,43,37,40,27,33,32,62,52,132

InterPro domains:
  IPR005135 Endonuclease/exonuclease/phosphatase [PF03372] (25-329)
  IPR036691 Endonuclease/exonuclease/phosphatase superfamily [G3DSA:3.60.10.10] (5-340)
  IPR036691 Endonuclease/exonuclease/phosphatase superfamily [SSF56219] (18-337)
  IPR050410 CCR4/nocturin mRNA turnover and transcription [PTHR12121] (17-339)

Organism: Aphanomyces astaci (NCBI:txid112090)